Protein AF-0000000065962138 (afdb_homodimer)

Nearest PDB structures (foldseek):
  5hs2-assembly1_A  TM=9.206E-01  e=2.047E-21  Bacillus subtilis subsp. subtilis str. 168
  5ddv-assembly1_A-2  TM=8.934E-01  e=5.479E-20  Bacillus subtilis subsp. subtilis str. 168
  5hs2-assembly1_B  TM=9.023E-01  e=6.869E-19  Bacillus subtilis subsp. subtilis str. 168
  2ycm-assembly1_A-2  TM=8.361E-01  e=3.926E-17  Arabidopsis thaliana
  5mrm-assembly1_A-2  TM=8.157E-01  e=1.442E-15  Arabidopsis thaliana

Solvent-accessible surface area (backbone atoms only — not comparable to full-atom values): 25002 Å² total; per-residue (Å²): 130,73,88,72,73,74,28,79,33,26,36,36,38,36,47,46,45,67,60,36,76,74,47,74,50,93,57,36,50,43,67,41,68,43,89,88,37,32,32,35,53,47,26,52,50,50,57,59,70,61,67,39,59,58,34,43,40,37,21,22,26,66,92,45,40,68,59,49,47,67,71,44,53,85,73,56,55,95,71,34,46,76,45,62,32,49,95,42,72,48,43,20,49,52,46,50,49,70,77,52,89,77,47,56,85,21,35,40,33,42,29,53,24,39,35,52,48,63,50,66,68,52,52,53,52,42,52,54,45,15,74,72,62,34,25,26,28,29,23,20,78,53,92,47,50,34,30,34,50,52,94,64,19,53,68,46,75,51,66,43,91,32,35,33,34,51,39,60,45,31,34,34,20,24,50,58,49,57,54,55,72,75,49,88,74,81,69,80,41,82,46,70,63,55,42,37,40,78,73,73,36,60,26,36,64,38,83,37,65,78,68,39,43,68,52,56,37,64,70,39,48,59,48,46,38,50,47,51,55,46,53,57,65,71,97,132,75,88,68,75,71,26,76,32,28,38,36,37,34,48,46,47,65,62,37,75,74,45,74,49,94,57,35,50,42,66,41,68,44,89,89,38,31,32,35,54,47,26,51,50,50,57,60,71,60,68,40,58,58,33,43,40,37,20,22,26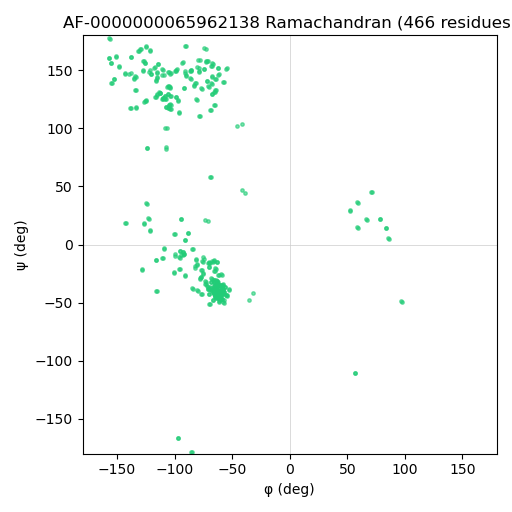,69,93,44,41,67,60,48,48,67,72,43,53,87,74,58,55,93,70,34,48,77,45,62,30,48,96,42,70,48,43,20,50,51,47,49,50,70,76,53,88,77,46,55,84,21,35,40,32,42,29,54,24,38,34,52,49,63,52,66,68,52,54,53,51,44,52,55,46,14,73,75,62,36,25,26,28,29,22,20,79,52,93,46,50,34,30,34,51,52,94,64,19,53,68,46,75,52,67,42,92,33,36,32,35,52,39,57,46,30,35,34,19,23,49,58,47,57,55,55,72,73,49,87,73,81,69,80,41,85,45,70,62,55,41,36,41,77,73,74,38,61,26,36,65,38,80,39,65,77,69,40,44,68,52,58,38,66,70,39,47,57,46,47,40,51,47,51,54,47,53,57,64,73,93

Sequence (470 aa):
MKSLFLSEKIYVLILAGGTGTRMGSEIPKQFLEFSNEPILIHTLKKFQSWKKQKQIVLVSHPEFISETESICSPFLENQDCIIEGGETRHGSMLRGLSALTIQSEDILLIHDAARPFVLLKELDLLCENIRENGISTLASRTSETVLEESNGKTSSFLDREHIWFMKTPQGIRGDILKELLTLPMDPIPTDLCSWALTAGKKSSIVESHPFNLKITRKEDLELAEFYSDLFEKLRMKSLFLSEKIYVLILAGGTGTRMGSEIPKQFLEFSNEPILIHTLKKFQSWKKQKQIVLVSHPEFISETESICSPFLENQDCIIEGGETRHGSMLRGLSALTIQSEDILLIHDAARPFVLLKELDLLCENIRENGISTLASRTSETVLEESNGKTSSFLDREHIWFMKTPQGIRGDILKELLTLPMDPIPTDLCSWALTAGKKSSIVESHPFNLKITRKEDLELAEFYSDLFEKLR

Foldseek 3Di:
DPPPPQLAFEEEEEEAADQLVQAVDPGRQQQDDAPRGGLLQLQLVQVLVLVSHPEYEYEYAPVCQVVCCVRCVVSHDDHYDYDYADPASLRRVVVSVVSDDHDQQGKYWYAYSQQNDFDSVLVVVQSVQCNVQFKEFEKAADPDWDFDDDPRDTDDTDDRVPDIGTHGTIMGGRNVVVVLVVDDQPPPDRDDQSSCVVVVHHHHYDYTDPSSDGPNYPVNSVVVNVVVVVVVVVD/DPPLPQLAFEEEEEEAADQLVQAVDPGRQQQDDAPRGGLLQLQLVQVLVLVSHPEYEYEYAPVCQVVCCVRCVVSHDDHYDYDYADPASLRRVVVSVVSDDHDQQGKYWYAYSQQNDFDSVLVVVQSVQCNVQFKAFEKAADPDWDFDDDPRDTDDTDDRVPDIGTHGTIMGGRNVVVVLVVDDQPPPDRDDQSSQVVVVHHHHYDYTDPSSDGPNYPVNSVVVNVVVVVVVVVD

Organism: Lepto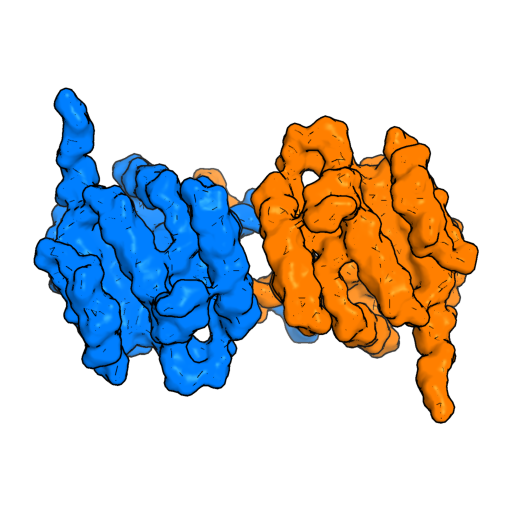spira borgpetersenii serovar Hardjo-bovis (strain JB197) (NCBI:txid355277)

Structure (mmCIF, N/CA/C/O backbone):
data_AF-0000000065962138-model_v1
#
loop_
_entity.id
_entity.type
_entity.pdbx_description
1 polymer '2-C-methyl-D-erythritol 4-phosphate cytidylyltransferase'
#
loop_
_atom_site.group_PDB
_atom_site.id
_atom_site.type_symbol
_atom_site.label_atom_id
_atom_site.label_alt_id
_atom_site.label_comp_id
_atom_site.label_asym_id
_atom_site.label_entity_id
_atom_site.label_seq_id
_atom_site.pdbx_PDB_ins_code
_atom_site.Cartn_x
_atom_site.Cartn_y
_atom_site.Cartn_z
_atom_site.occupancy
_atom_site.B_iso_or_equiv
_atom_site.auth_seq_id
_atom_site.auth_comp_id
_atom_site.auth_asym_id
_atom_site.auth_atom_id
_atom_site.pdbx_PDB_model_num
ATOM 1 N N . MET A 1 1 ? -17.359 38 -7.039 1 21.47 1 MET A N 1
ATOM 2 C CA . MET A 1 1 ? -16.906 37.875 -5.656 1 21.47 1 MET A CA 1
ATOM 3 C C . MET A 1 1 ? -16.125 36.594 -5.441 1 21.47 1 MET A C 1
ATOM 5 O O . MET A 1 1 ? -16.688 35.5 -5.496 1 21.47 1 MET A O 1
ATOM 9 N N . LYS A 1 2 ? -14.992 36.406 -5.926 1 34.47 2 LYS A N 1
ATOM 10 C CA . LYS A 1 2 ? -14.023 35.312 -5.809 1 34.47 2 LYS A CA 1
ATOM 11 C C . LYS A 1 2 ? -13.945 34.812 -4.371 1 34.47 2 LYS A C 1
ATOM 13 O O . LYS A 1 2 ? -13.844 35.594 -3.43 1 34.47 2 LYS A O 1
ATOM 18 N N . SER A 1 3 ? -14.555 33.656 -4.062 1 35.38 3 SER A N 1
ATOM 19 C CA . SER A 1 3 ? -14.75 33.188 -2.693 1 35.38 3 SER A CA 1
ATOM 20 C C . SER A 1 3 ? -13.5 33.438 -1.845 1 35.38 3 SER A C 1
ATOM 22 O O . SER A 1 3 ? -12.516 32.719 -1.953 1 35.38 3 SER A O 1
ATOM 24 N N . LEU A 1 4 ? -12.875 34.438 -1.782 1 37.44 4 LEU A N 1
ATOM 25 C CA . LEU A 1 4 ? -11.766 35.062 -1.087 1 37.44 4 LEU A CA 1
ATOM 26 C C . LEU A 1 4 ? -11.656 34.562 0.348 1 37.44 4 LEU A C 1
ATOM 28 O O . LEU A 1 4 ? -10.773 34.969 1.097 1 37.44 4 LEU A O 1
ATOM 32 N N . PHE A 1 5 ? -12.719 34.375 1.14 1 42.44 5 PHE A N 1
ATOM 33 C CA . PHE A 1 5 ? -13.016 34.281 2.562 1 42.44 5 PHE A CA 1
ATOM 34 C C . PHE A 1 5 ? -12.219 33.125 3.191 1 42.44 5 PHE A C 1
ATOM 36 O O . PHE A 1 5 ? -11.938 33.156 4.391 1 42.44 5 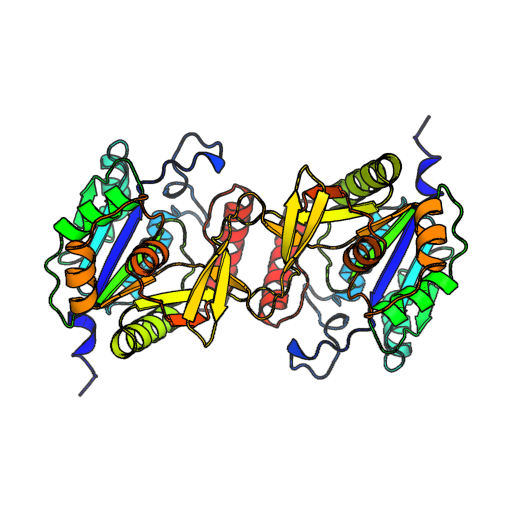PHE A O 1
ATOM 43 N N . LEU A 1 6 ? -12.148 31.875 2.625 1 46.91 6 LEU A N 1
ATOM 44 C CA . LEU A 1 6 ? -12.031 30.547 3.215 1 46.91 6 LEU A CA 1
ATOM 45 C C . LEU A 1 6 ? -10.578 30.234 3.568 1 46.91 6 LEU A C 1
ATOM 47 O O . LEU A 1 6 ? -10.297 29.234 4.234 1 46.91 6 LEU A O 1
ATOM 51 N N . SER A 1 7 ? -9.633 31 2.945 1 53.62 7 SER A N 1
ATOM 52 C CA . SER A 1 7 ? -8.227 30.766 3.254 1 53.62 7 SER A CA 1
ATOM 53 C C . SER A 1 7 ? -7.918 31.094 4.711 1 53.62 7 SER A C 1
ATOM 55 O O . SER A 1 7 ? -7.121 30.406 5.355 1 53.62 7 SER A O 1
ATOM 57 N N . GLU A 1 8 ? -8.578 32.156 5.211 1 61.81 8 GLU A N 1
ATOM 58 C CA . GLU A 1 8 ? -8.219 32.812 6.465 1 61.81 8 GLU A CA 1
ATOM 59 C C . GLU A 1 8 ? -8.562 31.938 7.664 1 61.81 8 GLU A C 1
ATOM 61 O O . GLU A 1 8 ? -8.297 32.312 8.812 1 61.81 8 GLU A O 1
ATOM 66 N N . LYS A 1 9 ? -8.695 30.656 7.371 1 90 9 LYS A N 1
ATOM 67 C CA . LYS A 1 9 ? -9.141 29.875 8.523 1 90 9 LYS A CA 1
ATOM 68 C C . LYS A 1 9 ? -8.461 28.516 8.562 1 90 9 LYS A C 1
ATOM 70 O O . LYS A 1 9 ? -8.883 27.625 9.305 1 90 9 LYS A O 1
ATOM 75 N N . ILE A 1 10 ? -7.34 28.516 7.793 1 97 10 ILE A N 1
ATOM 76 C CA . ILE A 1 10 ? -6.715 27.188 7.727 1 97 10 ILE A CA 1
ATOM 77 C C . ILE A 1 10 ? -5.25 27.297 8.141 1 97 10 ILE A C 1
ATOM 79 O O . ILE A 1 10 ? -4.504 28.125 7.602 1 97 10 ILE A O 1
ATOM 83 N N . TYR A 1 11 ? -4.828 26.578 9.094 1 97.75 11 TYR A N 1
ATOM 84 C CA . TYR A 1 11 ? -3.443 26.469 9.539 1 97.75 11 TYR A CA 1
ATOM 85 C C . TYR A 1 11 ? -2.869 25.109 9.219 1 97.75 11 TYR A C 1
ATOM 87 O O . TYR A 1 11 ? -3.592 24.109 9.219 1 97.75 11 TYR A O 1
ATOM 95 N N . VAL A 1 12 ? -1.558 25.062 8.898 1 98.06 12 VAL A N 1
ATOM 96 C CA . VAL A 1 12 ? -0.916 23.797 8.547 1 98.06 12 VAL A CA 1
ATOM 97 C C . VAL A 1 12 ? 0.291 23.562 9.453 1 98.06 12 VAL A C 1
ATOM 99 O O . VAL A 1 12 ? 1.142 24.438 9.609 1 98.06 12 VAL A O 1
ATOM 102 N N . LEU A 1 13 ? 0.304 22.5 10.078 1 98.19 13 LEU A N 1
ATOM 103 C CA . LEU A 1 13 ? 1.449 22.016 10.836 1 98.19 13 LEU A CA 1
ATOM 104 C C . LEU A 1 13 ? 2.16 20.891 10.086 1 98.19 13 LEU A C 1
ATOM 106 O O . LEU A 1 13 ? 1.577 19.828 9.844 1 98.19 13 LEU A O 1
ATOM 110 N N . ILE A 1 14 ? 3.387 21.094 9.703 1 98.25 14 ILE A N 1
ATOM 111 C CA . ILE A 1 14 ? 4.195 20.062 9.055 1 98.25 14 ILE A CA 1
ATOM 112 C C . ILE A 1 14 ? 5.219 19.516 10.047 1 98.25 14 ILE A C 1
ATOM 114 O O . ILE A 1 14 ? 6.086 20.25 10.531 1 98.25 14 ILE A O 1
ATOM 118 N N . LEU A 1 15 ? 5.152 18.25 10.305 1 97.56 15 LEU A N 1
ATOM 119 C CA . LEU A 1 15 ? 6.008 17.609 11.305 1 97.56 15 LEU A CA 1
ATOM 120 C C . LEU A 1 15 ? 7.234 16.984 10.648 1 97.56 15 LEU A C 1
ATOM 122 O O . LEU A 1 15 ? 7.121 16.016 9.906 1 97.56 15 LEU A O 1
ATOM 126 N N . ALA A 1 16 ? 8.367 17.531 10.961 1 95.12 16 ALA A N 1
ATOM 127 C CA . ALA A 1 16 ? 9.648 17.078 10.414 1 95.12 16 ALA A CA 1
ATOM 128 C C . ALA A 1 16 ? 10.625 16.734 11.539 1 95.12 16 ALA A C 1
ATOM 130 O O . ALA A 1 16 ? 11.82 17.016 11.438 1 95.12 16 ALA A O 1
ATOM 131 N N . GLY A 1 17 ? 10.078 16.203 12.555 1 88.25 17 GLY A N 1
ATOM 132 C CA . GLY A 1 17 ? 10.914 15.961 13.719 1 88.25 17 GLY A CA 1
ATOM 133 C C . GLY A 1 17 ? 11.492 14.562 13.75 1 88.25 17 GLY A C 1
ATOM 134 O O . GLY A 1 17 ? 12.32 14.25 14.609 1 88.25 17 GLY A O 1
ATOM 135 N N . GLY A 1 18 ? 11.055 13.711 12.867 1 81.69 18 GLY A N 1
ATOM 136 C CA . GLY A 1 18 ? 11.5 12.328 12.891 1 81.69 18 GLY A CA 1
ATOM 137 C C . GLY A 1 18 ? 12.922 12.156 12.391 1 81.69 18 GLY A C 1
ATOM 138 O O . GLY A 1 18 ? 13.367 12.891 11.508 1 81.69 18 GLY A O 1
ATOM 139 N N . THR A 1 19 ? 13.594 11.094 12.938 1 77.12 19 THR A N 1
ATOM 140 C CA . THR A 1 19 ? 15 10.883 12.594 1 77.12 19 THR A CA 1
ATOM 141 C C . THR A 1 19 ? 15.125 9.875 11.453 1 77.12 19 THR A C 1
ATOM 143 O O . THR A 1 19 ? 16.188 9.773 10.828 1 77.12 19 THR A O 1
ATOM 146 N N . GLY A 1 20 ? 14.094 9.211 11.109 1 73.56 20 GLY A N 1
ATOM 147 C CA . GLY A 1 20 ? 14.102 8.297 9.977 1 73.56 20 GLY A CA 1
ATOM 148 C C . GLY A 1 20 ? 14.906 7.035 10.234 1 73.56 20 GLY A C 1
ATOM 149 O O . GLY A 1 20 ? 15.641 6.57 9.359 1 73.56 20 GLY A O 1
ATOM 150 N N . THR A 1 21 ? 14.797 6.383 11.336 1 70.62 21 THR A N 1
ATOM 151 C CA . THR A 1 21 ? 15.625 5.246 11.734 1 70.62 21 THR A CA 1
ATOM 152 C C . THR A 1 21 ? 15.453 4.086 10.75 1 70.62 21 THR A C 1
ATOM 154 O O . THR A 1 21 ? 16.422 3.383 10.445 1 70.62 21 THR A O 1
ATOM 157 N N . ARG A 1 22 ? 14.43 3.934 10.094 1 66.38 22 ARG A N 1
ATOM 158 C CA . ARG A 1 22 ? 14.148 2.822 9.195 1 66.38 22 ARG A CA 1
ATOM 159 C C . ARG A 1 22 ? 14.906 2.986 7.875 1 66.38 22 ARG A C 1
ATOM 161 O O . ARG A 1 22 ? 15.086 2.018 7.133 1 66.38 22 ARG A O 1
ATOM 168 N N . MET A 1 23 ? 15.312 4.141 7.5 1 72 23 MET A N 1
ATOM 169 C CA . MET A 1 23 ? 16.016 4.445 6.258 1 72 23 MET A CA 1
ATOM 170 C C . MET A 1 23 ? 17.469 4 6.324 1 72 23 MET A C 1
ATOM 172 O O . MET A 1 23 ? 18.125 3.855 5.293 1 72 23 MET A O 1
ATOM 176 N N . GLY A 1 24 ? 17.891 3.73 7.516 1 70.81 24 GLY A N 1
ATOM 177 C CA . GLY A 1 24 ? 19.297 3.369 7.707 1 70.81 24 GLY A CA 1
ATOM 178 C C . GLY A 1 24 ? 20.25 4.449 7.25 1 70.81 24 GLY A C 1
ATOM 179 O O . GLY A 1 24 ? 21.406 4.16 6.926 1 70.81 24 GLY A O 1
ATOM 180 N N . SER A 1 25 ? 19.812 5.629 7.016 1 72.38 25 SER A N 1
ATOM 181 C CA . SER A 1 25 ? 20.656 6.73 6.559 1 72.38 25 SER A CA 1
ATOM 182 C C . SER A 1 25 ? 21.172 7.559 7.73 1 72.38 25 SER A C 1
ATOM 184 O O . SER A 1 25 ? 20.578 7.543 8.812 1 72.38 25 SER A O 1
ATOM 186 N N . GLU A 1 26 ? 22.203 8.203 7.504 1 76 26 GLU A N 1
ATOM 187 C CA . GLU A 1 26 ? 22.812 9.055 8.523 1 76 26 GLU A CA 1
ATOM 188 C C . GLU A 1 26 ? 22 10.328 8.734 1 76 26 GLU A C 1
ATOM 190 O O . GLU A 1 26 ? 21.984 10.883 9.836 1 76 26 GLU A O 1
ATOM 195 N N . ILE A 1 27 ? 21.422 10.703 7.652 1 78.81 27 ILE A N 1
ATOM 196 C CA . ILE A 1 27 ? 20.625 11.922 7.734 1 78.81 27 ILE A CA 1
ATOM 197 C C . ILE A 1 27 ? 19.141 11.562 7.766 1 78.81 27 ILE A C 1
ATOM 199 O O . ILE A 1 27 ? 18.719 10.594 7.125 1 78.81 27 ILE A O 1
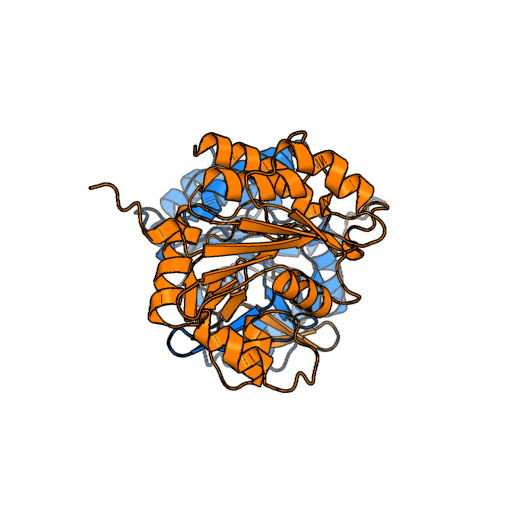ATOM 203 N N . PRO A 1 28 ? 18.438 12.398 8.5 1 88.44 28 PRO A N 1
ATOM 204 C CA . PRO A 1 28 ? 17 12.156 8.531 1 88.44 28 PRO A CA 1
ATOM 205 C C . PRO A 1 28 ? 16.375 12.109 7.133 1 88.44 28 PRO A C 1
ATOM 207 O O . PRO A 1 28 ? 16.812 12.836 6.238 1 88.44 28 PRO A O 1
ATOM 210 N N . LYS A 1 29 ? 15.32 11.398 6.973 1 87.62 29 LYS A N 1
ATOM 211 C CA . LYS A 1 29 ? 14.781 11.086 5.652 1 87.62 29 LYS A CA 1
ATOM 212 C C . LYS A 1 29 ? 14.219 12.336 4.98 1 87.62 29 LYS A C 1
ATOM 214 O O . LYS A 1 29 ? 14.203 12.438 3.75 1 87.62 29 LYS A O 1
ATOM 219 N N . GLN A 1 30 ? 13.742 13.305 5.762 1 91.5 30 GLN A N 1
ATOM 220 C CA . GLN A 1 30 ? 13.117 14.492 5.188 1 91.5 30 GLN A CA 1
ATOM 221 C C . GLN A 1 30 ? 14.125 15.328 4.414 1 91.5 30 GLN A C 1
ATOM 223 O O . GLN A 1 30 ? 13.75 16.203 3.629 1 91.5 30 GLN A O 1
ATOM 228 N N . PHE A 1 31 ? 15.445 15.023 4.617 1 92.81 31 PHE A N 1
ATOM 229 C CA . PHE A 1 31 ? 16.484 15.773 3.926 1 92.81 31 PHE A CA 1
ATOM 230 C C . PHE A 1 31 ? 17 15 2.709 1 92.81 31 PHE A C 1
ATOM 232 O O . PHE A 1 31 ? 17.781 15.531 1.917 1 92.81 31 PHE A O 1
ATOM 239 N N . LEU A 1 32 ? 16.562 13.742 2.596 1 91.56 32 LEU A N 1
ATOM 240 C CA . LEU A 1 32 ? 16.938 12.984 1.405 1 91.56 32 LEU A CA 1
ATOM 241 C C . LEU A 1 32 ? 16.266 13.57 0.162 1 91.56 32 LEU A C 1
ATOM 243 O O . LEU A 1 32 ? 15.227 14.219 0.258 1 91.56 32 LEU A O 1
ATOM 247 N N . GLU A 1 33 ? 16.969 13.258 -0.973 1 91.5 33 GLU A N 1
ATOM 248 C CA . GLU A 1 33 ? 16.531 13.961 -2.174 1 91.5 33 GLU A CA 1
ATOM 249 C C . GLU A 1 33 ? 15.961 13 -3.209 1 91.5 33 GLU A C 1
ATOM 251 O O . GLU A 1 33 ? 16.375 11.844 -3.283 1 91.5 33 GLU A O 1
ATOM 256 N N . PHE A 1 34 ? 15 13.477 -3.855 1 88.06 34 PHE A N 1
ATOM 257 C CA . PHE A 1 34 ? 14.562 12.938 -5.141 1 88.06 34 PHE A CA 1
ATOM 258 C C . PHE A 1 34 ? 14.203 14.062 -6.102 1 88.06 34 PHE A C 1
ATOM 260 O O . PHE A 1 34 ? 13.844 15.164 -5.672 1 88.06 34 PHE A O 1
ATOM 267 N N . SER A 1 35 ? 14.461 13.836 -7.457 1 88.75 35 SER A N 1
ATOM 268 C CA . SER A 1 35 ? 14.281 14.867 -8.477 1 88.75 35 SER A CA 1
ATOM 269 C C . SER A 1 35 ? 15.016 16.141 -8.109 1 88.75 35 SER A C 1
ATOM 271 O O . SER A 1 35 ? 14.469 17.25 -8.242 1 88.75 35 SER A O 1
ATOM 273 N N . ASN A 1 36 ? 16.094 16.031 -7.379 1 90.56 36 ASN A N 1
ATOM 274 C CA . ASN A 1 36 ? 17.078 17.062 -7.102 1 90.56 36 ASN A CA 1
ATOM 275 C C . ASN A 1 36 ? 16.594 18.031 -6.02 1 90.56 36 ASN A C 1
ATOM 277 O O . ASN A 1 36 ? 17.031 19.188 -5.973 1 90.56 36 ASN A O 1
ATOM 281 N N . GLU A 1 37 ? 15.695 17.641 -5.223 1 94.19 37 GLU A N 1
ATOM 282 C CA . GLU A 1 37 ? 15.219 18.453 -4.094 1 94.19 37 GLU A CA 1
ATOM 283 C C . GLU A 1 37 ? 14.914 17.562 -2.885 1 94.19 37 GLU A C 1
ATOM 285 O O . GLU A 1 37 ? 14.477 16.422 -3.035 1 94.19 37 GLU A O 1
ATOM 290 N N . PRO A 1 38 ? 15.141 18.109 -1.68 1 95.31 38 PRO A N 1
ATOM 291 C CA . PRO A 1 38 ? 14.812 17.344 -0.478 1 95.31 38 PRO A CA 1
ATOM 292 C C . PRO A 1 38 ? 13.328 17.016 -0.37 1 95.31 38 PRO A C 1
ATOM 294 O O . PRO A 1 38 ? 12.484 17.797 -0.811 1 95.31 38 PRO A O 1
ATOM 297 N N . ILE A 1 39 ? 13.016 15.93 0.291 1 95 39 ILE A N 1
ATOM 298 C CA . ILE A 1 39 ? 11.641 15.5 0.511 1 95 39 ILE A CA 1
ATOM 299 C C . ILE A 1 39 ? 10.852 16.625 1.19 1 95 39 ILE A C 1
ATOM 301 O O . ILE A 1 39 ? 9.742 16.953 0.772 1 95 39 ILE A O 1
ATOM 305 N N . LEU A 1 40 ? 11.422 17.266 2.166 1 97 40 LEU A N 1
ATOM 306 C CA . LEU A 1 40 ? 10.797 18.328 2.947 1 97 40 LEU A CA 1
ATOM 307 C C . LEU A 1 40 ? 10.398 19.484 2.053 1 97 40 LEU A C 1
ATOM 309 O O . LEU A 1 40 ? 9.312 20.062 2.221 1 97 40 LEU A O 1
ATOM 313 N N . ILE A 1 41 ? 11.203 19.797 1.119 1 96.88 41 ILE A N 1
ATOM 314 C CA . ILE A 1 41 ? 10.945 20.922 0.23 1 96.88 41 ILE A CA 1
ATOM 315 C C . ILE A 1 41 ? 9.781 20.594 -0.701 1 96.88 41 ILE A C 1
ATOM 317 O O . ILE A 1 41 ? 8.914 21.438 -0.955 1 96.88 41 ILE A O 1
ATOM 321 N N . HIS A 1 42 ? 9.781 19.375 -1.222 1 95.38 42 HIS A N 1
ATOM 322 C CA . HIS A 1 42 ? 8.648 18.938 -2.035 1 95.38 42 HIS A CA 1
ATOM 323 C C . HIS A 1 42 ? 7.336 19.109 -1.28 1 95.38 42 HIS A C 1
ATOM 325 O O . HIS A 1 42 ? 6.352 19.594 -1.836 1 95.38 42 HIS A O 1
ATOM 331 N N . THR A 1 43 ? 7.375 18.719 -0.044 1 96.56 43 THR A N 1
ATOM 332 C CA . THR A 1 43 ? 6.184 18.797 0.794 1 96.56 43 THR A CA 1
ATOM 333 C C . THR A 1 43 ? 5.789 20.25 1.034 1 96.56 43 THR A C 1
ATOM 335 O O . THR A 1 43 ? 4.625 20.625 0.863 1 96.56 43 THR A O 1
ATOM 338 N N . LEU A 1 44 ? 6.727 21.078 1.404 1 97.38 44 LEU A N 1
ATOM 339 C CA . LEU A 1 44 ? 6.477 22.484 1.68 1 97.38 44 LEU A CA 1
ATOM 340 C C . LEU A 1 44 ? 5.926 23.188 0.446 1 97.38 44 LEU A C 1
ATOM 342 O O . LEU A 1 44 ? 4.961 23.953 0.541 1 97.38 44 LEU A O 1
ATOM 346 N N . LYS A 1 45 ? 6.488 22.891 -0.702 1 95.44 45 LYS A N 1
ATOM 347 C CA . LYS A 1 45 ? 6.07 23.516 -1.948 1 95.44 45 LYS A CA 1
ATOM 348 C C . LYS A 1 45 ? 4.625 23.172 -2.285 1 95.44 45 LYS A C 1
ATOM 350 O O . LYS A 1 45 ? 3.904 23.984 -2.865 1 95.44 45 LYS A O 1
ATOM 355 N N . LYS A 1 46 ? 4.219 22.016 -1.943 1 93.88 46 LYS A N 1
ATOM 356 C CA . LYS A 1 46 ? 2.842 21.609 -2.182 1 93.88 46 LYS A CA 1
ATOM 357 C C . LYS A 1 46 ? 1.858 22.516 -1.454 1 93.88 46 LYS A C 1
ATOM 359 O O . LYS A 1 46 ? 0.913 23.031 -2.059 1 93.88 46 LYS A O 1
ATOM 364 N N . PHE A 1 47 ? 2.125 22.781 -0.234 1 95.69 47 PHE A N 1
ATOM 365 C CA . PHE A 1 47 ? 1.231 23.625 0.552 1 95.69 47 PHE A CA 1
ATOM 366 C C . PHE A 1 47 ? 1.347 25.078 0.126 1 95.69 47 PHE A C 1
ATOM 368 O O . PHE A 1 47 ? 0.354 25.812 0.121 1 95.69 47 PHE A O 1
ATOM 375 N N . GLN A 1 48 ? 2.525 25.453 -0.252 1 95.94 48 GLN A N 1
ATOM 376 C CA . GLN A 1 48 ? 2.699 26.828 -0.725 1 95.94 48 GLN A CA 1
ATOM 377 C C . GLN A 1 48 ? 1.925 27.062 -2.018 1 95.94 48 GLN A C 1
ATOM 379 O O . GLN A 1 48 ? 1.374 28.156 -2.227 1 95.94 48 GLN A O 1
ATOM 384 N N . SER A 1 49 ? 1.859 26.078 -2.84 1 93.69 49 SER A N 1
ATOM 385 C CA . SER A 1 49 ? 1.154 26.219 -4.109 1 93.69 49 SER A CA 1
ATOM 386 C C . SER A 1 49 ? -0.357 26.188 -3.912 1 93.69 49 SER A C 1
ATOM 388 O O . SER A 1 49 ? -1.11 26.641 -4.773 1 93.69 49 SER A O 1
ATOM 390 N N . TRP A 1 50 ? -0.74 25.562 -2.818 1 93 50 TRP A N 1
ATOM 391 C CA . TRP A 1 50 ? -2.16 25.484 -2.494 1 93 50 TRP A CA 1
ATOM 392 C C . TRP A 1 50 ? -2.736 26.859 -2.221 1 93 50 TRP A C 1
ATOM 394 O O . TRP A 1 50 ? -3.836 27.188 -2.678 1 93 50 TRP A O 1
ATOM 404 N N . LYS A 1 51 ? -2.082 27.812 -1.487 1 91.69 51 LYS A N 1
ATOM 405 C CA . LYS A 1 51 ? -2.32 29.234 -1.266 1 91.69 51 LYS A CA 1
ATOM 406 C C . LYS A 1 51 ? -3.609 29.453 -0.48 1 91.69 51 LYS A C 1
ATOM 408 O O . LYS A 1 51 ? -4.152 30.562 -0.47 1 91.69 51 LYS A O 1
ATOM 413 N N . LYS A 1 52 ? -4.074 28.484 0.213 1 94 52 LYS A N 1
ATOM 414 C CA . LYS A 1 52 ? -5.328 28.656 0.938 1 94 52 LYS A CA 1
ATOM 415 C C . LYS A 1 52 ? -5.094 28.703 2.443 1 94 52 LYS A C 1
ATOM 417 O O . LYS A 1 52 ? -5.98 29.094 3.207 1 94 52 LYS A O 1
ATOM 422 N N . GLN A 1 53 ? -3.922 28.359 2.85 1 94.56 53 GLN A N 1
ATOM 423 C CA . GLN A 1 53 ? -3.619 28.359 4.277 1 94.56 53 GLN A CA 1
ATOM 424 C C . GLN A 1 53 ? -3.172 29.75 4.734 1 94.56 53 GLN A C 1
ATOM 426 O O . GLN A 1 53 ? -2.6 30.516 3.953 1 94.56 53 GLN A O 1
ATOM 431 N N . LYS A 1 54 ? -3.449 30.047 5.977 1 94.38 54 LYS A N 1
ATOM 432 C CA . LYS A 1 54 ? -3.039 31.312 6.594 1 94.38 54 LYS A CA 1
ATOM 433 C C . LYS A 1 54 ? -1.58 31.25 7.039 1 94.38 54 LYS A C 1
ATOM 435 O O . LYS A 1 54 ? -0.86 32.25 6.953 1 94.38 54 LYS A O 1
ATOM 440 N N . GLN A 1 55 ? -1.217 30.125 7.547 1 96.19 55 GLN A N 1
ATOM 441 C CA . GLN A 1 55 ? 0.108 29.984 8.141 1 96.19 55 GLN A CA 1
ATOM 442 C C . GLN A 1 55 ? 0.56 28.531 8.125 1 96.19 55 GLN A C 1
ATOM 444 O O . GLN A 1 55 ? -0.24 27.625 8.359 1 96.19 55 GLN A O 1
ATOM 449 N N . ILE A 1 56 ? 1.836 28.344 7.805 1 97.5 56 ILE A N 1
ATOM 450 C CA . ILE A 1 56 ? 2.488 27.047 7.938 1 97.5 56 ILE A CA 1
ATOM 451 C C . ILE A 1 56 ? 3.479 27.094 9.102 1 97.5 56 ILE A C 1
ATOM 453 O O . ILE A 1 56 ? 4.293 28.016 9.195 1 97.5 56 ILE A O 1
ATOM 457 N N . VAL A 1 57 ? 3.355 26.188 10 1 98.19 57 VAL A N 1
ATOM 458 C CA . VAL A 1 57 ? 4.367 25.953 11.031 1 98.19 57 VAL A CA 1
ATOM 459 C C . VAL A 1 57 ? 5.113 24.656 10.75 1 98.19 57 VAL A C 1
ATOM 461 O O . VAL A 1 57 ? 4.512 23.578 10.727 1 98.19 57 VAL A O 1
ATOM 464 N N . LEU A 1 58 ? 6.371 24.781 10.539 1 98.19 58 LEU A N 1
ATOM 465 C CA . LEU A 1 58 ? 7.242 23.641 10.328 1 98.19 58 LEU A CA 1
ATOM 466 C C . LEU A 1 58 ? 7.941 23.25 11.625 1 98.19 58 LEU A C 1
ATOM 468 O O . LEU A 1 58 ? 8.648 24.062 12.227 1 98.19 58 LEU A O 1
ATOM 472 N N . VAL A 1 59 ? 7.777 22 12.039 1 97.94 59 VAL A N 1
ATOM 473 C CA . VAL A 1 59 ? 8.359 21.531 13.289 1 97.94 59 VAL A CA 1
ATOM 474 C C . VAL A 1 59 ? 9.562 20.641 13 1 97.94 59 VAL A C 1
ATOM 476 O O . VAL A 1 59 ? 9.422 19.562 12.414 1 97.94 59 VAL A O 1
ATOM 479 N N . SER A 1 60 ? 10.695 21.062 13.445 1 96.88 60 SER A N 1
ATOM 480 C CA . SER A 1 60 ? 11.938 20.375 13.133 1 96.88 60 SER A CA 1
ATOM 481 C C . SER A 1 60 ? 12.523 19.688 14.367 1 96.88 60 SER A C 1
ATOM 483 O O . SER A 1 60 ? 12.273 20.125 15.492 1 96.88 60 SER A O 1
ATOM 485 N N . HIS A 1 61 ? 13.234 18.578 14.07 1 94.31 61 HIS A N 1
ATOM 486 C CA . HIS A 1 61 ? 14.07 18.062 15.148 1 94.31 61 HIS A CA 1
ATOM 487 C C . HIS A 1 61 ? 15.055 19.109 15.641 1 94.31 61 HIS A C 1
ATOM 489 O O . HIS A 1 61 ? 15.656 19.828 14.844 1 94.31 61 HIS A O 1
ATOM 495 N N . PRO A 1 62 ? 15.211 19.125 16.969 1 94.69 62 PRO A N 1
ATOM 496 C CA . PRO A 1 62 ? 16.094 20.156 17.516 1 94.69 62 PRO A CA 1
ATOM 497 C C . PRO A 1 62 ? 17.5 20.078 16.938 1 94.69 62 PRO A C 1
ATOM 499 O O . PRO A 1 62 ? 18.125 21.125 16.672 1 94.69 62 PRO A O 1
ATOM 502 N N . GLU A 1 63 ? 18.031 18.953 16.641 1 93.69 63 GLU A N 1
ATOM 503 C CA . GLU A 1 63 ? 19.391 18.766 16.172 1 93.69 63 GLU A CA 1
ATOM 504 C C . GLU A 1 63 ? 19.547 19.188 14.711 1 93.69 63 GLU A C 1
ATOM 506 O O . GLU A 1 63 ? 20.656 19.344 14.219 1 93.69 63 GLU A O 1
ATOM 511 N N . PHE A 1 64 ? 18.453 19.422 14.078 1 94.69 64 PHE A N 1
ATOM 512 C CA . PHE A 1 64 ? 18.547 19.688 12.648 1 94.69 64 PHE A CA 1
ATOM 513 C C . PHE A 1 64 ? 17.844 21 12.297 1 94.69 64 PHE A C 1
ATOM 515 O O . PHE A 1 64 ? 17.438 21.203 11.156 1 94.69 64 PHE A O 1
ATOM 522 N N . ILE A 1 65 ? 17.594 21.859 13.273 1 95.69 65 ILE A N 1
ATOM 523 C CA . ILE A 1 65 ? 16.844 23.094 13.078 1 95.69 65 ILE A CA 1
ATOM 524 C C . ILE A 1 65 ? 17.578 24.016 12.117 1 95.69 65 ILE A C 1
ATOM 526 O O . ILE A 1 65 ? 16.969 24.672 11.273 1 95.69 65 ILE A O 1
ATOM 530 N N . SER A 1 66 ? 18.906 24.062 12.227 1 96.12 66 SER A N 1
ATOM 531 C CA . SER A 1 66 ? 19.703 24.906 11.352 1 96.12 66 SER A CA 1
ATOM 532 C C . SER A 1 66 ? 19.609 24.453 9.898 1 96.12 66 SER A C 1
ATOM 534 O O . SER A 1 66 ? 19.438 25.281 8.992 1 96.12 66 SER A O 1
ATOM 536 N N . GLU A 1 67 ? 19.703 23.234 9.727 1 95.38 67 GLU A N 1
ATOM 537 C CA . GLU A 1 67 ? 19.578 22.672 8.383 1 95.38 67 GLU A CA 1
ATOM 538 C C . GLU A 1 67 ? 18.188 22.922 7.805 1 95.38 67 GLU A C 1
ATOM 540 O O . GLU A 1 67 ? 18.062 23.297 6.641 1 95.38 67 GLU A O 1
ATOM 545 N N . THR A 1 68 ? 17.188 22.734 8.609 1 97.19 68 THR A N 1
ATOM 546 C CA . THR A 1 68 ? 15.82 22.984 8.188 1 97.19 68 THR A CA 1
ATOM 547 C C . THR A 1 68 ? 15.617 24.438 7.773 1 97.19 68 THR A C 1
ATOM 549 O O . THR A 1 68 ? 15.031 24.719 6.73 1 97.19 68 THR A O 1
ATOM 552 N N . GLU A 1 69 ? 16.094 25.328 8.594 1 97.06 69 GLU A N 1
ATOM 553 C CA . GLU A 1 69 ? 16 26.75 8.289 1 97.06 69 GLU A CA 1
ATOM 554 C C . GLU A 1 69 ? 16.703 27.078 6.977 1 97.06 69 GLU A C 1
ATOM 556 O O . GLU A 1 69 ? 16.172 27.812 6.145 1 97.06 69 GLU A O 1
ATOM 561 N N . SER A 1 70 ? 17.844 26.5 6.812 1 96.69 70 SER A N 1
ATOM 562 C CA . SER A 1 70 ? 18.656 26.781 5.633 1 96.69 70 SER A CA 1
ATOM 563 C C . SER A 1 70 ? 17.922 26.391 4.352 1 96.69 70 SER A C 1
ATOM 565 O O . SER A 1 70 ? 17.891 27.156 3.387 1 96.69 70 SER A O 1
ATOM 567 N N . ILE A 1 71 ? 17.266 25.312 4.371 1 95.94 71 ILE A N 1
ATOM 568 C CA . ILE A 1 71 ? 16.703 24.812 3.119 1 95.94 71 ILE A CA 1
ATOM 569 C C . ILE A 1 71 ? 15.289 25.344 2.936 1 95.94 71 ILE A C 1
ATOM 571 O O . ILE A 1 71 ? 14.828 25.516 1.806 1 95.94 71 ILE A O 1
ATOM 575 N N . CYS A 1 72 ? 14.594 25.656 4 1 97.62 72 CYS A N 1
ATOM 576 C CA . CYS A 1 72 ? 13.172 25.938 3.885 1 97.62 72 CYS A CA 1
ATOM 577 C C . CYS A 1 72 ? 12.922 27.453 3.883 1 97.62 72 CYS A C 1
ATOM 579 O O . CYS A 1 72 ? 11.875 27.906 3.42 1 97.62 72 CYS A O 1
ATOM 581 N N . SER A 1 73 ? 13.789 28.25 4.426 1 96.19 73 SER A N 1
ATOM 582 C CA . SER A 1 73 ? 13.586 29.672 4.633 1 96.19 73 SER A CA 1
ATOM 583 C C . SER A 1 73 ? 13.164 30.359 3.342 1 96.19 73 SER A C 1
ATOM 585 O O . SER A 1 73 ? 12.273 31.219 3.35 1 96.19 73 SER A O 1
ATOM 587 N N . PRO A 1 74 ? 13.719 29.984 2.199 1 96.38 74 PRO A N 1
ATOM 588 C CA . PRO A 1 74 ? 13.359 30.656 0.957 1 96.38 74 PRO A CA 1
ATOM 589 C C . PRO A 1 74 ? 11.906 30.406 0.545 1 96.38 74 PRO A C 1
ATOM 591 O O . PRO A 1 74 ? 11.367 31.141 -0.3 1 96.38 74 PRO A O 1
ATOM 594 N N . PHE A 1 75 ? 11.312 29.469 1.113 1 96.62 75 PHE A N 1
ATOM 595 C CA . PHE A 1 75 ? 9.984 29.078 0.66 1 96.62 75 PHE A CA 1
ATOM 596 C C . PHE A 1 75 ? 8.922 29.469 1.679 1 96.62 75 PHE A C 1
ATOM 598 O O . PHE A 1 75 ? 7.73 29.234 1.467 1 96.62 75 PHE A O 1
ATOM 605 N N . LEU A 1 76 ? 9.336 30.031 2.801 1 96.19 76 LEU A N 1
ATOM 606 C CA . LEU A 1 76 ? 8.398 30.484 3.824 1 96.19 76 LEU A CA 1
ATOM 607 C C . LEU A 1 76 ? 7.836 31.859 3.482 1 96.19 76 LEU A C 1
ATOM 609 O O . LEU A 1 76 ? 8.555 32.719 2.975 1 96.19 76 LEU A O 1
ATOM 613 N N . GLU A 1 77 ? 6.551 31.953 3.734 1 92.44 77 GLU A N 1
ATOM 614 C CA . GLU A 1 77 ? 5.867 33.219 3.453 1 92.44 77 GLU A CA 1
ATOM 615 C C . GLU A 1 77 ? 5.102 33.719 4.676 1 92.44 77 GLU A C 1
ATOM 617 O O . GLU A 1 77 ? 4.727 32.938 5.543 1 92.44 77 GLU A O 1
ATOM 622 N N . ASN A 1 78 ? 5.016 35.062 4.715 1 88.88 78 ASN A N 1
ATOM 623 C CA . ASN A 1 78 ? 4.113 35.719 5.66 1 88.88 78 ASN A CA 1
ATOM 624 C C . ASN A 1 78 ? 4.41 35.312 7.098 1 88.88 78 ASN A C 1
ATOM 626 O O . ASN A 1 78 ? 5.492 35.594 7.617 1 88.88 78 ASN A O 1
ATOM 630 N N . GLN A 1 79 ? 3.506 34.562 7.676 1 92.88 79 GLN A N 1
ATOM 631 C CA . GLN A 1 79 ? 3.592 34.219 9.094 1 92.88 79 GLN A CA 1
ATOM 632 C C . GLN A 1 79 ? 4.156 32.812 9.297 1 92.88 79 GLN A C 1
ATOM 634 O O . GLN A 1 79 ? 4.188 32.312 10.414 1 92.88 79 GLN A O 1
ATOM 639 N N . ASP A 1 80 ? 4.641 32.219 8.211 1 97.06 80 ASP A N 1
ATOM 640 C CA . ASP A 1 80 ? 5.227 30.891 8.328 1 97.06 80 ASP A CA 1
ATOM 641 C C . ASP A 1 80 ? 6.438 30.906 9.258 1 97.06 80 ASP A C 1
ATOM 643 O O . ASP A 1 80 ? 7.148 31.906 9.352 1 97.06 80 ASP A O 1
ATOM 647 N N . CYS A 1 81 ? 6.637 29.797 9.992 1 97.31 81 CYS A N 1
ATOM 648 C CA . CYS A 1 81 ? 7.797 29.75 10.875 1 97.31 81 CYS A CA 1
ATOM 649 C C . CYS A 1 81 ? 8.273 28.312 11.062 1 97.31 81 CYS A C 1
ATOM 651 O O . CYS A 1 81 ? 7.562 27.359 10.711 1 97.31 81 CYS A O 1
ATOM 653 N N . ILE A 1 82 ? 9.508 28.188 11.523 1 97.94 82 ILE A N 1
ATOM 654 C CA . ILE A 1 82 ? 10.133 26.922 11.891 1 97.94 82 ILE A CA 1
ATOM 655 C C . ILE A 1 82 ? 10.375 26.891 13.398 1 97.94 82 ILE A C 1
ATOM 657 O O . ILE A 1 82 ? 10.906 27.828 13.977 1 97.94 82 ILE A O 1
ATOM 661 N N . ILE A 1 83 ? 9.961 25.844 13.992 1 97.62 83 ILE A N 1
ATOM 662 C CA . ILE A 1 83 ? 10.172 25.734 15.438 1 97.62 83 ILE A CA 1
ATOM 663 C C . ILE A 1 83 ? 10.758 24.359 15.773 1 97.62 83 ILE A C 1
ATOM 665 O O . ILE A 1 83 ? 10.75 23.453 14.938 1 97.62 83 ILE A O 1
ATOM 669 N N . GLU A 1 84 ? 11.266 24.219 17.047 1 96.94 84 GLU A N 1
ATOM 670 C CA . GLU A 1 84 ? 11.789 22.938 17.531 1 96.94 84 GLU A CA 1
ATOM 671 C C . GLU A 1 84 ? 10.672 22.047 18.031 1 96.94 84 GLU A C 1
ATOM 673 O O . GLU A 1 84 ? 9.742 22.516 18.688 1 96.94 84 GLU A O 1
ATOM 678 N N . GLY A 1 85 ? 10.844 20.781 17.609 1 95.94 85 GLY A N 1
ATOM 679 C CA . GLY A 1 85 ? 9.859 19.797 18.047 1 95.94 85 GLY A CA 1
ATOM 680 C C . GLY A 1 85 ? 10.18 19.203 19.406 1 95.94 85 GLY A C 1
ATOM 681 O O . GLY A 1 85 ? 11.086 19.672 20.109 1 95.94 85 GLY A O 1
ATOM 682 N N . GLY A 1 86 ? 9.266 18.25 19.812 1 93.12 86 GLY A N 1
ATOM 683 C CA . GLY A 1 86 ? 9.445 17.547 21.078 1 93.12 86 GLY A CA 1
ATOM 684 C C . GLY A 1 86 ? 10.109 16.188 20.922 1 93.12 86 GLY A C 1
ATOM 685 O O . GLY A 1 86 ? 10.672 15.891 19.859 1 93.12 86 GLY A O 1
ATOM 686 N N . GLU A 1 87 ? 10.031 15.414 21.969 1 90 87 GLU A N 1
ATOM 687 C CA . GLU A 1 87 ? 10.688 14.109 22.016 1 90 87 GLU A CA 1
ATOM 688 C C . GLU A 1 87 ? 9.914 13.07 21.219 1 90 87 GLU A C 1
ATOM 690 O O . GLU A 1 87 ? 10.484 12.078 20.766 1 90 87 GLU A O 1
ATOM 695 N N . THR A 1 88 ? 8.633 13.297 21.141 1 90.81 88 THR A N 1
ATOM 696 C CA . THR A 1 88 ? 7.754 12.398 20.406 1 90.81 88 THR A CA 1
ATOM 697 C C . THR A 1 88 ? 7.031 13.141 19.297 1 90.81 88 THR A C 1
ATOM 699 O O . THR A 1 88 ? 7.055 14.375 19.234 1 90.81 88 THR A O 1
ATOM 702 N N . ARG A 1 89 ? 6.434 12.391 18.438 1 91.69 89 ARG A N 1
ATOM 703 C CA . ARG A 1 89 ? 5.637 13.016 17.391 1 91.69 89 ARG A CA 1
ATOM 704 C C . ARG A 1 89 ? 4.52 13.867 17.984 1 91.69 89 ARG A C 1
ATOM 706 O O . ARG A 1 89 ? 4.254 14.969 17.5 1 91.69 89 ARG A O 1
ATOM 713 N N . HIS A 1 90 ? 3.902 13.312 18.984 1 93.25 90 HIS A N 1
ATOM 714 C CA . HIS A 1 90 ? 2.834 14.055 19.656 1 93.25 90 HIS A CA 1
ATOM 715 C C . HIS A 1 90 ? 3.369 15.32 20.328 1 93.25 90 HIS A C 1
ATOM 717 O O . HIS A 1 90 ? 2.75 16.375 20.234 1 93.25 90 HIS A O 1
ATOM 723 N N . GLY A 1 91 ? 4.5 15.102 20.984 1 93.31 91 GLY A N 1
ATOM 724 C CA . GLY A 1 91 ? 5.137 16.266 21.562 1 93.31 91 GLY A CA 1
ATOM 725 C C . GLY A 1 91 ? 5.453 17.344 20.547 1 93.31 91 GLY A C 1
ATOM 726 O O . GLY A 1 91 ? 5.297 18.531 20.828 1 93.31 91 GLY A O 1
ATOM 727 N N . SER A 1 92 ? 5.914 16.969 19.391 1 95.94 92 SER A N 1
ATOM 728 C CA . SER A 1 92 ? 6.184 17.906 18.297 1 95.94 92 SER A CA 1
ATOM 729 C C . SER A 1 92 ? 4.91 18.609 17.844 1 95.94 92 SER A C 1
ATOM 731 O O . SER A 1 92 ? 4.922 19.812 17.594 1 95.94 92 SER A O 1
ATOM 733 N N . MET A 1 93 ? 3.842 17.844 17.766 1 95.81 93 MET A N 1
ATOM 734 C CA . MET A 1 93 ? 2.551 18.422 17.391 1 95.81 93 MET A CA 1
ATOM 735 C C . MET A 1 93 ? 2.117 19.469 18.406 1 95.81 93 MET A C 1
ATOM 737 O O . MET A 1 93 ? 1.722 20.578 18.016 1 95.81 93 MET A O 1
ATOM 741 N N . LEU A 1 94 ? 2.285 19.188 19.703 1 95.06 94 LEU A N 1
ATOM 742 C CA . LEU A 1 94 ? 1.878 20.109 20.75 1 95.06 94 LEU A CA 1
ATOM 743 C C . LEU A 1 94 ? 2.717 21.391 20.703 1 95.06 94 LEU A C 1
ATOM 745 O O . LEU A 1 94 ? 2.193 22.484 20.875 1 95.06 94 LEU A O 1
ATOM 749 N N . ARG A 1 95 ? 3.975 21.234 20.5 1 96.06 95 ARG A N 1
ATOM 750 C CA . ARG A 1 95 ? 4.836 22.406 20.359 1 96.06 95 ARG A CA 1
ATOM 751 C C . ARG A 1 95 ? 4.406 23.266 19.188 1 96.06 95 ARG A C 1
ATOM 753 O O . ARG A 1 95 ? 4.383 24.5 19.281 1 96.06 95 ARG A O 1
ATOM 760 N N . GLY A 1 96 ? 4.145 22.609 18.078 1 97.12 96 GLY A N 1
ATOM 761 C CA . GLY A 1 96 ? 3.648 23.328 16.922 1 97.12 96 GLY A CA 1
ATOM 762 C C . GLY A 1 96 ? 2.359 24.078 17.188 1 97.12 96 GLY A C 1
ATOM 763 O O . GLY A 1 96 ? 2.201 25.234 16.766 1 97.12 96 GLY A O 1
ATOM 764 N N . LEU A 1 97 ? 1.473 23.484 17.922 1 96.19 97 LEU A N 1
ATOM 765 C CA . LEU A 1 97 ? 0.188 24.078 18.25 1 96.19 97 LEU A CA 1
ATOM 766 C C . LEU A 1 97 ? 0.381 25.328 19.109 1 96.19 97 LEU A C 1
ATOM 768 O O . LEU A 1 97 ? -0.361 26.312 18.969 1 96.19 97 LEU A O 1
ATOM 772 N N . SER A 1 98 ? 1.315 25.25 19.953 1 95.19 98 SER A N 1
ATOM 773 C CA . SER A 1 98 ? 1.564 26.359 20.859 1 95.19 98 SER A CA 1
ATOM 774 C C . SER A 1 98 ? 2 27.609 20.094 1 95.19 98 SER A C 1
ATOM 776 O O . SER A 1 98 ? 1.907 28.734 20.625 1 95.19 98 SER A O 1
ATOM 778 N N . ALA A 1 99 ? 2.484 27.438 18.906 1 95 99 ALA A N 1
ATOM 779 C CA . ALA A 1 99 ? 2.941 28.562 18.094 1 95 99 ALA A CA 1
ATOM 780 C C . ALA A 1 99 ? 1.778 29.203 17.344 1 95 99 ALA A C 1
ATOM 782 O O . ALA A 1 99 ? 1.951 30.219 16.656 1 95 99 ALA A O 1
ATOM 783 N N . LEU A 1 100 ? 0.584 28.609 17.469 1 95.38 100 LEU A N 1
ATOM 784 C CA . LEU A 1 100 ? -0.577 29.062 16.703 1 95.38 100 LEU A CA 1
ATOM 785 C C . LEU A 1 100 ? -1.653 29.625 17.641 1 95.38 100 LEU A C 1
ATOM 787 O O . LEU A 1 100 ? -1.761 29.203 18.797 1 95.38 100 LEU A O 1
ATOM 791 N N . THR A 1 101 ? -2.369 30.594 17.156 1 92.75 101 THR A N 1
ATOM 792 C CA . THR A 1 101 ? -3.607 31.047 17.781 1 92.75 101 THR A CA 1
ATOM 793 C C . THR A 1 101 ? -4.816 30.609 16.969 1 92.75 101 THR A C 1
ATOM 795 O O . THR A 1 101 ? -5.152 31.234 15.953 1 92.75 101 THR A O 1
ATOM 798 N N . ILE A 1 102 ? -5.418 29.578 17.422 1 94.38 102 ILE A N 1
ATOM 799 C CA . ILE A 1 102 ? -6.492 28.953 16.656 1 94.38 102 ILE A CA 1
ATOM 800 C C . ILE A 1 102 ? -7.844 29.344 17.266 1 94.38 102 ILE A C 1
ATOM 802 O O . ILE A 1 102 ? -8.055 29.188 18.469 1 94.38 102 ILE A O 1
ATOM 806 N N . GLN A 1 103 ? -8.695 29.828 16.438 1 95.69 103 GLN A N 1
ATOM 807 C CA . GLN A 1 103 ? -10.062 30.109 16.844 1 95.69 103 GLN A CA 1
ATOM 808 C C . GLN A 1 103 ? -10.977 28.906 16.609 1 95.69 103 GLN A C 1
ATOM 810 O O . GLN A 1 103 ? -10.586 27.953 15.938 1 95.69 103 GLN A O 1
ATOM 815 N N . SER A 1 104 ? -12.211 28.938 17.094 1 95.38 104 SER A N 1
ATOM 816 C CA . SER A 1 104 ? -13.133 27.812 17.109 1 95.38 104 SER A CA 1
ATOM 817 C C . SER A 1 104 ? -13.477 27.359 15.688 1 95.38 104 SER A C 1
ATOM 819 O O . SER A 1 104 ? -13.672 26.172 15.438 1 95.38 104 SER A O 1
ATOM 821 N N . GLU A 1 105 ? -13.508 28.297 14.797 1 94.56 105 GLU A N 1
ATOM 822 C CA . GLU A 1 105 ? -13.969 27.969 13.445 1 94.56 105 GLU A CA 1
ATOM 823 C C . GLU A 1 105 ? -12.789 27.656 12.523 1 94.56 105 GLU A C 1
ATOM 825 O O . GLU A 1 105 ? -12.984 27.281 11.367 1 94.56 105 GLU A O 1
ATOM 830 N N . ASP A 1 106 ? -11.562 27.844 13.062 1 97.19 106 ASP A N 1
ATOM 831 C CA . ASP A 1 106 ? -10.375 27.625 12.25 1 97.19 106 ASP A CA 1
ATOM 832 C C . ASP A 1 106 ? -10.164 26.125 12 1 97.19 106 ASP A C 1
ATOM 834 O O . ASP A 1 106 ? -10.703 25.281 12.719 1 97.19 106 ASP A O 1
ATOM 838 N N . ILE A 1 107 ? -9.438 25.828 10.953 1 97.94 107 ILE A N 1
ATOM 839 C CA . ILE A 1 107 ? -9.07 24.453 10.609 1 97.94 107 ILE A CA 1
ATOM 840 C C . ILE A 1 107 ? -7.559 24.281 10.766 1 97.94 107 ILE A C 1
ATOM 842 O O . ILE A 1 107 ? -6.773 25.125 10.328 1 97.94 107 ILE A O 1
ATOM 846 N N . LEU A 1 108 ? -7.219 23.25 11.445 1 98.25 108 LEU A N 1
ATOM 847 C CA . LEU A 1 108 ? -5.816 22.859 11.562 1 98.25 108 LEU A CA 1
ATOM 848 C C . LEU A 1 108 ? -5.547 21.562 10.789 1 98.25 108 LEU A C 1
ATOM 850 O O . LEU A 1 108 ? -6.227 20.562 11 1 98.25 108 LEU A O 1
ATOM 854 N N . LEU A 1 109 ? -4.59 21.594 9.898 1 98.5 109 LEU A N 1
ATOM 855 C CA . LEU A 1 109 ? -4.109 20.422 9.195 1 98.5 109 LEU A CA 1
ATOM 856 C C . LEU A 1 109 ? -2.744 19.984 9.734 1 98.5 109 LEU A C 1
ATOM 858 O O . LEU A 1 109 ? -1.84 20.812 9.875 1 98.5 109 LEU A O 1
ATOM 862 N N . ILE A 1 110 ? -2.617 18.734 10.062 1 98.56 110 ILE A N 1
ATOM 863 C CA . ILE A 1 110 ? -1.351 18.156 10.492 1 98.56 110 ILE A CA 1
ATOM 864 C C . ILE A 1 110 ? -0.829 17.203 9.406 1 98.56 110 ILE A C 1
ATOM 866 O O . ILE A 1 110 ? -1.513 16.25 9.023 1 98.56 110 ILE A O 1
ATOM 870 N N . HIS A 1 111 ? 0.379 17.422 8.984 1 98.19 111 HIS A N 1
ATOM 871 C CA . HIS A 1 111 ? 0.903 16.688 7.84 1 98.19 111 HIS A CA 1
ATOM 872 C C . HIS A 1 111 ? 2.318 16.188 8.109 1 98.19 111 HIS A C 1
ATOM 874 O O . HIS A 1 111 ? 3.102 16.859 8.781 1 98.19 111 HIS A O 1
ATOM 880 N N . ASP A 1 112 ? 2.627 15.031 7.641 1 96.38 112 ASP A N 1
ATOM 881 C CA . ASP A 1 112 ? 3.979 14.484 7.707 1 96.38 112 ASP A CA 1
ATOM 882 C C . ASP A 1 112 ? 4.883 15.125 6.656 1 96.38 112 ASP A C 1
ATOM 884 O O . ASP A 1 112 ? 4.527 15.18 5.477 1 96.38 112 ASP A O 1
ATOM 888 N N . ALA A 1 113 ? 6.035 15.477 7.078 1 96.69 113 ALA A N 1
ATOM 889 C CA . ALA A 1 113 ? 6.996 16.094 6.168 1 96.69 113 ALA A CA 1
ATOM 890 C C . ALA A 1 113 ? 7.438 15.102 5.09 1 96.69 113 ALA A C 1
ATOM 892 O O . ALA A 1 113 ? 7.852 15.508 4 1 96.69 113 ALA A O 1
ATOM 893 N N . ALA A 1 114 ? 7.305 13.875 5.359 1 93.69 114 ALA A N 1
ATOM 894 C CA . ALA A 1 114 ? 7.805 12.844 4.449 1 93.69 114 ALA A CA 1
ATOM 895 C C . ALA A 1 114 ? 6.703 12.367 3.504 1 93.69 114 ALA A C 1
ATOM 897 O O . ALA A 1 114 ? 6.797 11.281 2.932 1 93.69 114 ALA A O 1
ATOM 898 N N . ARG A 1 115 ? 5.684 13.164 3.291 1 94.25 115 ARG A N 1
ATOM 899 C CA . ARG A 1 115 ? 4.59 12.859 2.373 1 94.25 115 ARG A CA 1
ATOM 900 C C . ARG A 1 115 ? 4.43 13.961 1.331 1 94.25 115 ARG A C 1
ATOM 902 O O . ARG A 1 115 ? 3.49 14.758 1.401 1 94.25 115 ARG A O 1
ATOM 909 N N . PRO A 1 116 ? 5.176 13.93 0.313 1 94.44 116 PRO A N 1
ATOM 910 C CA . PRO A 1 116 ? 5.234 15.047 -0.636 1 94.44 116 PRO A CA 1
ATOM 911 C C . PRO A 1 116 ? 4.188 14.938 -1.741 1 94.44 116 PRO A C 1
ATOM 913 O O . PRO A 1 116 ? 4.129 15.789 -2.627 1 94.44 116 PRO A O 1
ATOM 916 N N . PHE A 1 117 ? 3.211 14.008 -1.665 1 91.06 117 PHE A N 1
ATOM 917 C CA . PHE A 1 117 ? 2.432 13.766 -2.873 1 91.06 117 PHE A CA 1
ATOM 918 C C . PHE A 1 117 ? 0.946 13.977 -2.611 1 91.06 117 PHE A C 1
ATOM 920 O O . PHE A 1 117 ? 0.1 13.438 -3.324 1 91.06 117 PHE A O 1
ATOM 927 N N . VAL A 1 118 ? 0.6 14.711 -1.633 1 93.06 118 VAL A N 1
ATOM 928 C CA . VAL A 1 118 ? -0.812 15 -1.41 1 93.06 118 VAL A CA 1
ATOM 929 C C . VAL A 1 118 ? -1.34 15.891 -2.537 1 93.06 118 VAL A C 1
ATOM 931 O O . VAL A 1 118 ? -0.649 16.797 -2.99 1 93.06 118 VAL A O 1
ATOM 934 N N . LEU A 1 119 ? -2.518 15.609 -2.996 1 90.38 119 LEU A N 1
ATOM 935 C CA . LEU A 1 119 ? -3.113 16.406 -4.07 1 90.38 119 LEU A CA 1
ATOM 936 C C . LEU A 1 119 ? -3.85 17.609 -3.51 1 90.38 119 LEU A C 1
ATOM 938 O O . LEU A 1 119 ? -4.5 17.516 -2.467 1 90.38 119 LEU A O 1
ATOM 942 N N . LEU A 1 120 ? -3.844 18.656 -4.312 1 93.12 120 LEU A N 1
ATOM 943 C CA . LEU A 1 120 ? -4.488 19.891 -3.865 1 93.12 120 LEU A CA 1
ATOM 944 C C . LEU A 1 120 ? -5.992 19.688 -3.705 1 93.12 120 LEU A C 1
ATOM 946 O O . LEU A 1 120 ? -6.594 20.188 -2.754 1 93.12 120 LEU A O 1
ATOM 950 N N . LYS A 1 121 ? -6.539 18.922 -4.605 1 93 121 LYS A N 1
ATOM 951 C CA . LYS A 1 121 ? -7.973 18.656 -4.531 1 93 121 LYS A CA 1
ATOM 952 C C . LYS A 1 121 ? -8.328 17.906 -3.252 1 93 121 LYS A C 1
ATOM 954 O O . LYS A 1 121 ? -9.414 18.094 -2.697 1 93 121 LYS A O 1
ATOM 959 N N . GLU A 1 122 ? -7.418 17.047 -2.783 1 94.69 122 GLU A N 1
ATOM 960 C CA . GLU A 1 122 ? -7.645 16.312 -1.547 1 94.69 122 GLU A CA 1
ATOM 961 C C . GLU A 1 122 ? -7.633 17.234 -0.336 1 94.69 122 GLU A C 1
ATOM 963 O O . GLU A 1 122 ? -8.367 17.016 0.627 1 94.69 122 GLU A O 1
ATOM 968 N N . LEU A 1 123 ? -6.801 18.312 -0.416 1 96.81 123 LEU A N 1
ATOM 969 C CA . LEU A 1 123 ? -6.762 19.297 0.657 1 96.81 123 LEU A CA 1
ATOM 970 C C . LEU A 1 123 ? -8.078 20.062 0.748 1 96.81 123 LEU A C 1
ATOM 972 O O . LEU A 1 123 ? -8.602 20.281 1.845 1 96.81 123 LEU A O 1
ATOM 976 N N . ASP A 1 124 ? -8.609 20.391 -0.426 1 96.25 124 ASP A N 1
ATOM 977 C CA . ASP A 1 124 ? -9.898 21.078 -0.467 1 96.25 124 ASP A CA 1
ATOM 978 C C . ASP A 1 124 ? -11 20.219 0.148 1 96.25 124 ASP A C 1
ATOM 980 O O . ASP A 1 124 ? -11.758 20.672 1.006 1 96.25 124 ASP A O 1
ATOM 984 N N . LEU A 1 125 ? -11.031 19 -0.286 1 96.75 125 LEU A N 1
ATOM 985 C CA . LEU A 1 125 ? -12.062 18.094 0.186 1 96.75 125 LEU A CA 1
ATOM 986 C C . LEU A 1 125 ? -11.922 17.844 1.684 1 96.75 125 LEU A C 1
ATOM 988 O O . LEU A 1 125 ? -12.93 17.75 2.398 1 96.75 125 LEU A O 1
ATOM 992 N N . LEU A 1 126 ? -10.711 17.734 2.098 1 97.88 126 LEU A N 1
ATOM 993 C CA . LEU A 1 126 ? -10.453 17.5 3.514 1 97.88 126 LEU A CA 1
ATOM 994 C C . LEU A 1 126 ? -10.953 18.672 4.359 1 97.88 126 LEU A C 1
ATOM 996 O O . LEU A 1 126 ? -11.617 18.453 5.375 1 97.88 126 LEU A O 1
ATOM 1000 N N . CYS A 1 127 ? -10.664 19.891 3.951 1 97.62 127 CYS A N 1
ATOM 1001 C CA . CYS A 1 127 ? -11.094 21.062 4.688 1 97.62 127 CYS A CA 1
ATOM 1002 C C . CYS A 1 127 ? -12.617 21.156 4.742 1 97.62 127 CYS A C 1
ATOM 1004 O O . CYS A 1 127 ? -13.188 21.484 5.781 1 97.62 127 CYS A O 1
ATOM 1006 N N . GLU A 1 128 ? -13.234 20.875 3.613 1 96.88 128 GLU A N 1
ATOM 1007 C CA . GLU A 1 128 ? -14.695 20.875 3.586 1 96.88 128 GLU A CA 1
ATOM 1008 C C . GLU A 1 128 ? -15.258 19.844 4.562 1 96.88 128 GLU A C 1
ATOM 1010 O O . GLU A 1 128 ? -16.203 20.125 5.289 1 96.88 128 GLU A O 1
ATOM 1015 N N . ASN A 1 129 ? -14.688 18.734 4.562 1 97.44 129 ASN A N 1
ATOM 1016 C CA . ASN A 1 129 ? -15.148 17.656 5.438 1 97.44 129 ASN A CA 1
ATOM 1017 C C . ASN A 1 129 ? -14.945 18 6.91 1 97.44 129 ASN A C 1
ATOM 1019 O O . ASN A 1 129 ? -15.797 17.703 7.746 1 97.44 129 ASN A O 1
ATOM 1023 N N . ILE A 1 130 ? -13.867 18.609 7.234 1 97.44 130 ILE A N 1
ATOM 1024 C CA . ILE A 1 130 ? -13.57 19.016 8.602 1 97.44 130 ILE A CA 1
ATOM 1025 C C . ILE A 1 130 ? -14.594 20.047 9.07 1 97.44 130 ILE A C 1
ATOM 1027 O O . ILE A 1 130 ? -15.047 20 10.219 1 97.44 130 ILE A O 1
ATOM 1031 N N . ARG A 1 131 ? -14.906 21 8.219 1 96.12 131 ARG A N 1
ATOM 1032 C CA . ARG A 1 131 ? -15.906 22 8.562 1 96.12 131 ARG A CA 1
ATOM 1033 C C . ARG A 1 131 ? -17.234 21.344 8.945 1 96.12 131 ARG A C 1
ATOM 1035 O O . ARG A 1 131 ? -17.891 21.766 9.891 1 96.12 131 ARG A O 1
ATOM 1042 N N . GLU A 1 132 ? -17.5 20.312 8.266 1 95.94 132 GLU A N 1
ATOM 1043 C CA . GLU A 1 132 ? -18.781 19.641 8.453 1 95.94 132 GLU A CA 1
ATOM 1044 C C . GLU A 1 132 ? -18.734 18.672 9.633 1 95.94 132 GLU A C 1
ATOM 1046 O O . GLU A 1 132 ? -19.688 18.594 10.422 1 95.94 132 GLU A O 1
ATOM 1051 N N . ASN A 1 133 ? -17.609 17.953 9.844 1 96.69 133 ASN A N 1
ATOM 1052 C CA . ASN A 1 133 ? -17.609 16.812 10.742 1 96.69 133 ASN A CA 1
ATOM 1053 C C . ASN A 1 133 ? -16.688 17.031 11.945 1 96.69 133 ASN A C 1
ATOM 1055 O O . ASN A 1 133 ? -16.719 16.266 12.906 1 96.69 133 ASN A O 1
ATOM 1059 N N . GLY A 1 134 ? -15.852 18.031 11.867 1 97.31 134 GLY A N 1
ATOM 1060 C CA . GLY A 1 134 ? -15.016 18.422 13 1 97.31 134 GLY A CA 1
ATOM 1061 C C . GLY A 1 134 ? -13.617 17.844 12.93 1 97.31 134 GLY A C 1
ATOM 1062 O O . GLY A 1 134 ? -12.641 18.547 13.172 1 97.31 134 GLY A O 1
ATOM 1063 N N . ILE A 1 135 ? -13.516 16.5 12.68 1 98.12 135 ILE A N 1
ATOM 1064 C CA . ILE A 1 135 ? -12.242 15.805 12.547 1 98.12 135 ILE A CA 1
ATOM 1065 C C . ILE A 1 135 ? -12.273 14.906 11.32 1 98.12 135 ILE A C 1
ATOM 1067 O O . ILE A 1 135 ? -13.25 14.195 11.086 1 98.12 135 ILE A O 1
ATOM 1071 N N . SER A 1 136 ? -11.211 14.984 10.531 1 98.19 136 SER A N 1
ATOM 1072 C CA . SER A 1 136 ? -11.148 14.18 9.32 1 98.19 136 SER A CA 1
ATOM 1073 C C . SER A 1 136 ? -9.719 13.781 8.984 1 98.19 136 SER A C 1
ATOM 1075 O O . SER A 1 136 ? -8.773 14.461 9.391 1 98.19 136 SER A O 1
ATOM 1077 N N . THR A 1 137 ? -9.586 12.672 8.312 1 98.25 137 THR A N 1
ATOM 1078 C CA . THR A 1 137 ? -8.273 12.227 7.844 1 98.25 137 THR A CA 1
ATOM 1079 C C . THR A 1 137 ? -8.344 11.781 6.387 1 98.25 137 THR A C 1
ATOM 1081 O O . THR A 1 137 ? -9.375 11.273 5.934 1 98.25 137 THR A O 1
ATOM 1084 N N . LEU A 1 138 ? -7.281 12.07 5.73 1 97.44 138 LEU A N 1
ATOM 1085 C CA . LEU A 1 138 ? -7.102 11.375 4.461 1 97.44 138 LEU A CA 1
ATOM 1086 C C . LEU A 1 138 ? -6.758 9.906 4.688 1 97.44 138 LEU A C 1
ATOM 1088 O O . LEU A 1 138 ? -6.027 9.57 5.629 1 97.44 138 LEU A O 1
ATOM 1092 N N . ALA A 1 139 ? -7.305 9.062 3.865 1 95.19 139 ALA A N 1
ATOM 1093 C CA . ALA A 1 139 ? -6.992 7.637 3.891 1 95.19 139 ALA A CA 1
ATOM 1094 C C . ALA A 1 139 ? -7.246 6.992 2.531 1 95.19 139 ALA A C 1
ATOM 1096 O O . ALA A 1 139 ? -7.988 7.539 1.709 1 95.19 139 ALA A O 1
ATOM 1097 N N . SER A 1 140 ? -6.586 5.949 2.33 1 89.56 140 SER A N 1
ATOM 1098 C CA . SER A 1 140 ? -6.793 5.25 1.067 1 89.56 140 SER A CA 1
ATOM 1099 C C . SER A 1 140 ? -7.246 3.811 1.301 1 89.56 140 SER A C 1
ATOM 1101 O O . SER A 1 140 ? -6.875 3.193 2.301 1 89.56 140 SER A O 1
ATOM 1103 N N . ARG A 1 141 ? -8.039 3.27 0.406 1 83.25 141 ARG A N 1
ATOM 1104 C CA . ARG A 1 141 ? -8.453 1.872 0.43 1 83.25 141 ARG A CA 1
ATOM 1105 C C . ARG A 1 141 ? -7.352 0.96 -0.094 1 83.25 141 ARG A C 1
ATOM 1107 O O . ARG A 1 141 ? -6.398 1.429 -0.719 1 83.25 141 ARG A O 1
ATOM 1114 N N . THR A 1 142 ? -7.469 -0.292 0.303 1 75.69 142 THR A N 1
ATOM 1115 C CA . THR A 1 142 ? -6.531 -1.272 -0.237 1 75.69 142 THR A CA 1
ATOM 1116 C C . THR A 1 142 ? -7.266 -2.314 -1.076 1 75.69 142 THR A C 1
ATOM 1118 O O . THR A 1 142 ? -8.406 -2.674 -0.773 1 75.69 142 THR A O 1
ATOM 1121 N N . SER A 1 143 ? -6.621 -2.678 -2.143 1 73.81 143 SER A N 1
ATOM 1122 C CA . SER A 1 143 ? -7.148 -3.783 -2.936 1 73.81 143 SER A CA 1
ATOM 1123 C C . SER A 1 143 ? -6.531 -5.109 -2.512 1 73.81 143 SER A C 1
ATOM 1125 O O . SER A 1 143 ? -6.988 -6.176 -2.936 1 73.81 143 SER A O 1
ATOM 1127 N N . GLU A 1 144 ? -5.586 -4.992 -1.642 1 79.75 144 GLU A N 1
ATOM 1128 C CA . GLU A 1 144 ? -4.891 -6.195 -1.195 1 79.75 144 GLU A CA 1
ATOM 1129 C C . GLU A 1 144 ? -5.574 -6.809 0.025 1 79.75 144 GLU A C 1
ATOM 1131 O O . GLU A 1 144 ? -6.121 -6.086 0.861 1 79.75 144 GLU A O 1
ATOM 1136 N N . THR A 1 145 ? -5.516 -8.078 0.056 1 83.62 145 THR A N 1
ATOM 1137 C CA . THR A 1 145 ? -5.953 -8.75 1.273 1 83.62 145 THR A CA 1
ATOM 1138 C C . THR A 1 145 ? -5.023 -8.422 2.438 1 83.62 145 THR A C 1
ATOM 1140 O O . THR A 1 145 ? -3.799 -8.414 2.279 1 83.62 145 THR A O 1
ATOM 1143 N N . VAL A 1 146 ? -5.656 -8.062 3.494 1 87.19 146 VAL A N 1
ATOM 1144 C CA . VAL A 1 146 ? -4.887 -7.738 4.691 1 87.19 146 VAL A CA 1
ATOM 1145 C C . VAL A 1 146 ? -4.883 -8.93 5.641 1 87.19 146 VAL A C 1
ATOM 1147 O O . VAL A 1 146 ? -5.938 -9.5 5.938 1 87.19 146 VAL A O 1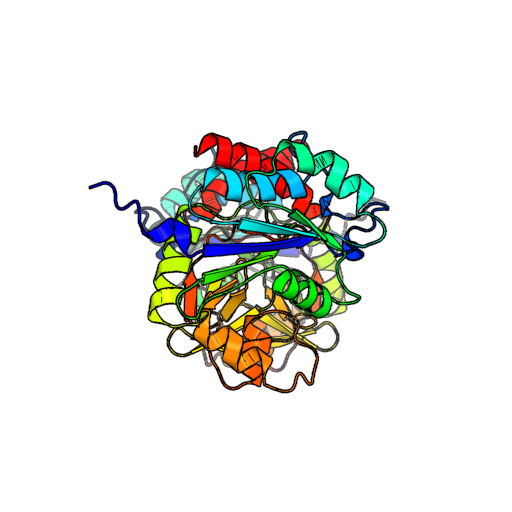
ATOM 1150 N N . LEU A 1 147 ? -3.693 -9.312 6.023 1 89.12 147 LEU A N 1
ATOM 1151 C CA . LEU A 1 147 ? -3.59 -10.445 6.93 1 89.12 147 LEU A CA 1
ATOM 1152 C C . LEU A 1 147 ? -2.896 -10.047 8.227 1 89.12 147 LEU A C 1
ATOM 1154 O O . LEU A 1 147 ? -2.076 -9.125 8.242 1 89.12 147 LEU A O 1
ATOM 1158 N N . GLU A 1 148 ? -3.299 -10.656 9.297 1 88.25 148 GLU A N 1
ATOM 1159 C CA . GLU A 1 148 ? -2.592 -10.555 10.57 1 88.25 148 GLU A CA 1
ATOM 1160 C C . GLU A 1 148 ? -1.573 -11.68 10.727 1 88.25 148 GLU A C 1
ATOM 1162 O O . GLU A 1 148 ? -1.869 -12.836 10.422 1 88.25 148 GLU A O 1
ATOM 1167 N N . GLU A 1 149 ? -0.433 -11.25 11.156 1 91.12 149 GLU A N 1
ATOM 1168 C CA . GLU A 1 149 ? 0.676 -12.188 11.305 1 91.12 149 GLU A CA 1
ATOM 1169 C C . GLU A 1 149 ? 0.899 -12.547 12.773 1 91.12 149 GLU A C 1
ATOM 1171 O O . GLU A 1 149 ? 0.808 -11.68 13.648 1 91.12 149 GLU A O 1
ATOM 1176 N N . SER A 1 150 ? 1.099 -13.836 13.07 1 88.75 150 SER A N 1
ATOM 1177 C CA . SER A 1 150 ? 1.523 -14.336 14.375 1 88.75 150 SER A CA 1
ATOM 1178 C C . SER A 1 150 ? 2.648 -15.352 14.242 1 88.75 150 SER A C 1
ATOM 1180 O O . SER A 1 150 ? 2.49 -16.375 13.562 1 88.75 150 SER A O 1
ATOM 1182 N N . ASN A 1 151 ? 3.793 -15.031 14.797 1 90.25 151 ASN A N 1
ATOM 1183 C CA . ASN A 1 151 ? 4.949 -15.922 14.805 1 90.25 151 ASN A CA 1
ATOM 1184 C C . ASN A 1 151 ? 5.383 -16.281 13.383 1 90.25 151 ASN A C 1
ATOM 1186 O O . ASN A 1 151 ? 5.602 -17.469 13.086 1 90.25 151 ASN A O 1
ATOM 1190 N N . GLY A 1 152 ? 5.285 -15.398 12.492 1 89 152 GLY A N 1
ATOM 1191 C CA . GLY A 1 152 ? 5.793 -15.562 11.141 1 89 152 GLY A CA 1
ATOM 1192 C C . GLY A 1 152 ? 4.809 -16.25 10.211 1 89 152 GLY A C 1
ATOM 1193 O O . GLY A 1 152 ? 5.148 -16.594 9.078 1 89 152 GLY A O 1
ATOM 1194 N N . LYS A 1 153 ? 3.627 -16.5 10.711 1 93.88 153 LYS A N 1
ATOM 1195 C CA . LYS A 1 153 ? 2.621 -17.203 9.922 1 93.88 153 LYS A CA 1
ATOM 1196 C C . LYS A 1 153 ? 1.314 -16.422 9.867 1 93.88 153 LYS A C 1
ATOM 1198 O O . LYS A 1 153 ? 1.07 -15.547 10.711 1 93.88 153 LYS A O 1
ATOM 1203 N N . THR A 1 154 ? 0.525 -16.75 8.797 1 92.5 154 THR A N 1
ATOM 1204 C CA . THR A 1 154 ? -0.799 -16.141 8.703 1 92.5 154 THR A CA 1
ATOM 1205 C C . THR A 1 154 ? -1.679 -16.594 9.875 1 92.5 154 THR A C 1
ATOM 1207 O O . THR A 1 154 ? -1.7 -17.766 10.227 1 92.5 154 THR A O 1
ATOM 1210 N N . SER A 1 155 ? -2.334 -15.617 10.477 1 88.94 155 SER A N 1
ATOM 1211 C CA . SER A 1 155 ? -3.191 -15.945 11.609 1 88.94 155 SER A CA 1
ATOM 1212 C C . SER A 1 155 ? -4.656 -15.641 11.305 1 88.94 155 SER A C 1
ATOM 1214 O O . SER A 1 155 ? -5.547 -16.406 11.68 1 88.94 155 SER A O 1
ATOM 1216 N N . SER A 1 156 ? -4.898 -14.539 10.633 1 86 156 SER A N 1
ATOM 1217 C CA . SER A 1 156 ? -6.254 -14.172 10.242 1 86 156 SER A CA 1
ATOM 1218 C C . SER A 1 156 ? -6.254 -13.219 9.055 1 86 156 SER A C 1
ATOM 1220 O O . SER A 1 156 ? -5.215 -12.648 8.711 1 86 156 SER A O 1
ATOM 1222 N N . PHE A 1 157 ? -7.434 -13.219 8.445 1 84.75 157 PHE A N 1
ATOM 1223 C CA . PHE A 1 157 ? -7.637 -12.32 7.312 1 84.75 157 PHE A CA 1
ATOM 1224 C C . PHE A 1 157 ? -8.703 -11.281 7.637 1 84.75 157 PHE A C 1
ATOM 1226 O O . PHE A 1 157 ? -9.75 -11.609 8.195 1 84.75 157 PHE A O 1
ATOM 1233 N N . LEU A 1 158 ? -8.289 -10.094 7.383 1 82.12 158 LEU A N 1
ATOM 1234 C CA . LEU A 1 158 ? -9.211 -9 7.684 1 82.12 158 LEU A CA 1
ATOM 1235 C C . LEU A 1 158 ? -10.078 -8.672 6.477 1 82.12 158 LEU A C 1
ATOM 1237 O O . LEU A 1 158 ? -9.656 -8.852 5.332 1 82.12 158 LEU A O 1
ATOM 1241 N N . ASP A 1 159 ? -11.289 -8.25 6.742 1 75.88 159 ASP A N 1
ATOM 1242 C CA . ASP A 1 159 ? -12.188 -7.812 5.676 1 75.88 159 ASP A CA 1
ATOM 1243 C C . ASP A 1 159 ? -11.703 -6.516 5.043 1 75.88 159 ASP A C 1
ATOM 1245 O O . ASP A 1 159 ? -11.773 -5.449 5.66 1 75.88 159 ASP A O 1
ATOM 1249 N N . ARG A 1 160 ? -11.375 -6.582 3.846 1 72.12 160 ARG A N 1
ATOM 1250 C CA . ARG A 1 160 ? -10.742 -5.457 3.154 1 72.12 160 ARG A CA 1
ATOM 1251 C C . ARG A 1 160 ? -11.742 -4.32 2.945 1 72.12 160 ARG A C 1
ATOM 1253 O O . ARG A 1 160 ? -11.344 -3.17 2.758 1 72.12 160 ARG A O 1
ATOM 1260 N N . GLU A 1 161 ? -13.008 -4.617 3.021 1 79.06 161 GLU A N 1
ATOM 1261 C CA . GLU A 1 161 ? -14.016 -3.598 2.73 1 79.06 161 GLU A CA 1
ATOM 1262 C C . GLU A 1 161 ? -14.055 -2.537 3.826 1 79.06 161 GLU A C 1
ATOM 1264 O O . GLU A 1 161 ? -14.523 -1.418 3.598 1 79.06 161 GLU A O 1
ATOM 1269 N N . HIS A 1 162 ? -13.484 -2.826 4.922 1 86.25 162 HIS A N 1
ATOM 1270 C CA . HIS A 1 162 ? -13.555 -1.902 6.047 1 86.25 162 HIS A CA 1
ATOM 1271 C C . HIS A 1 162 ? -12.164 -1.478 6.5 1 86.25 162 HIS A C 1
ATOM 1273 O O . HIS A 1 162 ? -12.008 -0.881 7.57 1 86.25 162 HIS A O 1
ATOM 1279 N N . ILE A 1 163 ? -11.203 -1.796 5.68 1 87.5 163 ILE A N 1
ATOM 1280 C CA . ILE A 1 163 ? -9.828 -1.505 6.062 1 87.5 163 ILE A CA 1
ATOM 1281 C C . ILE A 1 163 ? -9.289 -0.353 5.215 1 87.5 163 ILE A C 1
ATOM 1283 O O . ILE A 1 163 ? -9.438 -0.352 3.992 1 87.5 163 ILE A O 1
ATOM 1287 N N . TRP A 1 164 ? -8.758 0.632 5.898 1 89.81 164 TRP A N 1
ATOM 1288 C CA . TRP A 1 164 ? -8.164 1.794 5.242 1 89.81 164 TRP A CA 1
ATOM 1289 C C . TRP A 1 164 ? -6.734 2.021 5.727 1 89.81 164 TRP A C 1
ATOM 1291 O O . TRP A 1 164 ? -6.371 1.598 6.828 1 89.81 164 TRP A O 1
ATOM 1301 N N . PHE A 1 165 ? -5.965 2.695 4.863 1 88.94 165 PHE A N 1
ATOM 1302 C CA . PHE A 1 165 ? -4.625 3.143 5.23 1 88.94 165 PHE A CA 1
ATOM 1303 C C . PHE A 1 165 ? -4.621 4.633 5.543 1 88.94 165 PHE A C 1
ATOM 1305 O O . PHE A 1 165 ? -4.945 5.457 4.68 1 88.94 165 PHE A O 1
ATOM 1312 N N . MET A 1 166 ? -4.254 4.848 6.684 1 92.69 166 MET A N 1
ATOM 1313 C CA . MET A 1 166 ? -4.277 6.238 7.133 1 92.69 166 MET A CA 1
ATOM 1314 C C . MET A 1 166 ? -3.189 7.051 6.438 1 92.69 166 MET A C 1
ATOM 1316 O O . MET A 1 166 ? -2.062 6.582 6.281 1 92.69 166 MET A O 1
ATOM 1320 N N . LYS A 1 167 ? -3.543 8.203 6.012 1 94.75 167 LYS A N 1
ATOM 1321 C CA . LYS A 1 167 ? -2.627 9.172 5.426 1 94.75 167 LYS A CA 1
ATOM 1322 C C . LYS A 1 167 ? -2.693 10.508 6.164 1 94.75 167 LYS A C 1
ATOM 1324 O O . LYS A 1 167 ? -3.445 10.648 7.129 1 94.75 167 LYS A O 1
ATOM 1329 N N . THR A 1 168 ? -1.813 11.328 5.855 1 97.25 168 THR A N 1
ATOM 1330 C CA . THR A 1 168 ? -1.896 12.742 6.23 1 97.25 168 THR A CA 1
ATOM 1331 C C . THR A 1 168 ? -1.976 13.625 4.992 1 97.25 168 THR A C 1
ATOM 1333 O O . THR A 1 168 ? -1.564 13.219 3.904 1 97.25 168 THR A O 1
ATOM 1336 N N . PRO A 1 169 ? -2.625 14.797 5.203 1 98.06 169 PRO A N 1
ATOM 1337 C CA . PRO A 1 169 ? -2.961 15.5 6.441 1 98.06 169 PRO A CA 1
ATOM 1338 C C . PRO A 1 169 ? -4.18 14.906 7.148 1 98.06 169 PRO A C 1
ATOM 1340 O O . PRO A 1 169 ? -5.02 14.273 6.508 1 98.06 169 PRO A O 1
ATOM 1343 N N . GLN A 1 170 ? -4.102 15.047 8.359 1 98.38 170 GLN A N 1
ATOM 1344 C CA . GLN A 1 170 ? -5.258 14.945 9.25 1 98.38 170 GLN A CA 1
ATOM 1345 C C . GLN A 1 170 ? -5.691 16.312 9.742 1 98.38 170 GLN A C 1
ATOM 1347 O O . GLN A 1 170 ? -4.871 17.234 9.859 1 98.38 170 GLN A O 1
ATOM 1352 N N . GLY A 1 171 ? -6.961 16.453 9.961 1 98.44 171 GLY A N 1
ATOM 1353 C CA . GLY A 1 171 ? -7.398 17.797 10.297 1 98.44 171 GLY A CA 1
ATOM 1354 C C . GLY A 1 171 ? -8.422 17.828 11.414 1 98.44 171 GLY A C 1
ATOM 1355 O O . GLY A 1 171 ? -9.078 16.828 11.695 1 98.44 171 GLY A O 1
ATOM 1356 N N . ILE A 1 172 ? -8.523 19 11.977 1 98.44 172 ILE A N 1
ATOM 1357 C CA . ILE A 1 172 ? -9.43 19.188 13.109 1 98.44 172 ILE A CA 1
ATOM 1358 C C . ILE A 1 172 ? -9.906 20.641 13.156 1 98.44 172 ILE A C 1
ATOM 1360 O O . ILE A 1 172 ? -9.133 21.562 12.875 1 98.44 172 ILE A O 1
ATOM 1364 N N . ARG A 1 173 ? -11.109 20.781 13.508 1 98 173 ARG A N 1
ATOM 1365 C CA . ARG A 1 173 ? -11.664 22.125 13.711 1 98 173 ARG A CA 1
ATOM 1366 C C . ARG A 1 173 ? -11.266 22.672 15.07 1 98 173 ARG A C 1
ATOM 1368 O O . ARG A 1 173 ? -11.125 21.922 16.031 1 98 173 ARG A O 1
ATOM 1375 N N . GLY A 1 174 ? -11.203 24.031 15.148 1 97.5 174 GLY A N 1
ATOM 1376 C CA . GLY A 1 174 ? -10.672 24.703 16.328 1 97.5 174 GLY A CA 1
ATOM 1377 C C . GLY A 1 174 ? -11.461 24.406 17.594 1 97.5 174 GLY A C 1
ATOM 1378 O O . GLY A 1 174 ? -10.875 24.219 18.656 1 97.5 174 GLY A O 1
ATOM 1379 N N . ASP A 1 175 ? -12.727 24.359 17.531 1 97.25 175 ASP A N 1
ATOM 1380 C CA . ASP A 1 175 ? -13.547 24.109 18.703 1 97.25 175 ASP A CA 1
ATOM 1381 C C . ASP A 1 175 ? -13.289 22.703 19.266 1 97.25 175 ASP A C 1
ATOM 1383 O O . ASP A 1 175 ? -13.18 22.516 20.484 1 97.25 175 ASP A O 1
ATOM 1387 N N . ILE A 1 176 ? -13.164 21.75 18.391 1 97.19 176 ILE A N 1
ATOM 1388 C CA . ILE A 1 176 ? -12.906 20.375 18.812 1 97.19 176 ILE A CA 1
ATOM 1389 C C . ILE A 1 176 ? -11.484 20.25 19.344 1 97.19 176 ILE A C 1
ATOM 1391 O O . ILE A 1 176 ? -11.25 19.547 20.328 1 97.19 176 ILE A O 1
ATOM 1395 N N . LEU A 1 177 ? -10.578 20.938 18.703 1 97.25 177 LEU A N 1
ATOM 1396 C CA . LEU A 1 177 ? -9.203 20.953 19.172 1 97.25 177 LEU A CA 1
ATOM 1397 C C . LEU A 1 177 ? -9.117 21.453 20.609 1 97.25 177 LEU A C 1
ATOM 1399 O O . LEU A 1 177 ? -8.438 20.859 21.453 1 97.25 177 LEU A O 1
ATOM 1403 N N . LYS A 1 178 ? -9.773 22.531 20.875 1 95.75 178 LYS A N 1
ATOM 1404 C CA . LYS A 1 178 ? -9.773 23.109 22.219 1 95.75 178 LYS A CA 1
ATOM 1405 C C . LYS A 1 178 ? -10.297 22.125 23.25 1 95.75 178 LYS A C 1
ATOM 1407 O O . LYS A 1 178 ? -9.773 22.031 24.359 1 95.75 178 LYS A O 1
ATOM 1412 N N . GLU A 1 179 ? -11.289 21.391 22.844 1 94.94 179 GLU A N 1
ATOM 1413 C CA . GLU A 1 179 ? -11.828 20.359 23.719 1 94.94 179 GLU A CA 1
ATOM 1414 C C . GLU A 1 179 ? -10.797 19.266 23.969 1 94.94 179 GLU A C 1
ATOM 1416 O O . GLU A 1 179 ? -10.602 18.844 25.125 1 94.94 179 GLU A O 1
ATOM 1421 N N . LEU A 1 180 ? -10.109 18.781 22.953 1 94.31 180 LEU A N 1
ATOM 1422 C CA . LEU A 1 180 ? -9.125 17.719 23.078 1 94.31 180 LEU A CA 1
ATOM 1423 C C . LEU A 1 180 ? -7.98 18.125 23.984 1 94.31 180 LEU A C 1
ATOM 1425 O O . LEU A 1 180 ? -7.457 17.297 24.75 1 94.31 180 LEU A O 1
ATOM 1429 N N . LEU A 1 181 ? -7.645 19.375 23.922 1 93.81 181 LEU A N 1
ATOM 1430 C CA . LEU A 1 181 ? -6.5 19.891 24.672 1 93.81 181 LEU A CA 1
ATOM 1431 C C . LEU A 1 181 ? -6.781 19.906 26.172 1 93.81 181 LEU A C 1
ATOM 1433 O O . LEU A 1 181 ? -5.855 19.969 26.984 1 93.81 181 LEU A O 1
ATOM 1437 N N . THR A 1 182 ? -8 19.781 26.547 1 91.75 182 THR A N 1
ATOM 1438 C CA . THR A 1 182 ? -8.367 19.797 27.953 1 91.75 182 THR A CA 1
ATOM 1439 C C . THR A 1 182 ? -8.383 18.375 28.531 1 91.75 182 THR A C 1
ATOM 1441 O O . THR A 1 182 ? -8.516 18.203 29.734 1 91.75 182 THR A O 1
ATOM 1444 N N . LEU A 1 183 ? -8.234 17.359 27.672 1 88 183 LEU A N 1
ATOM 1445 C CA . LEU A 1 183 ? -8.375 15.977 28.078 1 88 183 LEU A CA 1
ATOM 1446 C C . LEU A 1 183 ? -7.008 15.336 28.328 1 88 183 LEU A C 1
ATOM 1448 O O . LEU A 1 183 ? -6.02 15.711 27.703 1 88 183 LEU A O 1
ATOM 1452 N N . PRO A 1 184 ? -6.973 14.359 29.281 1 79.19 184 PRO A N 1
ATOM 1453 C CA . PRO A 1 184 ? -5.711 13.656 29.531 1 79.19 184 PRO A CA 1
ATOM 1454 C C . PRO A 1 184 ? -5.285 12.781 28.344 1 79.19 184 PRO A C 1
ATOM 1456 O O . PRO A 1 184 ? -6.137 12.289 27.594 1 79.19 184 PRO A O 1
ATOM 1459 N N . MET A 1 185 ? -3.953 12.805 28.234 1 73.62 185 MET A N 1
ATOM 1460 C CA . MET A 1 185 ? -3.406 12.039 27.125 1 73.62 185 MET A CA 1
ATOM 1461 C C . MET A 1 185 ? -2.727 10.766 27.609 1 73.62 185 MET A C 1
ATOM 1463 O O . MET A 1 185 ? -1.593 10.805 28.094 1 73.62 185 MET A O 1
ATOM 1467 N N . ASP A 1 186 ? -3.295 9.664 27.859 1 76.81 186 ASP A N 1
ATOM 1468 C CA . ASP A 1 186 ? -2.738 8.359 28.203 1 76.81 186 ASP A CA 1
ATOM 1469 C C . ASP A 1 186 ? -3.49 7.234 27.484 1 76.81 186 ASP A C 1
ATOM 1471 O O . ASP A 1 186 ? -4.664 6.992 27.766 1 76.81 186 ASP A O 1
ATOM 1475 N N . PRO A 1 187 ? -2.768 6.602 26.719 1 80.31 187 PRO A N 1
ATOM 1476 C CA . PRO A 1 187 ? -1.375 6.656 26.281 1 80.31 187 PRO A CA 1
ATOM 1477 C C . PRO A 1 187 ? -1.109 7.816 25.312 1 80.31 187 PRO A C 1
ATOM 1479 O O . PRO A 1 187 ? -2.051 8.461 24.844 1 80.31 187 PRO A O 1
ATOM 1482 N N . ILE A 1 188 ? 0.195 8.078 25.047 1 85.5 188 ILE A N 1
ATOM 1483 C CA . ILE A 1 188 ? 0.587 9.117 24.109 1 85.5 188 ILE A CA 1
ATOM 1484 C C . ILE A 1 188 ? 0.127 8.75 22.703 1 85.5 188 ILE A C 1
ATOM 1486 O O . ILE A 1 188 ? 0.508 7.699 22.172 1 85.5 188 ILE A O 1
ATOM 1490 N N . PRO A 1 189 ? -0.699 9.594 22.141 1 88.31 189 PRO A N 1
ATOM 1491 C CA . PRO A 1 189 ? -1.201 9.289 20.812 1 88.31 189 PRO A CA 1
ATOM 1492 C C . PRO A 1 189 ? -0.112 9.352 19.734 1 88.31 189 PRO A C 1
ATOM 1494 O O . PRO A 1 189 ? 0.89 10.055 19.922 1 88.31 189 PRO A O 1
ATOM 1497 N N . THR A 1 190 ? -0.355 8.602 18.688 1 86.06 190 THR A N 1
ATOM 1498 C CA . THR A 1 190 ? 0.627 8.578 17.609 1 86.06 190 THR A CA 1
ATOM 1499 C C . THR A 1 190 ? 0.24 9.555 16.5 1 86.06 190 THR A C 1
ATOM 1501 O O . THR A 1 190 ? 1.068 9.906 15.656 1 86.06 190 THR A O 1
ATOM 1504 N N . ASP A 1 191 ? -0.99 9.875 16.484 1 91.44 191 ASP A N 1
ATOM 1505 C CA . ASP A 1 191 ? -1.491 10.828 15.5 1 91.44 191 ASP A CA 1
ATOM 1506 C C . ASP A 1 191 ? -2.773 11.5 15.992 1 91.44 191 ASP A C 1
ATOM 1508 O O . ASP A 1 191 ? -3.252 11.211 17.094 1 91.44 191 ASP A O 1
ATOM 1512 N N . LEU A 1 192 ? -3.254 12.391 15.242 1 94.75 192 LEU A N 1
ATOM 1513 C CA . LEU A 1 192 ? -4.422 13.172 15.625 1 94.75 192 LEU A CA 1
ATOM 1514 C C . LEU A 1 192 ? -5.648 12.281 15.781 1 94.75 192 LEU A C 1
ATOM 1516 O O . LEU A 1 192 ? -6.406 12.43 16.75 1 94.75 192 LEU A O 1
ATOM 1520 N N . CYS A 1 193 ? -5.875 11.367 14.867 1 94.06 193 CYS A N 1
ATOM 1521 C CA . CYS A 1 193 ? -7.082 10.547 14.875 1 94.06 193 CYS A CA 1
ATOM 1522 C C . CYS A 1 193 ? -7.086 9.594 16.062 1 94.06 193 CYS A C 1
ATOM 1524 O O . CYS A 1 193 ? -8.133 9.344 16.656 1 94.06 193 CYS A O 1
ATOM 1526 N N . SER A 1 194 ? -5.906 9.039 16.375 1 90.44 194 SER A N 1
ATOM 1527 C CA . SER A 1 194 ? -5.832 8.203 17.562 1 90.44 194 SER A CA 1
ATOM 1528 C C . SER A 1 194 ? -6.059 9.016 18.828 1 90.44 194 SER A C 1
ATOM 1530 O O . SER A 1 194 ? -6.652 8.531 19.797 1 90.44 194 SER A O 1
ATOM 1532 N N . TRP A 1 195 ? -5.551 10.219 18.875 1 93 195 TRP A N 1
ATOM 1533 C CA . TRP A 1 195 ? -5.812 11.133 19.969 1 93 195 TRP A CA 1
ATOM 1534 C C . TRP A 1 195 ? -7.312 11.375 20.141 1 93 195 TRP A C 1
ATOM 1536 O O . TRP A 1 195 ? -7.852 11.234 21.234 1 93 195 TRP A O 1
ATOM 1546 N N . ALA A 1 196 ? -7.957 11.695 19.062 1 93.75 196 ALA A N 1
ATOM 1547 C CA . ALA A 1 196 ? -9.398 11.938 19.062 1 93.75 196 ALA A CA 1
ATOM 1548 C C . ALA A 1 196 ? -10.156 10.711 19.562 1 93.75 196 ALA A C 1
ATOM 1550 O O . ALA A 1 196 ? -11.094 10.836 20.359 1 93.75 196 ALA A O 1
ATOM 1551 N N . LEU A 1 197 ? -9.734 9.586 19.125 1 90.12 197 LEU A N 1
ATOM 1552 C CA . LEU A 1 197 ? -10.422 8.352 19.484 1 90.12 197 LEU A CA 1
ATOM 1553 C C . LEU A 1 197 ? -10.344 8.109 20.984 1 90.12 197 LEU A C 1
ATOM 1555 O O . LEU A 1 197 ? -11.297 7.605 21.594 1 90.12 197 LEU A O 1
ATOM 1559 N N . THR A 1 198 ? -9.18 8.359 21.578 1 85.88 198 THR A N 1
ATOM 1560 C CA . THR A 1 198 ? -9.039 8.195 23.016 1 85.88 198 THR A CA 1
ATOM 1561 C C . THR A 1 198 ? -10.031 9.078 23.766 1 85.88 198 THR A C 1
ATOM 1563 O O . THR A 1 198 ? -10.391 8.781 24.906 1 85.88 198 THR A O 1
ATOM 1566 N N . ALA A 1 199 ? -10.445 10.156 23.156 1 89.62 199 ALA A N 1
ATOM 1567 C CA . ALA A 1 199 ? -11.414 11.086 23.734 1 89.62 199 ALA A CA 1
ATOM 1568 C C . ALA A 1 199 ? -12.836 10.703 23.344 1 89.62 199 ALA A C 1
ATOM 1570 O O . ALA A 1 199 ? -13.781 11.453 23.594 1 89.62 199 ALA A O 1
ATOM 1571 N N . GLY A 1 200 ? -12.961 9.57 22.625 1 90.19 200 GLY A N 1
ATOM 1572 C CA . GLY A 1 200 ? -14.273 9.086 22.234 1 90.19 200 GLY A CA 1
ATOM 1573 C C . GLY A 1 200 ? -14.797 9.734 20.969 1 90.19 200 GLY A C 1
ATOM 1574 O O . GLY A 1 200 ? -16 9.68 20.688 1 90.19 200 GLY A O 1
ATOM 1575 N N . LYS A 1 201 ? -13.945 10.383 20.281 1 93.06 201 LYS A N 1
ATOM 1576 C CA . LYS A 1 201 ? -14.359 11.062 19.047 1 93.06 201 LYS A CA 1
ATOM 1577 C C . LYS A 1 201 ? -13.852 10.32 17.812 1 93.06 201 LYS A C 1
ATOM 1579 O O . LYS A 1 201 ? -12.688 9.914 17.766 1 93.06 201 LYS A O 1
ATOM 1584 N N . LYS A 1 202 ? -14.742 10.172 16.844 1 94.81 202 LYS A N 1
ATOM 1585 C CA . LYS A 1 202 ? -14.367 9.516 15.594 1 94.81 202 LYS A CA 1
ATOM 1586 C C . LYS A 1 202 ? -14.039 10.539 14.516 1 94.81 202 LYS A C 1
ATOM 1588 O O . LYS A 1 202 ? -14.523 11.672 14.555 1 94.81 202 LYS A O 1
ATOM 1593 N N . SER A 1 203 ? -13.211 10.172 13.656 1 97.56 203 SER A N 1
ATOM 1594 C CA . SER A 1 203 ? -12.82 11.031 12.547 1 97.56 203 SER A CA 1
ATOM 1595 C C . SER A 1 203 ? -13.461 10.57 11.242 1 97.56 203 SER A C 1
ATOM 1597 O O . SER A 1 203 ? -13.523 9.375 10.961 1 97.56 203 SER A O 1
ATOM 1599 N N . SER A 1 204 ? -13.938 11.492 10.5 1 97.88 204 SER A N 1
ATOM 1600 C CA . SER A 1 204 ? -14.43 11.156 9.164 1 97.88 204 SER A CA 1
ATOM 1601 C C . SER A 1 204 ? -13.273 10.859 8.211 1 97.88 204 SER A C 1
ATOM 1603 O O . SER A 1 204 ? -12.141 11.273 8.461 1 97.88 204 SER A O 1
ATOM 1605 N N . ILE A 1 205 ? -13.602 10.125 7.164 1 97.12 205 ILE A N 1
ATOM 1606 C CA . ILE A 1 205 ? -12.555 9.688 6.25 1 97.12 205 ILE A CA 1
ATOM 1607 C C . ILE A 1 205 ? -12.789 10.297 4.867 1 97.12 205 ILE A C 1
ATOM 1609 O O . ILE A 1 205 ? -13.898 10.25 4.344 1 97.12 205 ILE A O 1
ATOM 1613 N N . VAL A 1 206 ? -11.758 10.93 4.387 1 97.06 206 VAL A N 1
ATOM 1614 C CA . VAL A 1 206 ? -11.742 11.406 3.008 1 97.06 206 VAL A CA 1
ATOM 1615 C C . VAL A 1 206 ? -10.781 10.555 2.18 1 97.06 206 VAL A C 1
ATOM 1617 O O . VAL A 1 206 ? -9.617 10.391 2.535 1 97.06 206 VAL A O 1
ATOM 1620 N N . GLU A 1 207 ? -11.273 9.992 1.101 1 92.62 207 GLU A N 1
ATOM 1621 C CA . GLU A 1 207 ? -10.453 9.094 0.294 1 92.62 207 GLU A CA 1
ATOM 1622 C C . GLU A 1 207 ? -9.312 9.852 -0.38 1 92.62 207 GLU A C 1
ATOM 1624 O O . GLU A 1 207 ? -9.516 10.922 -0.952 1 92.62 207 GLU A O 1
ATOM 1629 N N . SER A 1 208 ? -8.117 9.312 -0.217 1 92.44 208 SER A N 1
ATOM 1630 C CA . SER A 1 208 ? -6.902 9.852 -0.807 1 92.44 208 SER A CA 1
ATOM 1631 C C . SER A 1 208 ? -6.316 8.898 -1.844 1 92.44 208 SER A C 1
ATOM 1633 O O . SER A 1 208 ? -6.547 7.691 -1.78 1 92.44 208 SER A O 1
ATOM 1635 N N . HIS A 1 209 ? -5.602 9.523 -2.691 1 82.5 209 HIS A N 1
ATOM 1636 C CA . HIS A 1 209 ? -4.883 8.703 -3.656 1 82.5 209 HIS A CA 1
ATOM 1637 C C . HIS A 1 209 ? -3.84 7.828 -2.965 1 82.5 209 HIS A C 1
ATOM 1639 O O . HIS A 1 209 ? -3.156 8.281 -2.043 1 82.5 209 HIS A O 1
ATOM 1645 N N . PRO A 1 210 ? -3.68 6.617 -3.434 1 78.06 210 PRO A N 1
ATOM 1646 C CA . PRO A 1 210 ? -2.691 5.727 -2.816 1 78.06 210 PRO A CA 1
ATOM 1647 C C . PRO A 1 210 ? -1.263 6.254 -2.947 1 78.06 210 PRO A C 1
ATOM 1649 O O . PRO A 1 210 ? -0.386 5.867 -2.17 1 78.06 210 PRO A O 1
ATOM 1652 N N . PHE A 1 211 ? -1.025 7.184 -3.773 1 74.62 211 PHE A N 1
ATOM 1653 C CA . PHE A 1 211 ? 0.312 7.711 -4.02 1 74.62 211 PHE A CA 1
ATOM 1654 C C . PHE A 1 211 ? 0.701 8.727 -2.947 1 74.62 211 PHE A C 1
ATOM 1656 O O . PHE A 1 211 ? 1.862 9.125 -2.859 1 74.62 211 PHE A O 1
ATOM 1663 N N . ASN A 1 212 ? -0.256 9.109 -2.203 1 88.12 212 ASN A N 1
ATOM 1664 C CA . ASN A 1 212 ? 0.066 9.938 -1.044 1 88.12 212 ASN A CA 1
ATOM 1665 C C . ASN A 1 212 ? 0.813 9.141 0.021 1 88.12 212 ASN A C 1
ATOM 1667 O O . ASN A 1 212 ? 0.361 9.047 1.164 1 88.12 212 ASN A O 1
ATOM 1671 N N . LEU A 1 213 ? 1.986 8.57 -0.402 1 83.25 213 LEU A N 1
ATOM 1672 C CA . LEU A 1 213 ? 2.764 7.645 0.414 1 83.25 213 LEU A CA 1
ATOM 1673 C C . LEU A 1 213 ? 3.719 8.398 1.332 1 83.25 213 LEU A C 1
ATOM 1675 O O . LEU A 1 213 ? 4.27 9.438 0.948 1 83.25 213 LEU A O 1
ATOM 1679 N N . LYS A 1 214 ? 3.854 7.875 2.479 1 89.31 214 LYS A N 1
ATOM 1680 C CA . LYS A 1 214 ? 4.902 8.352 3.373 1 89.31 214 LYS A CA 1
ATOM 1681 C C . LYS A 1 214 ? 6.254 7.742 3.014 1 89.31 214 LYS A C 1
ATOM 1683 O O . LYS A 1 214 ? 6.379 6.52 2.912 1 89.31 214 LYS A O 1
ATOM 1688 N N . ILE A 1 215 ? 7.238 8.5 2.768 1 88.94 215 ILE A N 1
ATOM 1689 C CA . ILE A 1 215 ? 8.57 7.98 2.479 1 88.94 215 ILE A CA 1
ATOM 1690 C C . ILE A 1 215 ? 9.258 7.562 3.777 1 88.94 215 ILE A C 1
ATOM 1692 O O . ILE A 1 215 ? 9.586 8.406 4.613 1 88.94 215 ILE A O 1
ATOM 1696 N N . THR A 1 216 ? 9.43 6.195 3.918 1 85.19 216 THR A N 1
ATOM 1697 C CA . THR A 1 216 ? 9.969 5.707 5.18 1 85.19 216 THR A CA 1
ATOM 1698 C C . THR A 1 216 ? 11.156 4.773 4.934 1 85.19 216 THR A C 1
ATOM 1700 O O . THR A 1 216 ? 11.938 4.508 5.844 1 85.19 216 THR A O 1
ATOM 1703 N N . ARG A 1 217 ? 11.164 4.266 3.754 1 81.5 217 ARG A N 1
ATOM 1704 C CA . ARG A 1 217 ? 12.219 3.324 3.402 1 81.5 217 ARG A CA 1
ATOM 1705 C C . ARG A 1 217 ? 12.891 3.719 2.092 1 81.5 217 ARG A C 1
ATOM 1707 O O . ARG A 1 217 ? 12.391 4.582 1.367 1 81.5 217 ARG A O 1
ATOM 1714 N N . LYS A 1 218 ? 13.992 3.045 1.88 1 77.44 218 LYS A N 1
ATOM 1715 C CA . LYS A 1 218 ? 14.75 3.35 0.672 1 77.44 218 LYS A CA 1
ATOM 1716 C C . LYS A 1 218 ? 13.93 3.076 -0.582 1 77.44 218 LYS A C 1
ATOM 1718 O O . LYS A 1 218 ? 13.977 3.844 -1.545 1 77.44 218 LYS A O 1
ATOM 1723 N N . GLU A 1 219 ? 13.148 2.113 -0.524 1 74 219 GLU A N 1
ATOM 1724 C CA . GLU A 1 219 ? 12.305 1.745 -1.659 1 74 219 GLU A CA 1
ATOM 1725 C C . GLU A 1 219 ? 11.273 2.826 -1.951 1 74 219 GLU A C 1
ATOM 1727 O O . GLU A 1 219 ? 10.906 3.049 -3.107 1 74 219 GLU A O 1
ATOM 1732 N N . ASP A 1 220 ? 10.875 3.51 -0.93 1 81.38 220 ASP A N 1
ATOM 1733 C CA . ASP A 1 220 ? 9.906 4.59 -1.09 1 81.38 220 ASP A CA 1
ATOM 1734 C C . ASP A 1 220 ? 10.516 5.77 -1.844 1 81.38 220 ASP A C 1
ATOM 1736 O O . ASP A 1 220 ? 9.836 6.434 -2.625 1 81.38 220 ASP A O 1
ATOM 1740 N N . LEU A 1 221 ? 11.766 5.949 -1.519 1 81.5 221 LEU A N 1
ATOM 1741 C CA . LEU A 1 221 ? 12.453 7.066 -2.158 1 81.5 221 LEU A CA 1
ATOM 1742 C C . LEU A 1 221 ? 12.586 6.836 -3.66 1 81.5 221 LEU A C 1
ATOM 1744 O O . LEU A 1 221 ? 12.422 7.77 -4.453 1 81.5 221 LEU A O 1
ATOM 1748 N N . GLU A 1 222 ? 12.875 5.668 -3.982 1 75 222 GLU A N 1
ATOM 1749 C CA . GLU A 1 222 ? 12.953 5.312 -5.395 1 75 222 GLU A CA 1
ATOM 1750 C C . GLU A 1 222 ? 11.609 5.516 -6.094 1 75 222 GLU A C 1
ATOM 1752 O O . GLU A 1 222 ? 11.555 6.027 -7.215 1 75 222 GLU A O 1
ATOM 1757 N N . LEU A 1 223 ? 10.617 5.227 -5.422 1 75.31 223 LEU A N 1
ATOM 1758 C CA . LEU A 1 223 ? 9.273 5.402 -5.961 1 75.31 223 LEU A CA 1
ATOM 1759 C C . LEU A 1 223 ? 8.93 6.883 -6.09 1 75.31 223 LEU A C 1
ATOM 1761 O O . LEU A 1 223 ? 8.297 7.293 -7.07 1 75.31 223 LEU A O 1
ATOM 1765 N N . ALA A 1 224 ? 9.383 7.559 -5.133 1 81.81 224 ALA A N 1
ATOM 1766 C CA . ALA A 1 224 ? 9.109 8.992 -5.129 1 81.81 224 ALA A CA 1
ATOM 1767 C C . ALA A 1 224 ? 9.695 9.664 -6.363 1 81.81 224 ALA A C 1
ATOM 1769 O O . ALA A 1 224 ? 9.086 10.57 -6.938 1 81.81 224 ALA A O 1
ATOM 1770 N N . GLU A 1 225 ? 10.867 9.25 -6.738 1 78.62 225 GLU A N 1
ATOM 1771 C CA . GLU A 1 225 ? 11.5 9.797 -7.938 1 78.62 225 GLU A CA 1
ATOM 1772 C C . GLU A 1 225 ? 10.625 9.562 -9.172 1 78.62 225 GLU A C 1
ATOM 1774 O O . GLU A 1 225 ? 10.438 10.469 -9.984 1 78.62 225 GLU A O 1
ATOM 1779 N N . PHE A 1 226 ? 10.07 8.523 -9.148 1 70.31 226 PHE A N 1
ATOM 1780 C CA . PHE A 1 226 ? 9.25 8.148 -10.289 1 70.31 226 PHE A CA 1
ATOM 1781 C C . PHE A 1 226 ? 7.914 8.891 -10.258 1 70.31 226 PHE A C 1
ATOM 1783 O O . PHE A 1 226 ? 7.426 9.344 -11.297 1 70.31 226 PHE A O 1
ATOM 1790 N N . TYR A 1 227 ? 7.297 8.984 -9.094 1 74.25 227 TYR A N 1
ATOM 1791 C CA . TYR A 1 227 ? 6.031 9.695 -8.938 1 74.25 227 TYR A CA 1
ATOM 1792 C C . TYR A 1 227 ? 6.172 11.148 -9.352 1 74.25 227 TYR A C 1
ATOM 1794 O O . TYR A 1 227 ? 5.27 11.719 -9.969 1 74.25 227 TYR A O 1
ATOM 1802 N N . SER A 1 228 ? 7.27 11.641 -8.969 1 76 228 SER A N 1
ATOM 1803 C CA . SER A 1 228 ? 7.504 13.039 -9.312 1 76 228 SER A CA 1
ATOM 1804 C C . SER A 1 228 ? 7.469 13.258 -10.82 1 76 228 SER A C 1
ATOM 1806 O O . SER A 1 228 ? 6.906 14.242 -11.297 1 76 228 SER A O 1
ATOM 1808 N N . ASP A 1 229 ? 7.922 12.328 -11.5 1 68.56 229 ASP A N 1
ATOM 1809 C CA . ASP A 1 229 ? 7.934 12.406 -12.961 1 68.56 229 ASP A CA 1
ATOM 1810 C C . ASP A 1 229 ? 6.523 12.281 -13.531 1 68.56 229 ASP A C 1
ATOM 1812 O O . ASP A 1 229 ? 6.168 12.969 -14.484 1 68.56 229 ASP A O 1
ATOM 1816 N N . LEU A 1 230 ? 5.805 11.438 -12.836 1 62.78 230 LEU A N 1
ATOM 1817 C CA . LEU A 1 230 ? 4.43 11.203 -13.266 1 62.78 230 LEU A CA 1
ATOM 1818 C C . LEU A 1 230 ? 3.568 12.438 -13.016 1 62.78 230 LEU A C 1
ATOM 1820 O O . LEU A 1 230 ? 2.779 12.836 -13.883 1 62.78 230 LEU A O 1
ATOM 1824 N N . PHE A 1 231 ? 3.664 12.914 -11.758 1 62.75 231 PHE A N 1
ATOM 1825 C CA . PHE A 1 231 ? 2.834 14.055 -11.383 1 62.75 231 PHE A CA 1
ATOM 1826 C C . PHE A 1 231 ? 3.213 15.289 -12.195 1 62.75 231 PHE A C 1
ATOM 1828 O O . PHE A 1 231 ? 2.375 16.156 -12.438 1 62.75 231 PHE A O 1
ATOM 1835 N N . GLU A 1 232 ? 4.441 15.312 -12.516 1 58.22 232 GLU A N 1
ATOM 1836 C CA . GLU A 1 232 ? 4.824 16.391 -13.422 1 58.22 232 GLU A CA 1
ATOM 1837 C C . GLU A 1 232 ? 4.172 16.219 -14.789 1 58.22 232 GLU A C 1
ATOM 1839 O O . GLU A 1 232 ? 3.828 17.203 -15.445 1 58.22 232 GLU A O 1
ATOM 1844 N N . LYS A 1 233 ? 4.035 14.891 -15.039 1 53.81 233 LYS A N 1
ATOM 1845 C CA . LYS A 1 233 ? 3.402 14.625 -16.328 1 53.81 233 LYS A CA 1
ATOM 1846 C C . LYS A 1 233 ? 1.893 14.828 -16.25 1 53.81 233 LYS A C 1
ATOM 1848 O O . LYS A 1 233 ? 1.251 15.133 -17.266 1 53.81 233 LYS A O 1
ATOM 1853 N N . LEU A 1 234 ? 1.382 14.609 -15.109 1 46.88 234 LEU A N 1
ATOM 1854 C CA . LEU A 1 234 ? -0.052 14.789 -14.906 1 46.88 234 LEU A CA 1
ATOM 1855 C C . LEU A 1 234 ? -0.389 16.266 -14.688 1 46.88 234 LEU A C 1
ATOM 1857 O O . LEU A 1 234 ? -1.558 16.656 -14.742 1 46.88 234 LEU A O 1
ATOM 1861 N N . ARG A 1 235 ? 0.58 17.141 -14.344 1 39.91 235 ARG A N 1
ATOM 1862 C CA . ARG A 1 235 ? 0.339 18.578 -14.266 1 39.91 235 ARG A CA 1
ATOM 1863 C C . ARG A 1 235 ? 0.288 19.203 -15.656 1 39.91 235 ARG A C 1
ATOM 1865 O O . ARG A 1 235 ? 1.07 18.844 -16.531 1 39.91 235 ARG A O 1
ATOM 1872 N N . MET B 1 1 ? 28.672 -28.422 -10.625 1 22.22 1 MET B N 1
ATOM 1873 C CA . MET B 1 1 ? 27.453 -29.234 -10.68 1 22.22 1 MET B CA 1
ATOM 1874 C C . MET B 1 1 ? 26.219 -28.375 -10.508 1 22.22 1 MET B C 1
ATOM 1876 O O . MET B 1 1 ? 25.984 -27.828 -9.438 1 22.22 1 MET B O 1
ATOM 1880 N N . LYS B 1 2 ? 25.812 -27.578 -11.43 1 35.5 2 LYS B N 1
ATOM 1881 C CA . LYS B 1 2 ? 24.781 -26.562 -11.57 1 35.5 2 LYS B CA 1
ATOM 1882 C C . LYS B 1 2 ? 23.438 -27.047 -11.016 1 35.5 2 LYS B C 1
ATOM 1884 O O . LYS B 1 2 ? 23.016 -28.172 -11.312 1 35.5 2 LYS B O 1
ATOM 1889 N N . SER B 1 3 ? 23.047 -26.625 -9.844 1 36.28 3 SER B N 1
ATOM 1890 C CA . SER B 1 3 ? 21.891 -27.125 -9.102 1 36.28 3 SER B CA 1
ATOM 1891 C C . SER B 1 3 ? 20.719 -27.422 -10.031 1 36.28 3 SER B C 1
ATOM 1893 O O . SER B 1 3 ? 19.953 -26.516 -10.375 1 36.28 3 SER B O 1
ATOM 1895 N N . LEU B 1 4 ? 20.766 -27.969 -11.047 1 38.31 4 LEU B N 1
ATOM 1896 C CA . LEU B 1 4 ? 19.984 -28.469 -12.172 1 38.31 4 LEU B CA 1
ATOM 1897 C C . LEU B 1 4 ? 18.625 -29 -11.703 1 38.31 4 LEU B C 1
ATOM 1899 O O . LEU B 1 4 ? 17.75 -29.281 -12.523 1 38.31 4 LEU B O 1
ATOM 1903 N N . PHE B 1 5 ? 18.531 -29.828 -10.656 1 42.28 5 PHE B N 1
ATOM 1904 C CA . PHE B 1 5 ? 17.531 -30.75 -10.141 1 42.28 5 PHE B CA 1
ATOM 1905 C C . PHE B 1 5 ? 16.25 -30.016 -9.758 1 42.28 5 PHE B C 1
ATOM 1907 O O . PHE B 1 5 ? 15.18 -30.625 -9.68 1 42.28 5 PHE B O 1
ATOM 1914 N N . LEU B 1 6 ? 16.297 -28.766 -9.289 1 47.53 6 LEU B N 1
ATOM 1915 C CA . LEU B 1 6 ? 15.305 -28.062 -8.461 1 47.53 6 LEU B CA 1
ATOM 1916 C C . LEU B 1 6 ? 14.18 -27.5 -9.32 1 47.53 6 LEU B C 1
ATOM 1918 O O . LEU B 1 6 ? 13.117 -27.141 -8.805 1 47.53 6 LEU B O 1
ATOM 1922 N N . SER B 1 7 ? 14.477 -27.344 -10.656 1 53.91 7 SER B N 1
ATOM 1923 C CA . SER B 1 7 ? 13.453 -26.828 -11.562 1 53.91 7 SER B CA 1
ATOM 1924 C C . SER B 1 7 ? 12.297 -27.797 -11.695 1 53.91 7 SER B C 1
ATOM 1926 O O . SER B 1 7 ? 11.133 -27.391 -11.789 1 53.91 7 SER B O 1
ATOM 1928 N N . GLU B 1 8 ? 12.656 -29.109 -11.672 1 62.44 8 GLU B N 1
ATOM 1929 C CA . GLU B 1 8 ? 11.758 -30.172 -12.086 1 62.44 8 GLU B CA 1
ATOM 1930 C C . GLU B 1 8 ? 10.664 -30.406 -11.047 1 62.44 8 GLU B C 1
ATOM 1932 O O . GLU B 1 8 ? 9.797 -31.266 -11.227 1 62.44 8 GLU B O 1
ATOM 1937 N N . LYS B 1 9 ? 10.453 -29.359 -10.234 1 90 9 LYS B N 1
ATOM 1938 C CA . LYS B 1 9 ? 9.492 -29.672 -9.18 1 90 9 LYS B CA 1
ATOM 1939 C C . LYS B 1 9 ? 8.594 -28.484 -8.875 1 90 9 LYS B C 1
ATOM 1941 O O . LYS B 1 9 ? 7.902 -28.453 -7.855 1 90 9 LYS B O 1
ATOM 1946 N N . ILE B 1 10 ? 8.617 -27.594 -9.891 1 97 10 ILE B N 1
ATOM 1947 C CA . ILE B 1 10 ? 7.852 -26.391 -9.594 1 97 10 ILE B CA 1
ATOM 1948 C C . ILE B 1 10 ? 6.832 -26.141 -10.703 1 97 10 ILE B C 1
ATOM 1950 O O . ILE B 1 10 ? 7.184 -26.109 -11.883 1 97 10 ILE B O 1
ATOM 1954 N N . TYR B 1 11 ? 5.605 -26.062 -10.398 1 97.75 11 TYR B N 1
ATOM 1955 C CA . TYR B 1 11 ? 4.516 -25.719 -11.305 1 97.75 11 TYR B CA 1
ATOM 1956 C C . TYR B 1 11 ? 3.955 -24.328 -11 1 97.75 11 TYR B C 1
ATOM 1958 O O . TYR B 1 11 ? 3.928 -23.922 -9.836 1 97.75 11 TYR B O 1
ATOM 1966 N N . VAL B 1 12 ? 3.527 -23.609 -12.055 1 98.06 12 VAL B N 1
ATOM 1967 C CA . VAL B 1 12 ? 2.99 -22.266 -11.867 1 98.06 12 VAL B CA 1
ATOM 1968 C C . VAL B 1 12 ? 1.592 -22.172 -12.469 1 98.06 12 VAL B C 1
ATOM 1970 O O . VAL B 1 12 ? 1.384 -22.562 -13.625 1 98.06 12 VAL B O 1
ATOM 1973 N N . LEU B 1 13 ? 0.698 -21.812 -11.711 1 98.19 13 LEU B N 1
ATOM 1974 C CA . LEU B 1 13 ? -0.654 -21.484 -12.148 1 98.19 13 LEU B CA 1
ATOM 1975 C C . LEU B 1 13 ? -0.863 -19.969 -12.18 1 98.19 13 LEU B C 1
ATOM 1977 O O . LEU B 1 13 ? -0.791 -19.297 -11.148 1 98.19 13 LEU B O 1
ATOM 1981 N N . ILE B 1 14 ? -1.112 -19.406 -13.336 1 98.25 14 ILE B N 1
ATOM 1982 C CA . ILE B 1 14 ? -1.414 -17.984 -13.477 1 98.25 14 ILE B CA 1
ATOM 1983 C C . ILE B 1 14 ? -2.908 -17.797 -13.734 1 98.25 14 ILE B C 1
ATOM 1985 O O . ILE B 1 14 ? -3.436 -18.266 -14.742 1 98.25 14 ILE B O 1
ATOM 1989 N N . LEU B 1 15 ? -3.557 -17.094 -12.875 1 97.56 15 LEU B N 1
ATOM 1990 C CA . LEU B 1 15 ? -5.004 -16.922 -12.945 1 97.56 15 LEU B CA 1
ATOM 1991 C C . LEU B 1 15 ? -5.359 -15.617 -13.656 1 97.56 15 LEU B C 1
ATOM 1993 O O . LEU B 1 15 ? -5.102 -14.523 -13.141 1 97.56 15 LEU B O 1
ATOM 1997 N N . ALA B 1 16 ? -5.957 -15.742 -14.797 1 95 16 ALA B N 1
ATOM 1998 C CA . ALA B 1 16 ? -6.359 -14.617 -15.633 1 95 16 ALA B CA 1
ATOM 1999 C C . ALA B 1 16 ? -7.852 -14.664 -15.945 1 95 16 ALA B C 1
ATOM 2001 O O . ALA B 1 16 ? -8.273 -14.352 -17.062 1 95 16 ALA B O 1
ATOM 2002 N N . GLY B 1 17 ? -8.562 -15.117 -15 1 88.06 17 GLY B N 1
ATOM 2003 C CA . GLY B 1 17 ? -9.984 -15.328 -15.25 1 88.06 17 GLY B CA 1
ATOM 2004 C C . GLY B 1 17 ? -10.844 -14.141 -14.859 1 88.06 17 GLY B C 1
ATOM 2005 O O . GLY B 1 17 ? -12.039 -14.117 -15.141 1 88.06 17 GLY B O 1
ATOM 2006 N N . GLY B 1 18 ? -10.258 -13.18 -14.188 1 81.75 18 GLY B N 1
ATOM 2007 C CA . GLY B 1 18 ? -11.039 -12.055 -13.703 1 81.75 18 GLY B CA 1
ATOM 2008 C C . GLY B 1 18 ? -11.43 -11.086 -14.797 1 81.75 18 GLY B C 1
ATOM 2009 O O . GLY B 1 18 ? -10.68 -10.891 -15.758 1 81.75 18 GLY B O 1
ATOM 2010 N N . THR B 1 19 ? -12.602 -10.414 -14.578 1 76.69 19 THR B N 1
ATOM 2011 C CA . THR B 1 19 ? -13.117 -9.516 -15.609 1 76.69 19 THR B CA 1
ATOM 2012 C C . THR B 1 19 ? -12.68 -8.078 -15.336 1 76.69 19 THR B C 1
ATOM 2014 O O . THR B 1 19 ? -12.766 -7.223 -16.219 1 76.69 19 THR B O 1
ATOM 2017 N N . GLY B 1 20 ? -12.148 -7.805 -14.195 1 73.38 20 GLY B N 1
ATOM 2018 C CA . GLY B 1 20 ? -11.633 -6.48 -13.883 1 73.38 20 GLY B CA 1
ATOM 2019 C C . GLY B 1 20 ? -12.719 -5.441 -13.703 1 73.38 20 GLY B C 1
ATOM 2020 O O . GLY B 1 20 ? -12.586 -4.309 -14.18 1 73.38 20 GLY B O 1
ATOM 2021 N N . THR B 1 21 ? -13.766 -5.688 -13 1 70.44 21 THR B N 1
ATOM 2022 C CA . THR B 1 21 ? -14.93 -4.812 -12.891 1 70.44 21 THR B CA 1
ATOM 2023 C C . THR B 1 21 ? -14.539 -3.475 -12.266 1 70.44 21 THR B C 1
ATOM 2025 O O . THR B 1 21 ? -15.055 -2.426 -12.656 1 70.44 21 THR B O 1
ATOM 2028 N N . ARG B 1 22 ? -13.57 -3.365 -11.516 1 66.56 22 ARG B N 1
ATOM 2029 C CA . ARG B 1 22 ? -13.164 -2.145 -10.82 1 66.56 22 ARG B CA 1
ATOM 2030 C C . ARG B 1 22 ? -12.469 -1.179 -11.781 1 66.56 22 ARG B C 1
ATOM 2032 O O . ARG B 1 22 ? -12.359 0.015 -11.492 1 66.56 22 ARG B O 1
ATOM 2039 N N . MET B 1 23 ? -11.938 -1.604 -12.875 1 71.75 23 MET B N 1
ATOM 2040 C CA . MET B 1 23 ? -11.211 -0.804 -13.859 1 71.75 23 MET B CA 1
ATOM 2041 C C . MET B 1 23 ? -12.172 0.024 -14.703 1 71.75 23 MET B C 1
ATOM 2043 O O . MET B 1 23 ? -11.766 0.995 -15.344 1 71.75 23 MET B O 1
ATOM 2047 N N . GLY B 1 24 ? -13.414 -0.331 -14.617 1 70.5 24 GLY B N 1
ATOM 2048 C CA . GLY B 1 24 ? -14.406 0.341 -15.445 1 70.5 24 GLY B CA 1
ATOM 2049 C C . GLY B 1 24 ? -14.117 0.227 -16.938 1 70.5 24 GLY B C 1
ATOM 2050 O O . GLY B 1 24 ? -14.562 1.065 -17.719 1 70.5 24 GLY B O 1
ATOM 2051 N N . SER B 1 25 ? -13.266 -0.635 -17.344 1 72.31 25 SER B N 1
ATOM 2052 C CA . SER B 1 25 ? -12.906 -0.812 -18.75 1 72.31 25 SER B CA 1
ATOM 2053 C C . SER B 1 25 ? -13.758 -1.898 -19.391 1 72.31 25 SER B C 1
ATOM 2055 O O . SER B 1 25 ? -14.305 -2.762 -18.703 1 72.31 25 SER B O 1
ATOM 2057 N N . GLU B 1 26 ? -13.859 -1.81 -20.641 1 75.94 26 GLU B N 1
ATOM 2058 C CA . GLU B 1 26 ? -14.625 -2.785 -21.406 1 75.94 26 GLU B CA 1
ATOM 2059 C C . GLU B 1 26 ? -13.891 -4.121 -21.484 1 75.94 26 GLU B C 1
ATOM 2061 O O . GLU B 1 26 ? -14.516 -5.176 -21.578 1 75.94 26 GLU B O 1
ATOM 2066 N N . ILE B 1 27 ? -12.617 -3.953 -21.5 1 78.88 27 ILE B N 1
ATOM 2067 C CA . ILE B 1 27 ? -11.805 -5.164 -21.594 1 78.88 27 ILE B CA 1
ATOM 2068 C C . ILE B 1 27 ? -11.227 -5.5 -20.219 1 78.88 27 ILE B C 1
ATOM 2070 O O . ILE B 1 27 ? -10.883 -4.602 -19.453 1 78.88 27 ILE B O 1
ATOM 2074 N N . PRO B 1 28 ? -11.102 -6.797 -20.031 1 88.19 28 PRO B N 1
ATOM 2075 C CA . PRO B 1 28 ? -10.492 -7.203 -18.766 1 88.19 28 PRO B CA 1
ATOM 2076 C C . PRO B 1 28 ? -9.117 -6.574 -18.531 1 88.19 28 PRO B C 1
ATOM 2078 O O . PRO B 1 28 ? -8.359 -6.391 -19.484 1 88.19 28 PRO B O 1
ATOM 2081 N N . LYS B 1 29 ? -8.742 -6.379 -17.344 1 87.69 29 LYS B N 1
ATOM 2082 C CA . LYS B 1 29 ? -7.57 -5.582 -17 1 87.69 29 LYS B CA 1
ATOM 2083 C C . LYS B 1 29 ? -6.285 -6.273 -17.453 1 87.69 29 LYS B C 1
ATOM 2085 O O . LYS B 1 29 ? -5.289 -5.613 -17.75 1 87.69 29 LYS B O 1
ATOM 2090 N N . GLN B 1 30 ? -6.285 -7.609 -17.5 1 91.5 30 GLN B N 1
ATOM 2091 C CA . GLN B 1 30 ? -5.07 -8.344 -17.844 1 91.5 30 GLN B CA 1
ATOM 2092 C C . GLN B 1 30 ? -4.652 -8.078 -19.281 1 91.5 30 GLN B C 1
ATOM 2094 O O . GLN B 1 30 ? -3.521 -8.367 -19.672 1 91.5 30 GLN B O 1
ATOM 2099 N N . PHE B 1 31 ? -5.594 -7.469 -20.078 1 92.81 31 PHE B N 1
ATOM 2100 C CA . PHE B 1 31 ? -5.293 -7.184 -21.484 1 92.81 31 PHE B CA 1
ATOM 2101 C C . PHE B 1 31 ? -4.902 -5.723 -21.656 1 92.81 31 PHE B C 1
ATOM 2103 O O . PHE B 1 31 ? -4.484 -5.316 -22.75 1 92.81 31 PHE B O 1
ATOM 2110 N N . LEU B 1 32 ? -5.09 -4.93 -20.594 1 91.56 32 LEU B N 1
ATOM 2111 C CA . LEU B 1 32 ? -4.645 -3.541 -20.672 1 91.56 32 LEU B CA 1
ATOM 2112 C C . LEU B 1 32 ? -3.125 -3.463 -20.766 1 91.56 32 LEU B C 1
ATOM 2114 O O . LEU B 1 32 ? -2.42 -4.379 -20.344 1 91.56 32 LEU B O 1
ATOM 2118 N N . GLU B 1 33 ? -2.715 -2.295 -21.359 1 91.56 33 GLU B N 1
ATOM 2119 C CA . GLU B 1 33 ? -1.297 -2.24 -21.703 1 91.56 33 GLU B CA 1
ATOM 2120 C C . GLU B 1 33 ? -0.577 -1.158 -20.906 1 91.56 33 GLU B C 1
ATOM 2122 O O . GLU B 1 33 ? -1.174 -0.14 -20.547 1 91.56 33 GLU B O 1
ATOM 2127 N N . PHE B 1 34 ? 0.583 -1.475 -20.562 1 88.12 34 PHE B N 1
ATOM 2128 C CA . PHE B 1 34 ? 1.593 -0.498 -20.188 1 88.12 34 PHE B CA 1
ATOM 2129 C C . PHE B 1 34 ? 2.949 -0.855 -20.781 1 88.12 34 PHE B C 1
ATOM 2131 O O . PHE B 1 34 ? 3.221 -2.023 -21.062 1 88.12 34 PHE B O 1
ATOM 2138 N N . SER B 1 35 ? 3.791 0.213 -21.125 1 88.75 35 SER B N 1
ATOM 2139 C CA . SER B 1 35 ? 5.066 0.029 -21.797 1 88.75 35 SER B CA 1
ATOM 2140 C C . SER B 1 35 ? 4.902 -0.815 -23.062 1 88.75 35 SER B C 1
ATOM 2142 O O . SER B 1 35 ? 5.699 -1.72 -23.312 1 88.75 35 SER B O 1
ATOM 2144 N N . ASN B 1 36 ? 3.748 -0.743 -23.672 1 90.56 36 ASN B N 1
ATOM 2145 C CA . ASN B 1 36 ? 3.436 -1.261 -25 1 90.56 36 ASN B CA 1
ATOM 2146 C C . ASN B 1 36 ? 3.211 -2.77 -24.984 1 90.56 36 ASN B C 1
ATOM 2148 O O . ASN B 1 36 ? 3.396 -3.447 -26 1 90.56 36 ASN B O 1
ATOM 2152 N N . GLU B 1 37 ? 2.895 -3.336 -23.891 1 94.19 37 GLU B N 1
ATOM 2153 C CA . GLU B 1 37 ? 2.568 -4.754 -23.781 1 94.19 37 GLU B CA 1
ATOM 2154 C C . GLU B 1 37 ? 1.451 -4.977 -22.766 1 94.19 37 GLU B C 1
ATOM 2156 O O . GLU B 1 37 ? 1.35 -4.25 -21.766 1 94.19 37 GLU B O 1
ATOM 2161 N N . PRO B 1 38 ? 0.615 -5.984 -23 1 95.31 38 PRO B N 1
ATOM 2162 C CA . PRO B 1 38 ? -0.447 -6.289 -22.047 1 95.31 38 PRO B CA 1
ATOM 2163 C C . PRO B 1 38 ? 0.096 -6.695 -20.672 1 95.31 38 PRO B C 1
ATOM 2165 O O . PRO B 1 38 ? 1.16 -7.312 -20.594 1 95.31 38 PRO B O 1
ATOM 2168 N N . ILE B 1 39 ? -0.668 -6.445 -19.641 1 95.06 39 ILE B N 1
ATOM 2169 C CA . ILE B 1 39 ? -0.307 -6.805 -18.281 1 95.06 39 ILE B CA 1
ATOM 2170 C C . ILE B 1 39 ? -0.006 -8.297 -18.203 1 95.06 39 ILE B C 1
ATOM 2172 O O . ILE B 1 39 ? 1.005 -8.703 -17.625 1 95.06 39 ILE B O 1
ATOM 2176 N N . LEU B 1 40 ? -0.802 -9.109 -18.828 1 96.94 40 LEU B N 1
ATOM 2177 C CA . LEU B 1 40 ? -0.681 -10.562 -18.812 1 96.94 40 LEU B CA 1
ATOM 2178 C C . LEU B 1 40 ? 0.663 -11 -19.375 1 96.94 40 LEU B C 1
ATOM 2180 O O . LEU B 1 40 ? 1.296 -11.922 -18.859 1 96.94 40 LEU B O 1
ATOM 2184 N N . ILE B 1 41 ? 1.095 -10.359 -20.391 1 96.88 41 ILE B N 1
ATOM 2185 C CA . ILE B 1 41 ? 2.346 -10.719 -21.047 1 96.88 41 ILE B CA 1
ATOM 2186 C C . ILE B 1 41 ? 3.525 -10.375 -20.141 1 96.88 41 ILE B C 1
ATOM 2188 O O . ILE B 1 41 ? 4.48 -11.141 -20.031 1 96.88 41 ILE B O 1
ATOM 2192 N N . HIS B 1 42 ? 3.465 -9.203 -19.516 1 95.31 42 HIS B N 1
ATOM 2193 C CA . HIS B 1 42 ? 4.496 -8.852 -18.547 1 95.31 42 HIS B CA 1
ATOM 2194 C C . HIS B 1 42 ? 4.637 -9.914 -17.469 1 95.31 42 HIS B C 1
ATOM 2196 O O . HIS B 1 42 ? 5.754 -10.312 -17.125 1 95.31 42 HIS B O 1
ATOM 2202 N N . THR B 1 43 ? 3.508 -10.367 -17.016 1 96.62 43 THR B N 1
ATOM 2203 C CA . THR B 1 43 ? 3.49 -11.383 -15.969 1 96.62 43 THR B CA 1
ATOM 2204 C C . THR B 1 43 ? 4.062 -12.703 -16.484 1 96.62 43 THR B C 1
ATOM 2206 O O . THR B 1 43 ? 4.922 -13.305 -15.844 1 96.62 43 THR B O 1
ATOM 2209 N N . LEU B 1 44 ? 3.623 -13.141 -17.625 1 97.38 44 LEU B N 1
ATOM 2210 C CA . LEU B 1 44 ? 4.078 -14.398 -18.219 1 97.38 44 LEU B CA 1
ATOM 2211 C C . LEU B 1 44 ? 5.582 -14.367 -18.469 1 97.38 44 LEU B C 1
ATOM 2213 O O . LEU B 1 44 ? 6.285 -15.328 -18.156 1 97.38 44 LEU B O 1
ATOM 2217 N N . LYS B 1 45 ? 6.066 -13.242 -18.953 1 95.5 45 LYS B N 1
ATOM 2218 C CA . LYS B 1 45 ? 7.484 -13.102 -19.266 1 95.5 45 LYS B CA 1
ATOM 2219 C C . LYS B 1 45 ? 8.344 -13.211 -18.016 1 95.5 45 LYS B C 1
ATOM 2221 O O . LYS B 1 45 ? 9.469 -13.719 -18.062 1 95.5 45 LYS B O 1
ATOM 2226 N N . LYS B 1 46 ? 7.832 -12.758 -16.938 1 93.88 46 LYS B N 1
ATOM 2227 C CA . LYS B 1 46 ? 8.547 -12.844 -15.68 1 93.88 46 LYS B CA 1
ATOM 2228 C C . LYS B 1 46 ? 8.836 -14.297 -15.312 1 93.88 46 LYS B C 1
ATOM 2230 O O . LYS B 1 46 ? 9.977 -14.656 -15.008 1 93.88 46 LYS B O 1
ATOM 2235 N N . PHE B 1 47 ? 7.867 -15.117 -15.43 1 95.75 47 PHE B N 1
ATOM 2236 C CA . PHE B 1 47 ? 8.031 -16.516 -15.078 1 95.75 47 PHE B CA 1
ATOM 2237 C C . PHE B 1 47 ? 8.867 -17.25 -16.125 1 95.75 47 PHE B C 1
ATOM 2239 O O . PHE B 1 47 ? 9.656 -18.141 -15.797 1 95.75 47 PHE B O 1
ATOM 2246 N N . GLN B 1 48 ? 8.711 -16.844 -17.344 1 96.06 48 GLN B N 1
ATOM 2247 C CA . GLN B 1 48 ? 9.516 -17.453 -18.391 1 96.06 48 GLN B CA 1
ATOM 2248 C C . GLN B 1 48 ? 11 -17.141 -18.203 1 96.06 48 GLN B C 1
ATOM 2250 O O . GLN B 1 48 ? 11.852 -17.984 -18.469 1 96.06 48 GLN B O 1
ATOM 2255 N N . SER B 1 49 ? 11.281 -15.977 -17.719 1 93.75 49 SER B N 1
ATOM 2256 C CA . SER B 1 49 ? 12.672 -15.578 -17.516 1 93.75 49 SER B CA 1
ATOM 2257 C C . SER B 1 49 ? 13.266 -16.266 -16.281 1 93.75 49 SER B C 1
ATOM 2259 O O . SER B 1 49 ? 14.484 -16.344 -16.156 1 93.75 49 SER B O 1
ATOM 2261 N N . TRP B 1 50 ? 12.375 -16.609 -15.391 1 93 50 TRP B N 1
ATOM 2262 C CA . TRP B 1 50 ? 12.805 -17.297 -14.172 1 93 50 TRP B CA 1
ATOM 2263 C C . TRP B 1 50 ? 13.414 -18.656 -14.5 1 93 50 TRP B C 1
ATOM 2265 O O . TRP B 1 50 ? 14.445 -19.031 -13.945 1 93 50 TRP B O 1
ATOM 2275 N N . LYS B 1 51 ? 12.883 -19.5 -15.422 1 91.69 51 LYS B N 1
ATOM 2276 C CA . LYS B 1 51 ? 13.375 -20.719 -16.047 1 91.69 51 LYS B CA 1
ATOM 2277 C C . LYS B 1 51 ? 13.508 -21.844 -15.023 1 91.69 51 LYS B C 1
ATOM 2279 O O . LYS B 1 51 ? 14.211 -22.828 -15.266 1 91.69 51 LYS B O 1
ATOM 2284 N N . LYS B 1 52 ? 12.82 -21.766 -13.945 1 94 52 LYS B N 1
ATOM 2285 C CA . LYS B 1 52 ? 12.961 -22.812 -12.938 1 94 52 LYS B CA 1
ATOM 2286 C C . LYS B 1 52 ? 11.695 -23.656 -12.836 1 94 52 LYS B C 1
ATOM 2288 O O . LYS B 1 52 ? 11.703 -24.734 -12.219 1 94 52 LYS B O 1
ATOM 2293 N N . GLN B 1 53 ? 10.648 -23.219 -13.445 1 94.62 53 GLN B N 1
ATOM 2294 C CA . GLN B 1 53 ? 9.398 -23.969 -13.391 1 94.62 53 GLN B CA 1
ATOM 2295 C C . GLN B 1 53 ? 9.352 -25.031 -14.477 1 94.62 53 GLN B C 1
ATOM 2297 O O . GLN B 1 53 ? 9.961 -24.875 -15.531 1 94.62 53 GLN B O 1
ATOM 2302 N N . LYS B 1 54 ? 8.648 -26.094 -14.188 1 94.5 54 LYS B N 1
ATOM 2303 C CA . LYS B 1 54 ? 8.445 -27.188 -15.133 1 94.5 54 LYS B CA 1
ATOM 2304 C C . LYS B 1 54 ? 7.348 -26.844 -16.141 1 94.5 54 LYS B C 1
ATOM 2306 O O . LYS B 1 54 ? 7.43 -27.219 -17.312 1 94.5 54 LYS B O 1
ATOM 2311 N N . GLN B 1 55 ? 6.34 -26.234 -15.641 1 96.19 55 GLN B N 1
ATOM 2312 C CA . GLN B 1 55 ? 5.152 -25.984 -16.453 1 96.19 55 GLN B CA 1
ATOM 2313 C C . GLN B 1 55 ? 4.383 -24.766 -15.93 1 96.19 55 GLN B C 1
ATOM 2315 O O . GLN B 1 55 ? 4.254 -24.578 -14.719 1 96.19 55 GLN B O 1
ATOM 2320 N N . ILE B 1 56 ? 3.916 -23.969 -16.875 1 97.56 56 ILE B N 1
ATOM 2321 C CA . ILE B 1 56 ? 2.984 -22.875 -16.578 1 97.56 56 ILE B CA 1
ATOM 2322 C C . ILE B 1 56 ? 1.602 -23.219 -17.125 1 97.56 56 ILE B C 1
ATOM 2324 O O . ILE B 1 56 ? 1.467 -23.625 -18.281 1 97.56 56 ILE B O 1
ATOM 2328 N N . VAL B 1 57 ? 0.615 -23.172 -16.297 1 98.19 57 VAL B N 1
ATOM 2329 C CA . VAL B 1 57 ? -0.777 -23.25 -16.734 1 98.19 57 VAL B CA 1
ATOM 2330 C C . VAL B 1 57 ? -1.434 -21.875 -16.594 1 98.19 57 VAL B C 1
ATOM 2332 O O . VAL B 1 57 ? -1.533 -21.344 -15.484 1 98.19 57 VAL B O 1
ATOM 2335 N N . LEU B 1 58 ? -1.848 -21.359 -17.688 1 98.19 58 LEU B N 1
ATOM 2336 C CA . LEU B 1 58 ? -2.57 -20.094 -17.703 1 98.19 58 LEU B CA 1
ATOM 2337 C C . LEU B 1 58 ? -4.078 -20.328 -17.75 1 98.19 58 LEU B C 1
ATOM 2339 O O . LEU B 1 58 ? -4.582 -20.984 -18.656 1 98.19 58 LEU B O 1
ATOM 2343 N N . VAL B 1 59 ? -4.797 -19.766 -16.781 1 97.94 59 VAL B N 1
ATOM 2344 C CA . VAL B 1 59 ? -6.238 -19.953 -16.703 1 97.94 59 VAL B CA 1
ATOM 2345 C C . VAL B 1 59 ? -6.961 -18.688 -17.156 1 97.94 59 VAL B C 1
ATOM 2347 O O . VAL B 1 59 ? -6.848 -17.641 -16.531 1 97.94 59 VAL B O 1
ATOM 2350 N N . SER B 1 60 ? -7.707 -18.828 -18.203 1 96.81 60 SER B N 1
ATOM 2351 C CA . SER B 1 60 ? -8.359 -17.672 -18.812 1 96.81 60 SER B CA 1
ATOM 2352 C C . SER B 1 60 ? -9.867 -17.719 -18.609 1 96.81 60 SER B C 1
ATOM 2354 O O . SER B 1 60 ? -10.453 -18.797 -18.438 1 96.81 60 SER B O 1
ATOM 2356 N N . HIS B 1 61 ? -10.43 -16.469 -18.562 1 94.31 61 HIS B N 1
ATOM 2357 C CA . HIS B 1 61 ? -11.883 -16.438 -18.672 1 94.31 61 HIS B CA 1
ATOM 2358 C C . HIS B 1 61 ? -12.352 -17.094 -19.953 1 94.31 61 HIS B C 1
ATOM 2360 O O . HIS B 1 61 ? -11.758 -16.891 -21.016 1 94.31 61 HIS B O 1
ATOM 2366 N N . PRO B 1 62 ? -13.453 -17.844 -19.812 1 94.62 62 PRO B N 1
ATOM 2367 C CA . PRO B 1 62 ? -13.914 -18.547 -21 1 94.62 62 PRO B CA 1
ATOM 2368 C C . PRO B 1 62 ? -14.211 -17.609 -22.172 1 94.62 62 PRO B C 1
ATOM 2370 O O . PRO B 1 62 ? -13.914 -17.953 -23.328 1 94.62 62 PRO B O 1
ATOM 2373 N N . GLU B 1 63 ? -14.68 -16.453 -21.953 1 93.62 63 GLU B N 1
ATOM 2374 C CA . GLU B 1 63 ? -15.086 -15.5 -22.984 1 93.62 63 GLU B CA 1
ATOM 2375 C C . GLU B 1 63 ? -13.867 -14.875 -23.656 1 93.62 63 GLU B C 1
ATOM 2377 O O . GLU B 1 63 ? -13.992 -14.266 -24.719 1 93.62 63 GLU B O 1
ATOM 2382 N N . PHE B 1 64 ? -12.734 -15.078 -23.078 1 94.69 64 PHE B N 1
ATOM 2383 C CA . PHE B 1 64 ? -11.57 -14.383 -23.625 1 94.69 64 PHE B CA 1
ATOM 2384 C C . PHE B 1 64 ? -10.453 -15.359 -23.938 1 94.69 64 PHE B C 1
ATOM 2386 O O . PHE B 1 64 ? -9.281 -14.977 -23.984 1 94.69 64 PHE B O 1
ATOM 2393 N N . ILE B 1 65 ? -10.75 -16.641 -24.047 1 95.69 65 ILE B N 1
ATOM 2394 C CA . ILE B 1 65 ? -9.75 -17.688 -24.234 1 95.69 65 ILE B CA 1
ATOM 2395 C C . ILE B 1 65 ? -9.023 -17.469 -25.562 1 95.69 65 ILE B C 1
ATOM 2397 O O . ILE B 1 65 ? -7.812 -17.656 -25.656 1 95.69 65 ILE B O 1
ATOM 2401 N N . SER B 1 66 ? -9.758 -17.062 -26.594 1 96.19 66 SER B N 1
ATOM 2402 C CA . SER B 1 66 ? -9.148 -16.828 -27.906 1 96.19 66 SER B CA 1
ATOM 2403 C C . SER B 1 66 ? -8.156 -15.68 -27.859 1 96.19 66 SER B C 1
ATOM 2405 O O . SER B 1 66 ? -7.055 -15.781 -28.406 1 96.19 66 SER B O 1
ATOM 2407 N N . GLU B 1 67 ? -8.531 -14.68 -27.234 1 95.38 67 GLU B N 1
ATOM 2408 C CA . GLU B 1 67 ? -7.648 -13.531 -27.094 1 95.38 67 GLU B CA 1
ATOM 2409 C C . GLU B 1 67 ? -6.402 -13.891 -26.281 1 95.38 67 GLU B C 1
ATOM 2411 O O . GLU B 1 67 ? -5.289 -13.508 -26.656 1 95.38 67 GLU B O 1
ATOM 2416 N N . THR B 1 68 ? -6.594 -14.617 -25.234 1 97.19 68 THR B N 1
ATOM 2417 C CA . THR B 1 68 ? -5.484 -15.055 -24.391 1 97.19 68 THR B CA 1
ATOM 2418 C C . THR B 1 68 ? -4.508 -15.906 -25.203 1 97.19 68 THR B C 1
ATOM 2420 O O . THR B 1 68 ? -3.293 -15.703 -25.125 1 97.19 68 THR B O 1
ATOM 2423 N N . GLU B 1 69 ? -5.035 -16.844 -25.938 1 97.06 69 GLU B N 1
ATOM 2424 C CA . GLU B 1 69 ? -4.199 -17.703 -26.766 1 97.06 69 GLU B CA 1
ATOM 2425 C C . GLU B 1 69 ? -3.418 -16.875 -27.797 1 97.06 69 GLU B C 1
ATOM 2427 O O . GLU B 1 69 ? -2.221 -17.109 -27.984 1 97.06 69 GLU B O 1
ATOM 2432 N N . SER B 1 70 ? -4.094 -15.938 -28.359 1 96.69 70 SER B N 1
ATOM 2433 C CA . SER B 1 70 ? -3.477 -15.125 -29.391 1 96.69 70 SER B CA 1
ATOM 2434 C C . SER B 1 70 ? -2.268 -14.367 -28.859 1 96.69 70 SER B C 1
ATOM 2436 O O . SER B 1 70 ? -1.212 -14.344 -29.5 1 96.69 70 SER B O 1
ATOM 2438 N N . ILE B 1 71 ? -2.367 -13.859 -27.703 1 95.94 71 ILE B N 1
ATOM 2439 C CA . ILE B 1 71 ? -1.313 -12.969 -27.234 1 95.94 71 ILE B CA 1
ATOM 2440 C C . ILE B 1 71 ? -0.249 -13.773 -26.484 1 95.94 71 ILE B C 1
ATOM 2442 O O . ILE B 1 71 ? 0.924 -13.391 -26.469 1 95.94 71 ILE B O 1
ATOM 2446 N N . CYS B 1 72 ? -0.601 -14.898 -25.922 1 97.62 72 CYS B N 1
ATOM 2447 C CA . CYS B 1 72 ? 0.322 -15.578 -25.016 1 97.62 72 CYS B CA 1
ATOM 2448 C C . CYS B 1 72 ? 1.026 -16.734 -25.719 1 97.62 72 CYS B C 1
ATOM 2450 O O . CYS B 1 72 ? 2.088 -17.172 -25.281 1 97.62 72 CYS B O 1
ATOM 2452 N N . SER B 1 73 ? 0.482 -17.281 -26.75 1 96.12 73 SER B N 1
ATOM 2453 C CA . SER B 1 73 ? 0.974 -18.484 -27.406 1 96.12 73 SER B CA 1
ATOM 2454 C C . SER B 1 73 ? 2.451 -18.359 -27.766 1 96.12 73 SER B C 1
ATOM 2456 O O . SER B 1 73 ? 3.223 -19.297 -27.578 1 96.12 73 SER B O 1
ATOM 2458 N N . PRO B 1 74 ? 2.906 -17.203 -28.203 1 96.38 74 PRO B N 1
ATOM 2459 C CA . PRO B 1 74 ? 4.312 -17.078 -28.594 1 96.38 74 PRO B CA 1
ATOM 2460 C C . PRO B 1 74 ? 5.266 -17.203 -27.406 1 96.38 74 PRO B C 1
ATOM 2462 O O . PRO B 1 74 ? 6.469 -17.406 -27.594 1 96.38 74 PRO B O 1
ATOM 2465 N N . PHE B 1 75 ? 4.758 -17.109 -26.266 1 96.62 75 PHE B N 1
ATOM 2466 C CA . PHE B 1 75 ? 5.625 -17.062 -25.094 1 96.62 75 PHE B CA 1
ATOM 2467 C C . PHE B 1 75 ? 5.523 -18.359 -24.297 1 96.62 75 PHE B C 1
ATOM 2469 O O . PHE B 1 75 ? 6.191 -18.531 -23.281 1 96.62 75 PHE B O 1
ATOM 2476 N N . LEU B 1 76 ? 4.652 -19.266 -24.719 1 96.19 76 LEU B N 1
ATOM 2477 C CA . LEU B 1 76 ? 4.508 -20.547 -24.047 1 96.19 76 LEU B CA 1
ATOM 2478 C C . LEU B 1 76 ? 5.586 -21.531 -24.5 1 96.19 76 LEU B C 1
ATOM 2480 O O . LEU B 1 76 ? 5.949 -21.562 -25.672 1 96.19 76 LEU B O 1
ATOM 2484 N N . GLU B 1 77 ? 6.078 -22.25 -23.516 1 92.5 77 GLU B N 1
ATOM 2485 C CA . GLU B 1 77 ? 7.129 -23.219 -23.797 1 92.5 77 GLU B CA 1
ATOM 2486 C C . GLU B 1 77 ? 6.758 -24.594 -23.25 1 92.5 77 GLU B C 1
ATOM 2488 O O . GLU B 1 77 ? 5.973 -24.719 -22.312 1 92.5 77 GLU B O 1
ATOM 2493 N N . ASN B 1 78 ? 7.289 -25.609 -23.984 1 89.06 78 ASN B N 1
ATOM 2494 C CA . ASN B 1 78 ? 7.266 -26.984 -23.484 1 89.06 78 ASN B CA 1
ATOM 2495 C C . ASN B 1 78 ? 5.848 -27.438 -23.172 1 89.06 78 ASN B C 1
ATOM 2497 O O . ASN B 1 78 ? 5.008 -27.547 -24.062 1 89.06 78 ASN B O 1
ATOM 2501 N N . GLN B 1 79 ? 5.562 -27.609 -21.906 1 92.94 79 GLN B N 1
ATOM 2502 C CA . GLN B 1 79 ? 4.297 -28.188 -21.469 1 92.94 79 GLN B CA 1
ATOM 2503 C C . GLN B 1 79 ? 3.318 -27.109 -21.031 1 92.94 79 GLN B C 1
ATOM 2505 O O . GLN B 1 79 ? 2.242 -27.406 -20.5 1 92.94 79 GLN B O 1
ATOM 2510 N N . ASP B 1 80 ? 3.682 -25.859 -21.281 1 97.06 80 ASP B N 1
ATOM 2511 C CA . ASP B 1 80 ? 2.785 -24.766 -20.906 1 97.06 80 ASP B CA 1
ATOM 2512 C C . ASP B 1 80 ? 1.459 -24.859 -21.656 1 97.06 80 ASP B C 1
ATOM 2514 O O . ASP B 1 80 ? 1.414 -25.359 -22.797 1 97.06 80 ASP B O 1
ATOM 2518 N N . CYS B 1 81 ? 0.365 -24.453 -21 1 97.31 81 CYS B N 1
ATOM 2519 C CA . CYS B 1 81 ? -0.924 -24.5 -21.672 1 97.31 81 CYS B CA 1
ATOM 2520 C C . CYS B 1 81 ? -1.86 -23.422 -21.141 1 97.31 81 CYS B C 1
ATOM 2522 O O . CYS B 1 81 ? -1.591 -22.812 -20.109 1 97.31 81 CYS B O 1
ATOM 2524 N N . ILE B 1 82 ? -2.885 -23.141 -21.938 1 97.88 82 ILE B N 1
ATOM 2525 C CA . ILE B 1 82 ? -3.969 -22.234 -21.578 1 97.88 82 ILE B CA 1
ATOM 2526 C C . ILE B 1 82 ? -5.273 -23.016 -21.438 1 97.88 82 ILE B C 1
ATOM 2528 O O . ILE B 1 82 ? -5.621 -23.828 -22.297 1 97.88 82 ILE B O 1
ATOM 2532 N N . ILE B 1 83 ? -5.926 -22.797 -20.359 1 97.56 83 ILE B N 1
ATOM 2533 C CA . ILE B 1 83 ? -7.188 -23.5 -20.156 1 97.56 83 ILE B CA 1
ATOM 2534 C C . ILE B 1 83 ? -8.266 -22.516 -19.734 1 97.56 83 ILE B C 1
ATOM 2536 O O . ILE B 1 83 ? -7.969 -21.375 -19.359 1 97.56 83 ILE B O 1
ATOM 2540 N N . GLU B 1 84 ? -9.57 -22.984 -19.781 1 96.88 84 GLU B N 1
ATOM 2541 C CA . GLU B 1 84 ? -10.695 -22.172 -19.328 1 96.88 84 GLU B CA 1
ATOM 2542 C C . GLU B 1 84 ? -10.875 -22.266 -17.812 1 96.88 84 GLU B C 1
ATOM 2544 O O . GLU B 1 84 ? -10.734 -23.344 -17.234 1 96.88 84 GLU B O 1
ATOM 2549 N N . GLY B 1 85 ? -11.109 -21.062 -17.281 1 95.88 85 GLY B N 1
ATOM 2550 C CA . GLY B 1 85 ? -11.336 -21.016 -15.844 1 95.88 85 GLY B CA 1
ATOM 2551 C C . GLY B 1 85 ? -12.773 -21.281 -15.453 1 95.88 85 GLY B C 1
ATOM 2552 O O . GLY B 1 85 ? -13.586 -21.672 -16.297 1 95.88 85 GLY B O 1
ATOM 2553 N N . GLY B 1 86 ? -12.992 -21.203 -14.094 1 93.06 86 GLY B N 1
ATOM 2554 C CA . GLY B 1 86 ? -14.328 -21.406 -13.547 1 93.06 86 GLY B CA 1
ATOM 2555 C C . GLY B 1 86 ? -15.062 -20.094 -13.281 1 93.06 86 GLY B C 1
ATOM 2556 O O . GLY B 1 86 ? -14.648 -19.047 -13.766 1 93.06 86 GLY B O 1
ATOM 2557 N N . GLU B 1 87 ? -16.141 -20.203 -12.539 1 89.88 87 GLU B N 1
ATOM 2558 C CA . GLU B 1 87 ? -17 -19.078 -12.258 1 89.88 87 GLU B CA 1
ATOM 2559 C C . GLU B 1 87 ? -16.406 -18.156 -11.203 1 89.88 87 GLU B C 1
ATOM 2561 O O . GLU B 1 87 ? -16.703 -16.969 -11.148 1 89.88 87 GLU B O 1
ATOM 2566 N N . THR B 1 88 ? -15.609 -18.766 -10.367 1 90.69 88 THR B N 1
ATOM 2567 C CA . THR B 1 88 ? -14.938 -18.031 -9.305 1 90.69 88 THR B CA 1
ATOM 2568 C C . THR B 1 88 ? -13.422 -18.172 -9.422 1 90.69 88 THR B C 1
ATOM 2570 O O . THR B 1 88 ? -12.922 -19 -10.188 1 90.69 88 THR B O 1
ATOM 2573 N N . ARG B 1 89 ? -12.742 -17.344 -8.688 1 91.44 89 ARG B N 1
ATOM 2574 C CA . ARG B 1 89 ? -11.289 -17.453 -8.656 1 91.44 89 ARG B CA 1
ATOM 2575 C C . ARG B 1 89 ? -10.859 -18.844 -8.18 1 91.44 89 ARG B C 1
ATOM 2577 O O . ARG B 1 89 ? -9.938 -19.438 -8.734 1 91.44 89 ARG B O 1
ATOM 2584 N N . HIS B 1 90 ? -11.547 -19.297 -7.16 1 93.06 90 HIS B N 1
ATOM 2585 C CA . HIS B 1 90 ? -11.234 -20.625 -6.641 1 93.06 90 HIS B CA 1
ATOM 2586 C C . HIS B 1 90 ? -11.539 -21.719 -7.668 1 93.06 90 HIS B C 1
ATOM 2588 O O . HIS B 1 90 ? -10.758 -22.656 -7.844 1 93.06 90 HIS B O 1
ATOM 2594 N N . GLY B 1 91 ? -12.703 -21.516 -8.281 1 93.25 91 GLY B N 1
ATOM 2595 C CA . GLY B 1 91 ? -13.023 -22.438 -9.352 1 93.25 91 GLY B CA 1
ATOM 2596 C C . GLY B 1 91 ? -11.977 -22.469 -10.453 1 93.25 91 GLY B C 1
ATOM 2597 O O . GLY B 1 91 ? -11.664 -23.531 -10.992 1 93.25 91 GLY B O 1
ATOM 2598 N N . SER B 1 92 ? -11.469 -21.344 -10.82 1 95.81 92 SER B N 1
ATOM 2599 C CA . SER B 1 92 ? -10.406 -21.234 -11.812 1 95.81 92 SER B CA 1
ATOM 2600 C C . SER B 1 92 ? -9.141 -21.953 -11.344 1 95.81 92 SER B C 1
ATOM 2602 O O . SER B 1 92 ? -8.484 -22.641 -12.125 1 95.81 92 SER B O 1
ATOM 2604 N N . MET B 1 93 ? -8.836 -21.781 -10.078 1 95.75 93 MET B N 1
ATOM 2605 C CA . MET B 1 93 ? -7.68 -22.453 -9.5 1 95.75 93 MET B CA 1
ATOM 2606 C C . MET B 1 93 ? -7.832 -23.969 -9.586 1 95.75 93 MET B C 1
ATOM 2608 O O . MET B 1 93 ? -6.914 -24.656 -10.016 1 95.75 93 MET B O 1
ATOM 2612 N N . LEU B 1 94 ? -9.031 -24.469 -9.273 1 95 94 LEU B N 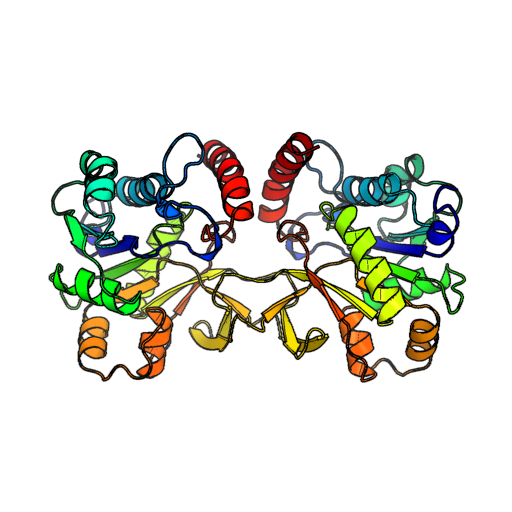1
ATOM 2613 C CA . LEU B 1 94 ? -9.281 -25.906 -9.297 1 95 94 LEU B CA 1
ATOM 2614 C C . LEU B 1 94 ? -9.18 -26.453 -10.719 1 95 94 LEU B C 1
ATOM 2616 O O . LEU B 1 94 ? -8.633 -27.531 -10.938 1 95 94 LEU B O 1
ATOM 2620 N N . ARG B 1 95 ? -9.719 -25.734 -11.641 1 96 95 ARG B N 1
ATOM 2621 C CA . ARG B 1 95 ? -9.594 -26.156 -13.039 1 96 95 ARG B CA 1
ATOM 2622 C C . ARG B 1 95 ? -8.133 -26.219 -13.469 1 96 95 ARG B C 1
ATOM 2624 O O . ARG B 1 95 ? -7.727 -27.156 -14.164 1 96 95 ARG B O 1
ATOM 2631 N N . GLY B 1 96 ? -7.406 -25.203 -13.086 1 97.12 96 GLY B N 1
ATOM 2632 C CA . GLY B 1 96 ? -5.98 -25.203 -13.375 1 97.12 96 GLY B CA 1
ATOM 2633 C C . GLY B 1 96 ? -5.25 -26.391 -12.773 1 97.12 96 GLY B C 1
ATOM 2634 O O . GLY B 1 96 ? -4.402 -27 -13.43 1 97.12 96 GLY B O 1
ATOM 2635 N N . LEU B 1 97 ? -5.594 -26.734 -11.578 1 96.19 97 LEU B N 1
ATOM 2636 C CA . LEU B 1 97 ? -4.977 -27.859 -10.875 1 96.19 97 LEU B CA 1
ATOM 2637 C C . LEU B 1 97 ? -5.254 -29.172 -11.594 1 96.19 97 LEU B C 1
ATOM 2639 O O . LEU B 1 97 ? -4.398 -30.062 -11.641 1 96.19 97 LEU B O 1
ATOM 2643 N N . SER B 1 98 ? -6.41 -29.25 -12.102 1 95.12 98 SER B N 1
ATOM 2644 C CA . SER B 1 98 ? -6.812 -30.484 -12.773 1 95.12 98 SER B CA 1
ATOM 2645 C C . SER B 1 98 ? -5.965 -30.75 -14.016 1 95.12 98 SER B C 1
ATOM 2647 O O . SER B 1 98 ? -5.898 -31.875 -14.508 1 95.12 98 SER B O 1
ATOM 2649 N N . ALA B 1 99 ? -5.34 -29.719 -14.531 1 94.88 99 ALA B N 1
ATOM 2650 C CA . ALA B 1 99 ? -4.508 -29.844 -15.727 1 94.88 99 ALA B CA 1
ATOM 2651 C C . ALA B 1 99 ? -3.094 -30.297 -15.359 1 94.88 99 ALA B C 1
ATOM 2653 O O . ALA B 1 99 ? -2.266 -30.531 -16.25 1 94.88 99 ALA B O 1
ATOM 2654 N N . LEU B 1 100 ? -2.828 -30.422 -14.062 1 95.38 100 LEU B N 1
ATOM 2655 C CA . LEU B 1 100 ? -1.481 -30.734 -13.594 1 95.38 100 LEU B CA 1
ATOM 2656 C C . LEU B 1 100 ? -1.442 -32.094 -12.898 1 95.38 100 LEU B C 1
ATOM 2658 O O . LEU B 1 100 ? -2.441 -32.531 -12.32 1 95.38 100 LEU B O 1
ATOM 2662 N N . THR B 1 101 ? -0.335 -32.75 -13.016 1 92.75 101 THR B N 1
ATOM 2663 C CA . THR B 1 101 ? -0.022 -33.938 -12.195 1 92.75 101 THR B CA 1
ATOM 2664 C C . THR B 1 101 ? 1.053 -33.594 -11.172 1 92.75 101 THR B C 1
ATOM 2666 O O . THR B 1 101 ? 2.242 -33.562 -11.492 1 92.75 101 THR B O 1
ATOM 2669 N N . ILE B 1 102 ? 0.604 -33.375 -10 1 94.44 102 ILE B N 1
ATOM 2670 C CA . ILE B 1 102 ? 1.51 -32.875 -8.961 1 94.44 102 ILE B CA 1
ATOM 2671 C C . ILE B 1 102 ? 1.868 -34.031 -8.016 1 94.44 102 ILE B C 1
ATOM 2673 O O . ILE B 1 102 ? 0.984 -34.719 -7.508 1 94.44 102 ILE B O 1
ATOM 2677 N N . GLN B 1 103 ? 3.123 -34.219 -7.816 1 95.75 103 GLN B N 1
ATOM 2678 C CA . GLN B 1 103 ? 3.609 -35.188 -6.844 1 95.75 103 GLN B CA 1
ATOM 2679 C C . GLN B 1 103 ? 3.785 -34.562 -5.469 1 95.75 103 GLN B C 1
ATOM 2681 O O . GLN B 1 103 ? 3.74 -33.312 -5.332 1 95.75 103 GLN B O 1
ATOM 2686 N N . SER B 1 104 ? 4.047 -35.344 -4.43 1 95.44 104 SER B N 1
ATOM 2687 C CA . SER B 1 104 ? 4.066 -34.906 -3.039 1 95.44 104 SER B CA 1
ATOM 2688 C C . SER B 1 104 ? 5.164 -33.875 -2.799 1 95.44 104 SER B C 1
ATOM 2690 O O . SER B 1 104 ? 5.004 -32.969 -1.979 1 95.44 104 SER B O 1
ATOM 2692 N N . GLU B 1 105 ? 6.23 -34 -3.525 1 94.62 105 GLU B N 1
ATOM 2693 C CA . GLU B 1 105 ? 7.379 -33.125 -3.256 1 94.62 105 GLU B CA 1
ATOM 2694 C C . GLU B 1 105 ? 7.375 -31.906 -4.168 1 94.62 105 GLU B C 1
ATOM 2696 O O . GLU B 1 105 ? 8.227 -31.031 -4.035 1 94.62 105 GLU B O 1
ATOM 2701 N N . ASP B 1 106 ? 6.422 -31.906 -5.121 1 97.25 106 ASP B N 1
ATOM 2702 C CA . ASP B 1 106 ? 6.359 -30.797 -6.07 1 97.25 106 ASP B CA 1
ATOM 2703 C C . ASP B 1 106 ? 5.871 -29.516 -5.391 1 97.25 106 ASP B C 1
ATOM 2705 O O . ASP B 1 106 ? 5.262 -29.562 -4.32 1 97.25 106 ASP B O 1
ATOM 2709 N N . ILE B 1 107 ? 6.195 -28.406 -5.988 1 97.94 107 ILE B N 1
ATOM 2710 C CA . ILE B 1 107 ? 5.754 -27.094 -5.523 1 97.94 107 ILE B CA 1
ATOM 2711 C C . ILE B 1 107 ? 4.797 -26.484 -6.547 1 97.94 107 ILE B C 1
ATOM 2713 O O . ILE B 1 107 ? 5.062 -26.516 -7.754 1 97.94 107 ILE B O 1
ATOM 2717 N N . LEU B 1 108 ? 3.707 -26.031 -6.059 1 98.31 108 LEU B N 1
ATOM 2718 C CA . LEU B 1 108 ? 2.764 -25.297 -6.887 1 98.31 108 LEU B CA 1
ATOM 2719 C C . LEU B 1 108 ? 2.729 -23.828 -6.484 1 98.31 108 LEU B C 1
ATOM 2721 O O . LEU B 1 108 ? 2.523 -23.5 -5.312 1 98.31 108 LEU B O 1
ATOM 2725 N N . LEU B 1 109 ? 2.957 -22.938 -7.43 1 98.5 109 LEU B N 1
ATOM 2726 C CA . LEU B 1 109 ? 2.801 -21.5 -7.238 1 98.5 109 LEU B CA 1
ATOM 2727 C C . LEU B 1 109 ? 1.536 -21 -7.926 1 98.5 109 LEU B C 1
ATOM 2729 O O . LEU B 1 109 ? 1.287 -21.328 -9.094 1 98.5 109 LEU B O 1
ATOM 2733 N N . ILE B 1 110 ? 0.732 -20.266 -7.207 1 98.56 110 ILE B N 1
ATOM 2734 C CA . ILE B 1 110 ? -0.462 -19.625 -7.746 1 98.56 110 ILE B CA 1
ATOM 2735 C C . ILE B 1 110 ? -0.252 -18.125 -7.805 1 98.56 110 ILE B C 1
ATOM 2737 O O . ILE B 1 110 ? 0.024 -17.484 -6.785 1 98.56 110 ILE B O 1
ATOM 2741 N N . HIS B 1 111 ? -0.445 -17.547 -8.953 1 98.19 111 HIS B N 1
ATOM 2742 C CA . HIS B 1 111 ? -0.107 -16.141 -9.156 1 98.19 111 HIS B CA 1
ATOM 2743 C C . HIS B 1 111 ? -1.22 -15.414 -9.891 1 98.19 111 HIS B C 1
ATOM 2745 O O . HIS B 1 111 ? -1.879 -15.992 -10.766 1 98.19 111 HIS B O 1
ATOM 2751 N N . ASP B 1 112 ? -1.463 -14.203 -9.539 1 96.31 112 ASP B N 1
ATOM 2752 C CA . ASP B 1 112 ? -2.404 -13.336 -10.242 1 96.31 112 ASP B CA 1
ATOM 2753 C C . ASP B 1 112 ? -1.802 -12.805 -11.547 1 96.31 112 ASP B C 1
ATOM 2755 O O . ASP B 1 112 ? -0.695 -12.266 -11.547 1 96.31 112 ASP B O 1
ATOM 2759 N N . ALA B 1 113 ? -2.566 -12.867 -12.562 1 96.62 113 ALA B N 1
ATOM 2760 C CA . ALA B 1 113 ? -2.113 -12.383 -13.867 1 96.62 113 ALA B CA 1
ATOM 2761 C C . ALA B 1 113 ? -1.884 -10.875 -13.836 1 96.62 113 ALA B C 1
ATOM 2763 O O . ALA B 1 113 ? -1.094 -10.344 -14.625 1 96.62 113 ALA B O 1
ATOM 2764 N N . ALA B 1 114 ? -2.494 -10.227 -12.938 1 93.62 114 ALA B N 1
ATOM 2765 C CA . ALA B 1 114 ? -2.439 -8.773 -12.891 1 93.62 114 ALA B CA 1
ATOM 2766 C C . ALA B 1 114 ? -1.334 -8.289 -11.953 1 93.62 114 ALA B C 1
ATOM 2768 O O . ALA B 1 114 ? -1.355 -7.148 -11.492 1 93.62 114 ALA B O 1
ATOM 2769 N N . ARG B 1 115 ? -0.353 -9.109 -11.688 1 94.19 115 ARG B N 1
ATOM 2770 C CA . ARG B 1 115 ? 0.79 -8.766 -10.852 1 94.19 115 ARG B CA 1
ATOM 2771 C C . ARG B 1 115 ? 2.102 -8.977 -11.594 1 94.19 115 ARG B C 1
ATOM 2773 O O . ARG B 1 115 ? 2.824 -9.938 -11.336 1 94.19 115 ARG B O 1
ATOM 2780 N N . PRO B 1 116 ? 2.506 -8.062 -12.367 1 94.44 116 PRO B N 1
ATOM 2781 C CA . PRO B 1 116 ? 3.641 -8.258 -13.273 1 94.44 116 PRO B CA 1
ATOM 2782 C C . PRO B 1 116 ? 4.98 -7.918 -12.625 1 94.44 116 PRO B C 1
ATOM 2784 O O . PRO B 1 116 ? 6.027 -8.016 -13.266 1 94.44 116 PRO B O 1
ATOM 2787 N N . PHE B 1 117 ? 5.055 -7.676 -11.297 1 91 117 PHE B N 1
ATOM 2788 C CA . PHE B 1 117 ? 6.285 -7.074 -10.789 1 91 117 PHE B CA 1
ATOM 2789 C C . PHE B 1 117 ? 6.914 -7.953 -9.719 1 91 117 PHE B C 1
ATOM 2791 O O . PHE B 1 117 ? 7.676 -7.465 -8.875 1 91 117 PHE B O 1
ATOM 2798 N N . VAL B 1 118 ? 6.609 -9.188 -9.688 1 93.06 118 VAL B N 1
ATOM 2799 C CA . VAL B 1 118 ? 7.266 -10.062 -8.727 1 93.06 118 VAL B CA 1
ATOM 2800 C C . VAL B 1 118 ? 8.742 -10.219 -9.078 1 93.06 118 VAL B C 1
ATOM 2802 O O . VAL B 1 118 ? 9.094 -10.32 -10.258 1 93.06 118 VAL B O 1
ATOM 2805 N N . LEU B 1 119 ? 9.586 -10.195 -8.094 1 90.25 119 LEU B N 1
ATOM 2806 C CA . LEU B 1 119 ? 11.016 -10.336 -8.328 1 90.25 119 LEU B CA 1
ATOM 2807 C C . LEU B 1 119 ? 11.422 -11.805 -8.375 1 90.25 119 LEU B C 1
ATOM 2809 O O . LEU B 1 119 ? 10.906 -12.617 -7.602 1 90.25 119 LEU B O 1
ATOM 2813 N N . LEU B 1 120 ? 12.445 -12.055 -9.172 1 93.12 120 LEU B N 1
ATOM 2814 C CA . LEU B 1 120 ? 12.898 -13.438 -9.32 1 93.12 120 LEU B CA 1
ATOM 2815 C C . LEU B 1 120 ? 13.453 -13.969 -8.008 1 93.12 120 LEU B C 1
ATOM 2817 O O . LEU B 1 120 ? 13.211 -15.125 -7.652 1 93.12 120 LEU B O 1
ATOM 2821 N N . LYS B 1 121 ? 14.125 -13.102 -7.305 1 93 121 LYS B N 1
ATOM 2822 C CA . LYS B 1 121 ? 14.688 -13.516 -6.023 1 93 121 LYS B CA 1
ATOM 2823 C C . LYS B 1 121 ? 13.594 -13.898 -5.035 1 93 121 LYS B C 1
ATOM 2825 O O . LYS B 1 121 ? 13.781 -14.773 -4.191 1 93 121 LYS B O 1
ATOM 2830 N N . GLU B 1 122 ? 12.438 -13.227 -5.129 1 94.69 122 GLU B N 1
ATOM 2831 C CA . GLU B 1 122 ? 11.312 -13.539 -4.254 1 94.69 122 GLU B CA 1
ATOM 2832 C C . GLU B 1 122 ? 10.727 -14.906 -4.57 1 94.69 122 GLU B C 1
ATOM 2834 O O . GLU B 1 122 ? 10.266 -15.617 -3.672 1 94.69 122 GLU B O 1
ATOM 2839 N N . LEU B 1 123 ? 10.781 -15.297 -5.879 1 96.81 123 LEU B N 1
ATOM 2840 C CA . LEU B 1 123 ? 10.312 -16.609 -6.281 1 96.81 123 LEU B CA 1
ATOM 2841 C C . LEU B 1 123 ? 11.195 -17.703 -5.691 1 96.81 123 LEU B C 1
ATOM 2843 O O . LEU B 1 123 ? 10.695 -18.719 -5.188 1 96.81 123 LEU B O 1
ATOM 2847 N N . ASP B 1 124 ? 12.5 -17.438 -5.723 1 96.19 124 ASP B N 1
ATOM 2848 C CA . ASP B 1 124 ? 13.445 -18.391 -5.145 1 96.19 124 ASP B CA 1
ATOM 2849 C C . ASP B 1 124 ? 13.188 -18.578 -3.65 1 96.19 124 ASP B C 1
ATOM 2851 O O . ASP B 1 124 ? 13.086 -19.703 -3.17 1 96.19 124 ASP B O 1
ATOM 2855 N N . LEU B 1 125 ? 13.078 -17.484 -2.988 1 96.75 125 LEU B N 1
ATOM 2856 C CA . LEU B 1 125 ? 12.883 -17.516 -1.543 1 96.75 125 LEU B CA 1
ATOM 2857 C C . LEU B 1 125 ? 11.555 -18.188 -1.193 1 96.75 125 LEU B C 1
ATOM 2859 O O . LEU B 1 125 ? 11.477 -18.938 -0.222 1 96.75 125 LEU B O 1
ATOM 2863 N N . LEU B 1 126 ? 10.578 -17.891 -1.982 1 97.94 126 LEU B N 1
ATOM 2864 C CA . LEU B 1 126 ? 9.266 -18.484 -1.755 1 97.94 126 LEU B CA 1
ATOM 2865 C C . LEU B 1 126 ? 9.312 -20 -1.888 1 97.94 126 LEU B C 1
ATOM 2867 O O . LEU B 1 126 ? 8.781 -20.719 -1.038 1 97.94 126 LEU B O 1
ATOM 2871 N N . CYS B 1 127 ? 9.961 -20.5 -2.924 1 97.62 127 CYS B N 1
ATOM 2872 C CA . CYS B 1 127 ? 10.062 -21.938 -3.146 1 97.62 127 CYS B CA 1
ATOM 2873 C C . CYS B 1 127 ? 10.812 -22.609 -2.008 1 97.62 127 CYS B C 1
ATOM 2875 O O . CYS B 1 127 ? 10.422 -23.688 -1.548 1 97.62 127 CYS B O 1
ATOM 2877 N N . GLU B 1 128 ? 11.883 -21.969 -1.593 1 96.88 128 GLU B N 1
ATOM 2878 C CA . GLU B 1 128 ? 12.641 -22.516 -0.464 1 96.88 128 GLU B CA 1
ATOM 2879 C C . GLU B 1 128 ? 11.773 -22.594 0.79 1 96.88 128 GLU B C 1
ATOM 2881 O O . GLU B 1 128 ? 11.797 -23.594 1.504 1 96.88 128 GLU B O 1
ATOM 2886 N N . ASN B 1 129 ? 11.055 -21.609 1.015 1 97.5 129 ASN B N 1
ATOM 2887 C CA . ASN B 1 129 ? 10.188 -21.547 2.191 1 97.5 129 ASN B CA 1
ATOM 2888 C C . ASN B 1 129 ? 9.086 -22.594 2.129 1 97.5 129 ASN B C 1
ATOM 2890 O O . ASN B 1 129 ? 8.75 -23.219 3.143 1 97.5 129 ASN B O 1
ATOM 2894 N N . ILE B 1 130 ? 8.523 -22.812 1 1 97.44 130 ILE B N 1
ATOM 2895 C CA . ILE B 1 130 ? 7.48 -23.797 0.796 1 97.44 130 ILE B CA 1
ATOM 2896 C C . ILE B 1 130 ? 8.031 -25.203 1.074 1 97.44 130 ILE B C 1
ATOM 2898 O O . ILE B 1 130 ? 7.359 -26.031 1.686 1 97.44 130 ILE B O 1
ATOM 2902 N N . ARG B 1 131 ? 9.219 -25.469 0.57 1 96.19 131 ARG B N 1
ATOM 2903 C CA . ARG B 1 131 ? 9.844 -26.766 0.822 1 96.19 131 ARG B CA 1
ATOM 2904 C C . ARG B 1 131 ? 9.961 -27.031 2.318 1 96.19 131 ARG B C 1
ATOM 2906 O O . ARG B 1 131 ? 9.727 -28.156 2.775 1 96.19 131 ARG B O 1
ATOM 2913 N N . GLU B 1 132 ? 10.227 -26 3.014 1 95.88 132 GLU B N 1
ATOM 2914 C CA . GLU B 1 132 ? 10.469 -26.141 4.449 1 95.88 132 GLU B CA 1
ATOM 2915 C C . GLU B 1 132 ? 9.156 -26.141 5.23 1 95.88 132 GLU B C 1
ATOM 2917 O O . GLU B 1 132 ? 9 -26.922 6.168 1 95.88 132 GLU B O 1
ATOM 2922 N N . ASN B 1 133 ? 8.141 -25.328 4.828 1 96.69 133 ASN B N 1
ATOM 2923 C CA . ASN B 1 133 ? 7 -25.078 5.695 1 96.69 133 ASN B CA 1
ATOM 2924 C C . ASN B 1 133 ? 5.703 -25.609 5.094 1 96.69 133 ASN B C 1
ATOM 2926 O O . ASN B 1 133 ? 4.676 -25.656 5.77 1 96.69 133 ASN B O 1
ATOM 2930 N N . GLY B 1 134 ? 5.723 -25.953 3.824 1 97.38 134 GLY B N 1
ATOM 2931 C CA . GLY B 1 134 ? 4.578 -26.578 3.18 1 97.38 134 GLY B CA 1
ATOM 2932 C C . GLY B 1 134 ? 3.703 -25.594 2.428 1 97.38 134 GLY B C 1
ATOM 2933 O O . GLY B 1 134 ? 3.299 -25.844 1.293 1 97.38 134 GLY B O 1
ATOM 2934 N N . ILE B 1 135 ? 3.338 -24.453 3.105 1 98.12 135 ILE B N 1
ATOM 2935 C CA . ILE B 1 135 ? 2.533 -23.406 2.508 1 98.12 135 ILE B CA 1
ATOM 2936 C C . ILE B 1 135 ? 3.152 -22.047 2.824 1 98.12 135 ILE B C 1
ATOM 2938 O O . ILE B 1 135 ? 3.547 -21.781 3.963 1 98.12 135 ILE B O 1
ATOM 2942 N N . SER B 1 136 ? 3.256 -21.219 1.785 1 98.19 136 SER B N 1
ATOM 2943 C CA . SER B 1 136 ? 3.848 -19.906 1.981 1 98.19 136 SER B CA 1
ATOM 2944 C C . SER B 1 136 ? 3.232 -18.875 1.038 1 98.19 136 SER B C 1
ATOM 2946 O O . SER B 1 136 ? 2.703 -19.234 -0.017 1 98.19 136 SER B O 1
ATOM 2948 N N . THR B 1 137 ? 3.266 -17.625 1.46 1 98.19 137 THR B N 1
ATOM 2949 C CA . THR B 1 137 ? 2.793 -16.531 0.621 1 98.19 137 THR B CA 1
ATOM 2950 C C . THR B 1 137 ? 3.783 -15.375 0.638 1 98.19 137 THR B C 1
ATOM 2952 O O . THR B 1 137 ? 4.461 -15.148 1.643 1 98.19 137 THR B O 1
ATOM 2955 N N . LEU B 1 138 ? 3.863 -14.773 -0.486 1 97.38 138 LEU B N 1
ATOM 2956 C CA . LEU B 1 138 ? 4.488 -13.461 -0.47 1 97.38 138 LEU B CA 1
ATOM 2957 C C . LEU B 1 138 ? 3.57 -12.43 0.186 1 97.38 138 LEU B C 1
ATOM 2959 O O . LEU B 1 138 ? 2.352 -12.477 0.011 1 97.38 138 LEU B O 1
ATOM 2963 N N . ALA B 1 139 ? 4.16 -11.555 0.952 1 95.12 139 ALA B N 1
ATOM 2964 C CA . ALA B 1 139 ? 3.434 -10.445 1.567 1 95.12 139 ALA B CA 1
ATOM 2965 C C . ALA B 1 139 ? 4.367 -9.281 1.872 1 95.12 139 ALA B C 1
ATOM 2967 O O . ALA B 1 139 ? 5.586 -9.453 1.951 1 95.12 139 ALA B O 1
ATOM 2968 N N . SER B 1 140 ? 3.787 -8.172 1.938 1 89.5 140 SER B N 1
ATOM 2969 C CA . SER B 1 140 ? 4.602 -7 2.258 1 89.5 140 SER B CA 1
ATOM 2970 C C . SER B 1 140 ? 4.102 -6.309 3.521 1 89.5 140 SER B C 1
ATOM 2972 O O . SER B 1 140 ? 2.906 -6.348 3.826 1 89.5 140 SER B O 1
ATOM 2974 N N . ARG B 1 141 ? 4.98 -5.676 4.25 1 83.25 141 ARG B N 1
ATOM 2975 C CA . ARG B 1 141 ? 4.641 -4.875 5.422 1 83.25 141 ARG B CA 1
ATOM 2976 C C . ARG B 1 141 ? 4.129 -3.498 5.012 1 83.25 141 ARG B C 1
ATOM 2978 O O . ARG B 1 141 ? 4.297 -3.086 3.861 1 83.25 141 ARG B O 1
ATOM 2985 N N . THR B 1 142 ? 3.406 -2.904 5.938 1 75.56 142 THR B N 1
ATOM 2986 C CA . THR B 1 142 ? 2.967 -1.535 5.695 1 75.56 142 THR B CA 1
ATOM 2987 C C . THR B 1 142 ? 3.58 -0.581 6.715 1 75.56 142 THR B C 1
ATOM 2989 O O . THR B 1 142 ? 3.783 -0.948 7.871 1 75.56 142 THR B O 1
ATOM 2992 N N . SER B 1 143 ? 3.936 0.558 6.223 1 73.94 143 SER B N 1
ATOM 2993 C CA . SER B 1 143 ? 4.383 1.609 7.133 1 73.94 143 SER B CA 1
ATOM 2994 C C . SER B 1 143 ? 3.229 2.518 7.539 1 73.94 143 SER B C 1
ATOM 2996 O O . SER B 1 143 ? 3.371 3.342 8.445 1 73.94 143 SER B O 1
ATOM 2998 N N . GLU B 1 144 ? 2.129 2.264 6.906 1 79.94 144 GLU B N 1
ATOM 2999 C CA . GLU B 1 144 ? 0.966 3.102 7.184 1 79.94 144 GLU B CA 1
ATOM 3000 C C . GLU B 1 144 ? 0.136 2.533 8.328 1 79.94 144 GLU B C 1
ATOM 3002 O O . GLU B 1 144 ? 0.046 1.313 8.492 1 79.94 144 GLU B O 1
ATOM 3007 N N . THR B 1 145 ? -0.397 3.434 9.07 1 83.69 145 THR B N 1
ATOM 3008 C CA . THR B 1 145 ? -1.376 3.008 10.062 1 83.69 145 THR B CA 1
ATOM 3009 C C . THR B 1 145 ? -2.619 2.438 9.391 1 83.69 145 THR B C 1
ATOM 3011 O O . THR B 1 145 ? -3.109 2.996 8.406 1 83.69 145 THR B O 1
ATOM 3014 N N . VAL B 1 146 ? -2.98 1.305 9.883 1 87.44 146 VAL B N 1
ATOM 3015 C CA . VAL B 1 146 ? -4.172 0.658 9.344 1 87.44 146 VAL B CA 1
ATOM 3016 C C . VAL B 1 146 ? -5.367 0.927 10.25 1 87.44 146 VAL B C 1
ATOM 3018 O O . VAL B 1 146 ? -5.281 0.749 11.469 1 87.44 146 VAL B O 1
ATOM 3021 N N . LEU B 1 147 ? -6.41 1.421 9.633 1 89.19 147 LEU B N 1
ATOM 3022 C CA . LEU B 1 147 ? -7.598 1.718 10.422 1 89.19 147 LEU B CA 1
ATOM 3023 C C . LEU B 1 147 ? -8.797 0.924 9.914 1 89.19 147 LEU B C 1
ATOM 3025 O O . LEU B 1 147 ? -8.867 0.587 8.734 1 89.19 147 LEU B O 1
ATOM 3029 N N . GLU B 1 148 ? -9.656 0.555 10.82 1 88.31 148 GLU B N 1
ATOM 3030 C CA . GLU B 1 148 ? -10.961 -0.007 10.477 1 88.31 148 GLU B CA 1
ATOM 3031 C C . GLU B 1 148 ? -12.023 1.081 10.398 1 88.31 148 GLU B C 1
ATOM 3033 O O . GLU B 1 148 ? -12.094 1.962 11.258 1 88.31 148 GLU B O 1
ATOM 3038 N N . GLU B 1 149 ? -12.773 0.966 9.344 1 91.19 149 GLU B N 1
ATOM 3039 C CA . GLU B 1 149 ? -13.805 1.96 9.078 1 91.19 149 GLU B CA 1
ATOM 3040 C C . GLU B 1 149 ? -15.195 1.418 9.414 1 91.19 149 GLU B C 1
ATOM 3042 O O . GLU B 1 149 ? -15.492 0.252 9.148 1 91.19 149 GLU B O 1
ATOM 3047 N N . SER B 1 150 ? -16.016 2.219 10.102 1 89 150 SER B N 1
ATOM 3048 C CA . SER B 1 150 ? -17.438 1.946 10.336 1 89 150 SER B CA 1
ATOM 3049 C C . SER B 1 150 ? -18.281 3.178 10.055 1 89 150 SER B C 1
ATOM 3051 O O . SER B 1 150 ? -18.078 4.234 10.648 1 89 150 SER B O 1
ATOM 3053 N N . ASN B 1 151 ? -19.172 3.057 9.086 1 90.38 151 ASN B N 1
ATOM 3054 C CA . ASN B 1 151 ? -20.094 4.125 8.727 1 90.38 151 ASN B CA 1
ATOM 3055 C C . ASN B 1 151 ? -19.359 5.398 8.32 1 90.38 151 ASN B C 1
ATOM 3057 O O . ASN B 1 151 ? -19.688 6.488 8.797 1 90.38 151 ASN B O 1
ATOM 3061 N N . GLY B 1 152 ? -18.281 5.281 7.664 1 89 152 GLY B N 1
ATOM 3062 C CA . GLY B 1 152 ? -17.562 6.406 7.098 1 89 152 GLY B CA 1
ATOM 3063 C C . GLY B 1 152 ? -16.609 7.062 8.086 1 89 152 GLY B C 1
ATOM 3064 O O . GLY B 1 152 ? -16.031 8.109 7.793 1 89 152 GLY B O 1
ATOM 3065 N N . LYS B 1 153 ? -16.484 6.477 9.234 1 93.94 153 LYS B N 1
ATOM 3066 C CA . LYS B 1 153 ? -15.633 7.059 10.273 1 93.94 153 LYS B CA 1
ATOM 3067 C C . LYS B 1 153 ? -14.633 6.035 10.805 1 93.94 153 LYS B C 1
ATOM 3069 O O . LYS B 1 153 ? -14.82 4.828 10.641 1 93.94 153 LYS B O 1
ATOM 3074 N N . THR B 1 154 ? -13.531 6.605 11.406 1 92.5 154 THR B N 1
ATOM 3075 C CA . THR B 1 154 ? -12.562 5.727 12.047 1 92.5 154 THR B CA 1
ATOM 3076 C C . THR B 1 154 ? -13.18 5.004 13.234 1 92.5 154 THR B C 1
ATOM 3078 O O . THR B 1 154 ? -13.883 5.613 14.039 1 92.5 154 THR B O 1
ATOM 3081 N N . SER B 1 155 ? -12.953 3.701 13.289 1 89 155 SER B N 1
ATOM 3082 C CA . SER B 1 155 ? -13.523 2.92 14.383 1 89 155 SER B CA 1
ATOM 3083 C C . SER B 1 155 ? -12.43 2.334 15.273 1 89 155 SER B C 1
ATOM 3085 O O . SER B 1 155 ? -12.562 2.309 16.5 1 89 155 SER B O 1
ATOM 3087 N N . SER B 1 156 ? -11.367 1.867 14.656 1 86.12 156 SER B N 1
ATOM 3088 C CA . SER B 1 156 ? -10.242 1.324 15.406 1 86.12 156 SER B CA 1
ATOM 3089 C C . SER B 1 156 ? -8.961 1.364 14.586 1 86.12 156 SER B C 1
ATOM 3091 O O . SER B 1 156 ? -9 1.565 13.375 1 86.12 156 SER B O 1
ATOM 3093 N N . PHE B 1 157 ? -7.891 1.278 15.375 1 84.94 157 PHE B N 1
ATOM 3094 C CA . PHE B 1 157 ? -6.57 1.244 14.758 1 84.94 157 PHE B CA 1
ATOM 3095 C C . PHE B 1 157 ? -5.883 -0.089 15.031 1 84.94 157 PHE B C 1
ATOM 3097 O O . PHE B 1 157 ? -5.906 -0.59 16.156 1 84.94 157 PHE B O 1
ATOM 3104 N N . LEU B 1 158 ? -5.441 -0.62 13.945 1 82.19 158 LEU B N 1
ATOM 3105 C CA . LEU B 1 158 ? -4.793 -1.92 14.078 1 82.19 158 LEU B CA 1
ATOM 3106 C C . LEU B 1 158 ? -3.293 -1.758 14.297 1 82.19 158 LEU B C 1
ATOM 3108 O O . LEU B 1 158 ? -2.695 -0.776 13.852 1 82.19 158 LEU B O 1
ATOM 3112 N N . ASP B 1 159 ? -2.727 -2.693 15.023 1 76.31 159 ASP B N 1
ATOM 3113 C CA . ASP B 1 159 ? -1.282 -2.703 15.234 1 76.31 159 ASP B CA 1
ATOM 3114 C C . ASP B 1 159 ? -0.538 -3.041 13.945 1 76.31 159 ASP B C 1
ATOM 3116 O O . ASP B 1 159 ? -0.567 -4.184 13.492 1 76.31 159 ASP B O 1
ATOM 3120 N N . ARG B 1 160 ? 0.185 -2.141 13.5 1 72.44 160 ARG B N 1
ATOM 3121 C CA . ARG B 1 160 ? 0.833 -2.268 12.195 1 72.44 160 ARG B CA 1
ATOM 3122 C C . ARG B 1 160 ? 1.938 -3.316 12.234 1 72.44 160 ARG B C 1
ATOM 3124 O O . ARG B 1 160 ? 2.324 -3.857 11.195 1 72.44 160 ARG B O 1
ATOM 3131 N N . GLU B 1 161 ? 2.412 -3.652 13.398 1 79.19 161 GLU B N 1
ATOM 3132 C CA . GLU B 1 161 ? 3.539 -4.574 13.5 1 79.19 161 GLU B CA 1
ATOM 3133 C C . GLU B 1 161 ? 3.129 -5.992 13.117 1 79.19 161 GLU B C 1
ATOM 3135 O O . GLU B 1 161 ? 3.973 -6.809 12.742 1 79.19 161 GLU B O 1
ATOM 3140 N N . HIS B 1 162 ? 1.882 -6.23 13.078 1 86.25 162 HIS B N 1
ATOM 3141 C CA . HIS B 1 162 ? 1.409 -7.582 12.805 1 86.25 162 HIS B CA 1
ATOM 3142 C C . HIS B 1 162 ? 0.525 -7.617 11.562 1 86.25 162 HIS B C 1
ATOM 3144 O O . HIS B 1 162 ? -0.146 -8.617 11.297 1 86.25 162 HIS B O 1
ATOM 3150 N N . ILE B 1 163 ? 0.551 -6.539 10.852 1 87.44 163 ILE B N 1
ATOM 3151 C CA . ILE B 1 163 ? -0.324 -6.441 9.688 1 87.44 163 ILE B CA 1
ATOM 3152 C C . ILE B 1 163 ? 0.506 -6.539 8.406 1 87.44 163 ILE B C 1
ATOM 3154 O O . ILE B 1 163 ? 1.531 -5.867 8.273 1 87.44 163 ILE B O 1
ATOM 3158 N N . TRP B 1 164 ? 0.094 -7.434 7.539 1 89.69 164 TRP B N 1
ATOM 3159 C CA . TRP B 1 164 ? 0.747 -7.629 6.25 1 89.69 164 TRP B CA 1
ATOM 3160 C C . TRP B 1 164 ? -0.261 -7.527 5.109 1 89.69 164 TRP B C 1
ATOM 3162 O O . TRP B 1 164 ? -1.459 -7.742 5.312 1 89.69 164 TRP B O 1
ATOM 3172 N N . PHE B 1 165 ? 0.28 -7.195 3.939 1 88.81 165 PHE B N 1
ATOM 3173 C CA . PHE B 1 165 ? -0.511 -7.207 2.713 1 88.81 165 PHE B CA 1
ATOM 3174 C C . PHE B 1 165 ? -0.181 -8.43 1.864 1 88.81 165 PHE B C 1
ATOM 3176 O O . PHE B 1 165 ? 0.959 -8.594 1.429 1 88.81 165 PHE B O 1
ATOM 3183 N N . MET B 1 166 ? -1.166 -9.117 1.68 1 92.62 166 MET B N 1
ATOM 3184 C CA . MET B 1 166 ? -0.969 -10.367 0.955 1 92.62 166 MET B CA 1
ATOM 3185 C C . MET B 1 166 ? -0.668 -10.102 -0.517 1 92.62 166 MET B C 1
ATOM 3187 O O . MET B 1 166 ? -1.296 -9.242 -1.138 1 92.62 166 MET B O 1
ATOM 3191 N N . LYS B 1 167 ? 0.281 -10.797 -1.025 1 94.69 167 LYS B N 1
ATOM 3192 C CA . LYS B 1 167 ? 0.649 -10.773 -2.438 1 94.69 167 LYS B CA 1
ATOM 3193 C C . LYS B 1 167 ? 0.62 -12.18 -3.035 1 94.69 167 LYS B C 1
ATOM 3195 O O . LYS B 1 167 ? 0.298 -13.148 -2.342 1 94.69 167 LYS B O 1
ATOM 3200 N N . THR B 1 168 ? 0.747 -12.242 -4.262 1 97.19 168 THR B N 1
ATOM 3201 C CA . THR B 1 168 ? 1.038 -13.484 -4.961 1 97.19 168 THR B CA 1
ATOM 3202 C C . THR B 1 168 ? 2.379 -13.398 -5.684 1 97.19 168 THR B C 1
ATOM 3204 O O . THR B 1 168 ? 2.859 -12.305 -5.984 1 97.19 168 THR B O 1
ATOM 3207 N N . PRO B 1 169 ? 2.996 -14.594 -5.832 1 98.06 169 PRO B N 1
ATOM 3208 C CA . PRO B 1 169 ? 2.473 -15.961 -5.738 1 98.06 169 PRO B CA 1
ATOM 3209 C C . PRO B 1 169 ? 2.311 -16.438 -4.297 1 98.06 169 PRO B C 1
ATOM 3211 O O . PRO B 1 169 ? 2.992 -15.93 -3.396 1 98.06 169 PRO B O 1
ATOM 3214 N N . GLN B 1 170 ? 1.369 -17.219 -4.191 1 98.38 170 GLN B N 1
ATOM 3215 C CA . GLN B 1 170 ? 1.228 -18.125 -3.053 1 98.38 170 GLN B CA 1
ATOM 3216 C C . GLN B 1 170 ? 1.593 -19.562 -3.436 1 98.38 170 GLN B C 1
ATOM 3218 O O . GLN B 1 170 ? 1.445 -19.953 -4.594 1 98.38 170 GLN B O 1
ATOM 3223 N N . GLY B 1 171 ? 2.119 -20.281 -2.49 1 98.44 171 GLY B N 1
ATOM 3224 C CA . GLY B 1 171 ? 2.598 -21.594 -2.887 1 98.44 171 GLY B CA 1
ATOM 3225 C C . GLY B 1 171 ? 2.26 -22.672 -1.882 1 98.44 171 GLY B C 1
ATOM 3226 O O . GLY B 1 171 ? 1.989 -22.391 -0.715 1 98.44 171 GLY B O 1
ATOM 3227 N N . ILE B 1 172 ? 2.33 -23.875 -2.391 1 98.44 172 ILE B N 1
ATOM 3228 C CA . ILE B 1 172 ? 1.981 -25.031 -1.569 1 98.44 172 ILE B CA 1
ATOM 3229 C C . ILE B 1 172 ? 2.74 -26.266 -2.061 1 98.44 172 ILE B C 1
ATOM 3231 O O . ILE B 1 172 ? 2.922 -26.438 -3.266 1 98.44 172 ILE B O 1
ATOM 3235 N N . ARG B 1 173 ? 3.137 -27.031 -1.143 1 98.06 173 ARG B N 1
ATOM 3236 C CA . ARG B 1 173 ? 3.771 -28.297 -1.462 1 98.06 173 ARG B CA 1
ATOM 3237 C C . ARG B 1 173 ? 2.732 -29.359 -1.828 1 98.06 173 ARG B C 1
ATOM 3239 O O . ARG B 1 173 ? 1.628 -29.359 -1.282 1 98.06 173 ARG B O 1
ATOM 3246 N N . GLY B 1 174 ? 3.146 -30.328 -2.672 1 97.56 174 GLY B N 1
ATOM 3247 C CA . GLY B 1 174 ? 2.23 -31.297 -3.242 1 97.56 174 GLY B CA 1
ATOM 3248 C C . GLY B 1 174 ? 1.532 -32.156 -2.193 1 97.56 174 GLY B C 1
ATOM 3249 O O . GLY B 1 174 ? 0.338 -32.438 -2.311 1 97.56 174 GLY B O 1
ATOM 3250 N N . ASP B 1 175 ? 2.213 -32.562 -1.2 1 97.31 175 ASP B N 1
ATOM 3251 C CA . ASP B 1 175 ? 1.611 -33.406 -0.17 1 97.31 175 ASP B CA 1
ATOM 3252 C C . ASP B 1 175 ? 0.517 -32.656 0.583 1 97.31 175 ASP B C 1
ATOM 3254 O O . ASP B 1 175 ? -0.546 -33.219 0.864 1 97.31 175 ASP B O 1
ATOM 3258 N N . ILE B 1 176 ? 0.76 -31.422 0.871 1 97.19 176 ILE B N 1
ATOM 3259 C CA . ILE B 1 176 ? -0.214 -30.609 1.584 1 97.19 176 ILE B CA 1
ATOM 3260 C C . ILE B 1 176 ? -1.397 -30.297 0.669 1 97.19 176 ILE B C 1
ATOM 3262 O O . ILE B 1 176 ? -2.549 -30.297 1.11 1 97.19 176 ILE B O 1
ATOM 3266 N N . LEU B 1 177 ? -1.098 -30.062 -0.577 1 97.25 177 LEU B N 1
ATOM 3267 C CA . LEU B 1 177 ? -2.154 -29.812 -1.552 1 97.25 177 LEU B CA 1
ATOM 3268 C C . LEU B 1 177 ? -3.113 -31 -1.623 1 97.25 177 LEU B C 1
ATOM 3270 O O . LEU B 1 177 ? -4.332 -30.812 -1.623 1 97.25 177 LEU B O 1
ATOM 3274 N N . LYS B 1 178 ? -2.568 -32.156 -1.706 1 95.69 178 LYS B N 1
ATOM 3275 C CA . LYS B 1 178 ? -3.379 -33.375 -1.776 1 95.69 178 LYS B CA 1
ATOM 3276 C C . LYS B 1 178 ? -4.297 -33.5 -0.562 1 95.69 178 LYS B C 1
ATOM 3278 O O . LYS B 1 178 ? -5.453 -33.906 -0.687 1 95.69 178 LYS B O 1
ATOM 3283 N N . GLU B 1 179 ? -3.762 -33.125 0.551 1 94.88 179 GLU B N 1
ATOM 3284 C CA . GLU B 1 179 ? -4.566 -33.125 1.771 1 94.88 179 GLU B CA 1
ATOM 3285 C C . GLU B 1 179 ? -5.707 -32.125 1.681 1 94.88 179 GLU B C 1
ATOM 3287 O O . GLU B 1 179 ? -6.852 -32.438 2.014 1 94.88 179 GLU B O 1
ATOM 3292 N N . LEU B 1 180 ? -5.445 -30.906 1.216 1 94.31 180 LEU B N 1
ATOM 3293 C CA . LEU B 1 180 ? -6.449 -29.844 1.125 1 94.31 180 LEU B CA 1
ATOM 3294 C C . LEU B 1 180 ? -7.574 -30.234 0.177 1 94.31 180 LEU B C 1
ATOM 3296 O O . LEU B 1 180 ? -8.742 -29.922 0.419 1 94.31 180 LEU B O 1
ATOM 3300 N N . LEU B 1 181 ? -7.219 -30.953 -0.849 1 93.75 181 LEU B N 1
ATOM 3301 C CA . LEU B 1 181 ? -8.164 -31.328 -1.893 1 93.75 181 LEU B CA 1
ATOM 3302 C C . LEU B 1 181 ? -9.188 -32.344 -1.369 1 93.75 181 LEU B C 1
ATOM 3304 O O . LEU B 1 181 ? -10.25 -32.5 -1.964 1 93.75 181 LEU B O 1
ATOM 3308 N N . THR B 1 182 ? -8.898 -32.938 -0.271 1 91.56 182 THR B N 1
ATOM 3309 C CA . THR B 1 182 ? -9.797 -33.938 0.291 1 91.56 182 THR B CA 1
ATOM 3310 C C . THR B 1 182 ? -10.781 -33.281 1.265 1 91.56 182 THR B C 1
ATOM 3312 O O . THR B 1 182 ? -11.727 -33.938 1.72 1 91.56 182 THR B O 1
ATOM 3315 N N . LEU B 1 183 ? -10.586 -32 1.574 1 87.62 183 LEU B N 1
ATOM 3316 C CA . LEU B 1 183 ? -11.375 -31.328 2.602 1 87.62 183 LEU B CA 1
ATOM 3317 C C . LEU B 1 183 ? -12.5 -30.5 1.974 1 87.62 183 LEU B C 1
ATOM 3319 O O . LEU B 1 183 ? -12.359 -30 0.853 1 87.62 183 LEU B O 1
ATOM 3323 N N . PRO B 1 184 ? -13.633 -30.375 2.719 1 78.88 184 PRO B N 1
ATOM 3324 C CA . PRO B 1 184 ? -14.727 -29.531 2.209 1 78.88 184 PRO B CA 1
ATOM 3325 C C . PRO B 1 184 ? -14.367 -28.062 2.162 1 78.88 184 PRO B C 1
ATOM 3327 O O . PRO B 1 184 ? -13.555 -27.594 2.965 1 78.88 184 PRO B O 1
ATOM 3330 N N . MET B 1 185 ? -14.945 -27.5 1.097 1 73.62 185 MET B N 1
ATOM 3331 C CA . MET B 1 185 ? -14.641 -26.078 0.896 1 73.62 185 MET B CA 1
ATOM 3332 C C . MET B 1 185 ? -15.852 -25.219 1.233 1 73.62 185 MET B C 1
ATOM 3334 O O . MET B 1 185 ? -16.766 -25.062 0.417 1 73.62 185 MET B O 1
ATOM 3338 N N . ASP B 1 186 ? -16.203 -24.844 2.387 1 76.69 186 ASP B N 1
ATOM 3339 C CA . ASP B 1 186 ? -17.266 -23.922 2.812 1 76.69 186 ASP B CA 1
ATOM 3340 C C . ASP B 1 186 ? -16.766 -23 3.928 1 76.69 186 ASP B C 1
ATOM 3342 O O . ASP B 1 186 ? -16.484 -23.453 5.039 1 76.69 186 ASP B O 1
ATOM 3346 N N . PRO B 1 187 ? -16.781 -21.828 3.592 1 80.19 187 PRO B N 1
ATOM 3347 C CA . PRO B 1 187 ? -17.109 -21.047 2.391 1 80.19 187 PRO B CA 1
ATOM 3348 C C . PRO B 1 187 ? -16.047 -21.188 1.3 1 80.19 187 PRO B C 1
ATOM 3350 O O . PRO B 1 187 ? -14.961 -21.719 1.549 1 80.19 187 PRO B O 1
ATOM 3353 N N . ILE B 1 188 ? -16.391 -20.703 0.076 1 85.44 188 ILE B N 1
ATOM 3354 C CA . ILE B 1 188 ? -15.445 -20.719 -1.041 1 85.44 188 ILE B CA 1
ATOM 3355 C C . ILE B 1 188 ? -14.273 -19.781 -0.743 1 85.44 188 ILE B C 1
ATOM 3357 O O . ILE B 1 188 ? -14.469 -18.578 -0.515 1 85.44 188 ILE B O 1
ATOM 3361 N N . PRO B 1 189 ? -13.094 -20.359 -0.723 1 88.25 189 PRO B N 1
ATOM 3362 C CA . PRO B 1 189 ? -11.93 -19.531 -0.418 1 88.25 189 PRO B CA 1
ATOM 3363 C C . PRO B 1 189 ? -11.617 -18.516 -1.521 1 88.25 189 PRO B C 1
ATOM 3365 O O . PRO B 1 189 ? -11.984 -18.734 -2.68 1 88.25 189 PRO B O 1
ATOM 3368 N N . THR B 1 190 ? -10.984 -17.453 -1.087 1 85.81 190 THR B N 1
ATOM 3369 C CA . THR B 1 190 ? -10.656 -16.406 -2.051 1 85.81 190 THR B CA 1
ATOM 3370 C C . THR B 1 190 ? -9.234 -16.578 -2.57 1 85.81 190 THR B C 1
ATOM 3372 O O . THR B 1 190 ? -8.867 -16.016 -3.596 1 85.81 190 THR B O 1
ATOM 3375 N N . ASP B 1 191 ? -8.484 -17.281 -1.814 1 91.25 191 ASP B N 1
ATOM 3376 C CA . ASP B 1 191 ? -7.105 -17.547 -2.207 1 91.25 191 ASP B CA 1
ATOM 3377 C C . ASP B 1 191 ? -6.574 -18.812 -1.516 1 91.25 191 ASP B C 1
ATOM 3379 O O . ASP B 1 191 ? -7.293 -19.453 -0.742 1 91.25 191 ASP B O 1
ATOM 3383 N N . LEU B 1 192 ? -5.41 -19.156 -1.83 1 94.56 192 LEU B N 1
ATOM 3384 C CA . LEU B 1 192 ? -4.805 -20.391 -1.319 1 94.56 192 LEU B CA 1
ATOM 3385 C C . LEU B 1 192 ? -4.656 -20.328 0.197 1 94.56 192 LEU B C 1
ATOM 3387 O O . LEU B 1 192 ? -4.957 -21.297 0.893 1 94.56 192 LEU B O 1
ATOM 3391 N N . CYS B 1 193 ? -4.184 -19.219 0.734 1 94 193 CYS B N 1
ATOM 3392 C CA . CYS B 1 193 ? -3.896 -19.109 2.16 1 94 193 CYS B CA 1
ATOM 3393 C C . CYS B 1 193 ? -5.18 -19.172 2.98 1 94 193 CYS B C 1
ATOM 3395 O O . CYS B 1 193 ? -5.207 -19.75 4.066 1 94 193 CYS B O 1
ATOM 3397 N N . SER B 1 194 ? -6.227 -18.5 2.461 1 90.38 194 SER B N 1
ATOM 3398 C CA . SER B 1 194 ? -7.508 -18.609 3.15 1 90.38 194 SER B CA 1
ATOM 3399 C C . SER B 1 194 ? -8.055 -20.031 3.096 1 90.38 194 SER B C 1
ATOM 3401 O O . SER B 1 194 ? -8.688 -20.484 4.047 1 90.38 194 SER B O 1
ATOM 3403 N N . TRP B 1 195 ? -7.875 -20.703 1.993 1 92.94 195 TRP B N 1
ATOM 3404 C CA . TRP B 1 195 ? -8.242 -22.109 1.877 1 92.94 195 TRP B CA 1
ATOM 3405 C C . TRP B 1 195 ? -7.523 -22.953 2.926 1 92.94 195 TRP B C 1
ATOM 3407 O O . TRP B 1 195 ? -8.156 -23.719 3.654 1 92.94 195 TRP B O 1
ATOM 3417 N N . ALA B 1 196 ? -6.25 -22.766 3.012 1 93.75 196 ALA B N 1
ATOM 3418 C CA . ALA B 1 196 ? -5.438 -23.484 3.982 1 93.75 196 ALA B CA 1
ATOM 3419 C C . ALA B 1 196 ? -5.914 -23.219 5.406 1 93.75 196 ALA B C 1
ATOM 3421 O O . ALA B 1 196 ? -6.004 -24.141 6.219 1 93.75 196 ALA B O 1
ATOM 3422 N N . LEU B 1 197 ? -6.207 -22.016 5.668 1 90.12 197 LEU B N 1
ATOM 3423 C CA . LEU B 1 197 ? -6.613 -21.625 7.016 1 90.12 197 LEU B CA 1
ATOM 3424 C C . LEU B 1 197 ? -7.91 -22.312 7.41 1 90.12 197 LEU B C 1
ATOM 3426 O O . LEU B 1 197 ? -8.086 -22.688 8.57 1 90.12 197 LEU B O 1
ATOM 3430 N N . THR B 1 198 ? -8.859 -22.406 6.48 1 85.81 198 THR B N 1
ATOM 3431 C CA . THR B 1 198 ? -10.109 -23.094 6.766 1 85.81 198 THR B CA 1
ATOM 3432 C C . THR B 1 198 ? -9.852 -24.547 7.152 1 85.81 198 THR B C 1
ATOM 3434 O O . THR B 1 198 ? -10.664 -25.172 7.844 1 85.81 198 THR B O 1
ATOM 3437 N N . ALA B 1 199 ? -8.742 -25.094 6.699 1 89.5 199 ALA B N 1
ATOM 3438 C CA . ALA B 1 199 ? -8.344 -26.469 7.012 1 89.5 199 ALA B CA 1
ATOM 3439 C C . ALA B 1 199 ? -7.473 -26.5 8.266 1 89.5 199 ALA B C 1
ATOM 3441 O O . ALA B 1 199 ? -6.906 -27.547 8.594 1 89.5 199 ALA B O 1
ATOM 3442 N N . GLY B 1 200 ? -7.293 -25.328 8.883 1 90.19 200 GLY B N 1
ATOM 3443 C CA . GLY B 1 200 ? -6.516 -25.25 10.109 1 90.19 200 GLY B CA 1
ATOM 3444 C C . GLY B 1 200 ? -5.02 -25.156 9.859 1 90.19 200 GLY B C 1
ATOM 3445 O O . GLY B 1 200 ? -4.219 -25.422 10.766 1 90.19 200 GLY B O 1
ATOM 3446 N N . LYS B 1 201 ? -4.664 -24.875 8.672 1 93.06 201 LYS B N 1
ATOM 3447 C CA . LYS B 1 201 ? -3.246 -24.766 8.336 1 93.06 201 LYS B CA 1
ATOM 3448 C C . LYS B 1 201 ? -2.834 -23.312 8.141 1 93.06 201 LYS B C 1
ATOM 3450 O O . LYS B 1 201 ? -3.537 -22.547 7.473 1 93.06 201 LYS B O 1
ATOM 3455 N N . LYS B 1 202 ? -1.694 -22.969 8.695 1 94.81 202 LYS B N 1
ATOM 3456 C CA . LYS B 1 202 ? -1.168 -21.625 8.547 1 94.81 202 LYS B CA 1
ATOM 3457 C C . LYS B 1 202 ? -0.105 -21.562 7.457 1 94.81 202 LYS B C 1
ATOM 3459 O O . LYS B 1 202 ? 0.544 -22.562 7.16 1 94.81 202 LYS B O 1
ATOM 3464 N N . SER B 1 203 ? -0.007 -20.469 6.863 1 97.56 203 SER B N 1
ATOM 3465 C CA . SER B 1 203 ? 0.986 -20.25 5.816 1 97.56 203 SER B CA 1
ATOM 3466 C C . SER B 1 203 ? 2.141 -19.391 6.316 1 97.56 203 SER B C 1
ATOM 3468 O O . SER B 1 203 ? 1.924 -18.406 7.016 1 97.56 203 SER B O 1
ATOM 3470 N N . SER B 1 204 ? 3.305 -19.781 5.992 1 97.81 204 SER B N 1
ATOM 3471 C CA . SER B 1 204 ? 4.453 -18.938 6.301 1 97.81 204 SER B CA 1
ATOM 3472 C C . SER B 1 204 ? 4.5 -17.719 5.387 1 97.81 204 SER B C 1
ATOM 3474 O O . SER B 1 204 ? 3.912 -17.719 4.305 1 97.81 204 SER B O 1
ATOM 3476 N N . ILE B 1 205 ? 5.18 -16.688 5.863 1 97.12 205 ILE B N 1
ATOM 3477 C CA . ILE B 1 205 ? 5.191 -15.438 5.129 1 97.12 205 ILE B CA 1
ATOM 3478 C C . ILE B 1 205 ? 6.609 -15.125 4.66 1 97.12 205 ILE B C 1
ATOM 3480 O O . ILE B 1 205 ? 7.559 -15.203 5.441 1 97.12 205 ILE B O 1
ATOM 3484 N N . VAL B 1 206 ? 6.715 -14.891 3.387 1 97.06 206 VAL B N 1
ATOM 3485 C CA . VAL B 1 206 ? 7.957 -14.391 2.801 1 97.06 206 VAL B CA 1
ATOM 3486 C C . VAL B 1 206 ? 7.785 -12.93 2.404 1 97.06 206 VAL B C 1
ATOM 34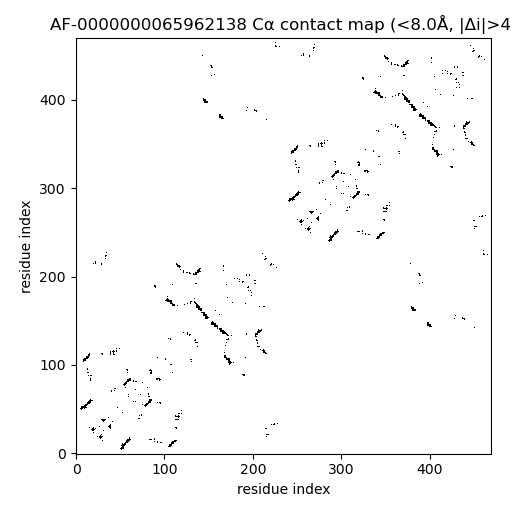88 O O . VAL B 1 206 ? 6.859 -12.578 1.669 1 97.06 206 VAL B O 1
ATOM 3491 N N . GLU B 1 207 ? 8.648 -12.086 2.883 1 92.56 207 GLU B N 1
ATOM 3492 C CA . GLU B 1 207 ? 8.516 -10.656 2.621 1 92.56 207 GLU B CA 1
ATOM 3493 C C . GLU B 1 207 ? 8.75 -10.344 1.147 1 92.56 207 GLU B C 1
ATOM 3495 O O . GLU B 1 207 ? 9.711 -10.828 0.547 1 92.56 207 GLU B O 1
ATOM 3500 N N . SER B 1 208 ? 7.824 -9.602 0.584 1 92.31 208 SER B N 1
ATOM 3501 C CA . SER B 1 208 ? 7.875 -9.156 -0.806 1 92.31 208 SER B CA 1
ATOM 3502 C C . SER B 1 208 ? 8.016 -7.645 -0.898 1 92.31 208 SER B C 1
ATOM 3504 O O . SER B 1 208 ? 7.621 -6.922 0.019 1 92.31 208 SER B O 1
ATOM 3506 N N . HIS B 1 209 ? 8.555 -7.297 -2.002 1 82.44 209 HIS B N 1
ATOM 3507 C CA . HIS B 1 209 ? 8.617 -5.863 -2.264 1 82.44 209 HIS B CA 1
ATOM 3508 C C . HIS B 1 209 ? 7.219 -5.266 -2.404 1 82.44 209 HIS B C 1
ATOM 3510 O O . HIS B 1 209 ? 6.34 -5.871 -3.018 1 82.44 209 HIS B O 1
ATOM 3516 N N . PRO B 1 210 ? 7.031 -4.074 -1.904 1 78 210 PRO B N 1
ATOM 3517 C CA . PRO B 1 210 ? 5.715 -3.441 -2.012 1 78 210 PRO B CA 1
ATOM 3518 C C . PRO B 1 210 ? 5.301 -3.184 -3.457 1 78 210 PRO B C 1
ATOM 3520 O O . PRO B 1 210 ? 4.109 -3.043 -3.746 1 78 210 PRO B O 1
ATOM 3523 N N . PHE B 1 211 ? 6.176 -3.25 -4.367 1 74.69 211 PHE B N 1
ATOM 3524 C CA . PHE B 1 211 ? 5.895 -2.959 -5.766 1 74.69 211 PHE B CA 1
ATOM 3525 C C . PHE B 1 211 ? 5.254 -4.16 -6.449 1 74.69 211 PHE B C 1
ATOM 3527 O O . PHE B 1 211 ? 4.746 -4.047 -7.57 1 74.69 211 PHE B O 1
ATOM 3534 N N . ASN B 1 212 ? 5.32 -5.258 -5.797 1 88.12 212 ASN B N 1
ATOM 3535 C CA . ASN B 1 212 ? 4.578 -6.406 -6.305 1 88.12 212 ASN B CA 1
ATOM 3536 C C . ASN B 1 212 ? 3.072 -6.199 -6.184 1 88.12 212 ASN B C 1
ATOM 3538 O O . ASN B 1 212 ? 2.381 -6.992 -5.543 1 88.12 212 ASN B O 1
ATOM 3542 N N . LEU B 1 213 ? 2.596 -5.094 -6.836 1 83.19 213 LEU B N 1
ATOM 3543 C CA . LEU B 1 213 ? 1.216 -4.637 -6.715 1 83.19 213 LEU B CA 1
ATOM 3544 C C . LEU B 1 213 ? 0.317 -5.344 -7.723 1 83.19 213 LEU B C 1
ATOM 3546 O O . LEU B 1 213 ? 0.74 -5.625 -8.844 1 83.19 213 LEU B O 1
ATOM 3550 N N . LYS B 1 214 ? -0.841 -5.605 -7.289 1 89.31 214 LYS B N 1
ATOM 3551 C CA . LYS B 1 214 ? -1.874 -6.074 -8.211 1 89.31 214 LYS B CA 1
ATOM 3552 C C . LYS B 1 214 ? -2.512 -4.91 -8.961 1 89.31 214 LYS B C 1
ATOM 3554 O O . LYS B 1 214 ? -2.951 -3.934 -8.352 1 89.31 214 LYS B O 1
ATOM 3559 N N . ILE B 1 215 ? -2.529 -4.918 -10.219 1 88.88 215 ILE B N 1
ATOM 3560 C CA . ILE B 1 215 ? -3.178 -3.867 -11 1 88.88 215 ILE B CA 1
ATOM 3561 C C . ILE B 1 215 ? -4.688 -4.09 -11.016 1 88.88 215 ILE B C 1
ATOM 3563 O O . ILE B 1 215 ? -5.172 -5.059 -11.602 1 88.88 215 ILE B O 1
ATOM 3567 N N . THR B 1 216 ? -5.414 -3.154 -10.297 1 85.06 216 THR B N 1
ATOM 3568 C CA . THR B 1 216 ? -6.852 -3.359 -10.164 1 85.06 216 THR B CA 1
ATOM 3569 C C . THR B 1 216 ? -7.617 -2.104 -10.57 1 85.06 216 THR B C 1
ATOM 3571 O O . THR B 1 216 ? -8.82 -2.16 -10.828 1 85.06 216 THR B O 1
ATOM 3574 N N . ARG B 1 217 ? -6.898 -1.027 -10.523 1 81.31 217 ARG B N 1
ATOM 3575 C CA . ARG B 1 217 ? -7.523 0.251 -10.852 1 81.31 217 ARG B CA 1
ATOM 3576 C C . ARG B 1 217 ? -6.695 1.019 -11.875 1 81.31 217 ARG B C 1
ATOM 3578 O O . ARG B 1 217 ? -5.555 0.654 -12.156 1 81.31 217 ARG B O 1
ATOM 3585 N N . LYS B 1 218 ? -7.344 2.035 -12.375 1 77.38 218 LYS B N 1
ATOM 3586 C CA . LYS B 1 218 ? -6.676 2.84 -13.391 1 77.38 218 LYS B CA 1
ATOM 3587 C C . LYS B 1 218 ? -5.395 3.463 -12.844 1 77.38 218 LYS B C 1
ATOM 3589 O O . LYS B 1 218 ? -4.379 3.516 -13.547 1 77.38 218 LYS B O 1
ATOM 3594 N N . GLU B 1 219 ? -5.406 3.809 -11.656 1 74.06 219 GLU B N 1
ATOM 3595 C CA . GLU B 1 219 ? -4.242 4.422 -11.016 1 74.06 219 GLU B CA 1
ATOM 3596 C C . GLU B 1 219 ? -3.082 3.438 -10.922 1 74.06 219 GLU B C 1
ATOM 3598 O O . GLU B 1 219 ? -1.918 3.834 -11.016 1 74.06 219 GLU B O 1
ATOM 3603 N N . ASP B 1 220 ? -3.418 2.197 -10.805 1 81.38 220 ASP B N 1
ATOM 3604 C CA . ASP B 1 220 ? -2.393 1.16 -10.734 1 81.38 220 ASP B CA 1
ATOM 3605 C C . ASP B 1 220 ? -1.666 1.018 -12.07 1 81.38 220 ASP B C 1
ATOM 3607 O O . ASP B 1 220 ? -0.462 0.758 -12.109 1 81.38 220 ASP B O 1
ATOM 3611 N N . LEU B 1 221 ? -2.469 1.167 -13.07 1 81.56 221 LEU B N 1
ATOM 3612 C CA . LEU B 1 221 ? -1.893 1.026 -14.406 1 81.56 221 LEU B CA 1
ATOM 3613 C C . LEU B 1 221 ? -0.886 2.139 -14.68 1 81.56 221 LEU B C 1
ATOM 3615 O O . LEU B 1 221 ? 0.166 1.896 -15.281 1 81.56 221 LEU B O 1
ATOM 3619 N N . GLU B 1 222 ? -1.237 3.26 -14.281 1 75.19 222 GLU B N 1
ATOM 3620 C CA . GLU B 1 222 ? -0.321 4.387 -14.422 1 75.19 222 GLU B CA 1
ATOM 3621 C C . GLU B 1 222 ? 0.972 4.148 -13.648 1 75.19 222 GLU B C 1
ATOM 3623 O O . GLU B 1 222 ? 2.062 4.438 -14.148 1 75.19 222 GLU B O 1
ATOM 3628 N N . LEU B 1 223 ? 0.847 3.576 -12.562 1 75.38 223 LEU B N 1
ATOM 3629 C CA . LEU B 1 223 ? 2.008 3.26 -11.734 1 75.38 223 LEU B CA 1
ATOM 3630 C C . LEU B 1 223 ? 2.852 2.168 -12.383 1 75.38 223 LEU B C 1
ATOM 3632 O O . LEU B 1 223 ? 4.082 2.223 -12.344 1 75.38 223 LEU B O 1
ATOM 3636 N N . ALA B 1 224 ? 2.148 1.29 -12.938 1 81.88 224 ALA B N 1
ATOM 3637 C CA . ALA B 1 224 ? 2.834 0.177 -13.586 1 81.88 224 ALA B CA 1
ATOM 3638 C C . ALA B 1 224 ? 3.75 0.673 -14.703 1 81.88 224 ALA B C 1
ATOM 3640 O O . ALA B 1 224 ? 4.848 0.146 -14.891 1 81.88 224 ALA B O 1
ATOM 3641 N N . GLU B 1 225 ? 3.283 1.636 -15.438 1 78.12 225 GLU B N 1
ATOM 3642 C CA . GLU B 1 225 ? 4.102 2.219 -16.5 1 78.12 225 GLU B CA 1
ATOM 3643 C C . GLU B 1 225 ? 5.402 2.789 -15.938 1 78.12 225 GLU B C 1
ATOM 3645 O O . GLU B 1 225 ? 6.477 2.572 -16.5 1 78.12 225 GLU B O 1
ATOM 3650 N N . PHE B 1 226 ? 5.273 3.305 -14.883 1 70.38 226 PHE B N 1
ATOM 3651 C CA . PHE B 1 226 ? 6.426 3.936 -14.25 1 70.38 226 PHE B CA 1
ATOM 3652 C C . PHE B 1 226 ? 7.363 2.887 -13.656 1 70.38 226 PHE B C 1
ATOM 3654 O O . PHE B 1 226 ? 8.586 3.006 -13.766 1 70.38 226 PHE B O 1
ATOM 3661 N N . TYR B 1 227 ? 6.809 1.876 -13 1 74.31 227 TYR B N 1
ATOM 3662 C CA . TYR B 1 227 ? 7.602 0.797 -12.422 1 74.31 227 TYR B CA 1
ATOM 3663 C C . TYR B 1 227 ? 8.406 0.077 -13.492 1 74.31 227 TYR B C 1
ATOM 3665 O O . TYR B 1 227 ? 9.562 -0.293 -13.266 1 74.31 227 TYR B O 1
ATOM 3673 N N . SER B 1 228 ? 7.754 -0.077 -14.547 1 75.88 228 SER B N 1
ATOM 3674 C CA . SER B 1 228 ? 8.438 -0.765 -15.641 1 75.88 228 SER B CA 1
ATOM 3675 C C . SER B 1 228 ? 9.695 -0.021 -16.062 1 75.88 228 SER B C 1
ATOM 3677 O O . SER B 1 228 ? 10.734 -0.639 -16.312 1 75.88 228 SER B O 1
ATOM 3679 N N . ASP B 1 229 ? 9.633 1.208 -16 1 68.5 229 ASP B N 1
ATOM 3680 C CA . ASP B 1 229 ? 10.781 2.033 -16.375 1 68.5 229 ASP B CA 1
ATOM 3681 C C . ASP B 1 229 ? 11.891 1.928 -15.328 1 68.5 229 ASP B C 1
ATOM 3683 O O . ASP B 1 229 ? 13.07 1.884 -15.672 1 68.5 229 ASP B O 1
ATOM 3687 N N . LEU B 1 230 ? 11.391 1.825 -14.125 1 62.62 230 LEU B N 1
ATOM 3688 C CA . LEU B 1 230 ? 12.336 1.723 -13.016 1 62.62 230 LEU B CA 1
ATOM 3689 C C . LEU B 1 230 ? 13.055 0.378 -13.039 1 62.62 230 LEU B C 1
ATOM 3691 O O . LEU B 1 230 ? 14.273 0.317 -12.852 1 62.62 230 LEU B O 1
ATOM 3695 N N . PHE B 1 231 ? 12.219 -0.66 -13.125 1 62.66 231 PHE B N 1
ATOM 3696 C CA . PHE B 1 231 ? 12.781 -2.002 -13.094 1 62.66 231 PHE B CA 1
ATOM 3697 C C . PHE B 1 231 ? 13.695 -2.23 -14.297 1 62.66 231 PHE B C 1
ATOM 3699 O O . PHE B 1 231 ? 14.641 -3.02 -14.227 1 62.66 231 PHE B O 1
ATOM 3706 N N . GLU B 1 232 ? 13.32 -1.581 -15.328 1 58 232 GLU B N 1
ATOM 3707 C CA . GLU B 1 232 ? 14.234 -1.647 -16.469 1 58 232 GLU B CA 1
ATOM 3708 C C . GLU B 1 232 ? 15.555 -0.95 -16.156 1 58 232 GLU B C 1
ATOM 3710 O O . GLU B 1 232 ? 16.609 -1.375 -16.625 1 58 232 GLU B O 1
ATOM 3715 N N . LYS B 1 233 ? 15.297 0.086 -15.297 1 53.62 233 LYS B N 1
ATOM 3716 C CA . LYS B 1 233 ? 16.516 0.809 -14.93 1 53.62 233 LYS B CA 1
ATOM 3717 C C . LYS B 1 233 ? 17.312 0.046 -13.875 1 53.62 233 LYS B C 1
ATOM 3719 O O . LYS B 1 233 ? 18.531 0.192 -13.781 1 53.62 233 LYS B O 1
ATOM 3724 N N . LEU B 1 234 ? 16.625 -0.68 -13.094 1 46.28 234 LEU B N 1
ATOM 3725 C CA . LEU B 1 234 ? 17.266 -1.472 -12.062 1 46.28 234 LEU B CA 1
ATOM 3726 C C . LEU B 1 234 ? 17.828 -2.766 -12.641 1 46.28 234 LEU B C 1
ATOM 3728 O O . LE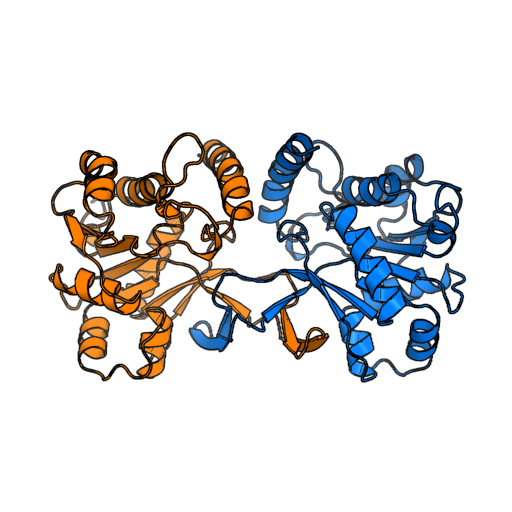U B 1 234 ? 18.578 -3.475 -11.969 1 46.28 234 LEU B O 1
ATOM 3732 N N . ARG B 1 235 ? 17.406 -3.188 -13.836 1 39.59 235 ARG B N 1
ATOM 3733 C CA . ARG B 1 235 ? 18.031 -4.336 -14.5 1 39.59 235 ARG B CA 1
ATOM 3734 C C . ARG B 1 235 ? 19.359 -3.955 -15.117 1 39.59 235 ARG B C 1
ATOM 3736 O O . ARG B 1 235 ? 19.516 -2.861 -15.672 1 39.59 235 ARG B O 1
#

InterPro domains:
  IPR001228 2-C-methyl-D-erythritol 4-phosphate cytidylyltransferase [MF_00108] (9-228)
  IPR029044 Nucleotide-diphospho-sugar transferases [G3DSA:3.90.550.10] (8-231)
  IPR029044 Nucleotide-diphospho-sugar transferases [SSF53448] (9-227)
  IPR034683 Cytidylyltransferase IspD/TarI [PF01128] (10-227)
  IPR034683 Cytidylyltransferase IspD/TarI [cd02516] (10-224)

Radius of gyration: 24.47 Å; Cα contacts (8 Å, |Δi|>4): 958; chains: 2; bounding box: 48×73×59 Å

Secondary structure (DSSP, 8-state):
----SGGGGEEEEEEE----GGGT-SS-GGG-EETTEEHHHHHHHHHHHH---SEEEEEE-GGGHHHHHHHHGGG--TT-EEEE--SSHHHHHHHHHHT----TT-EEEEEETT-TT--HHHHHHHHHHHHHHSEEEEEEE--SPEEEEETTEEEEEE-GGGEEEEEEEEEEEHHHHHHHHTS--SSPPSSHHHHHHHTT---EEEE--TT-----SHHHHHHHHHHHHHHHHH-/----SSGGGEEEEEEE----GGGT-SS-GGG-EETTEEHHHHHHHHHHHH---SEEEEEE-GGGHHHHHHHHGGG--TT-EEEE--SSHHHHHHHHHHT----TT-EEEEEETT-TT--HHHHHHHHHHHHHHSEEEEEEE--SPEEEEETTEEEEEE-GGGEEEEEEEEEEEHHHHHHHHTS--SSPPSSHHHHHHHTT---EEEE--TT-----SHHHHHHHHHHHHHHHHH-

pLDDT: mean 88.35, std 13.08, range [21.47, 98.56]